Protein AF-A0A453KFG0-F1 (afdb_monomer_lite)

Secondary structure (DSSP, 8-state):
-HHHHHHHHHHHHHHHHHHHHHHHHHHHHHHHHHHHHHHHHHHHHHHHHHHHHHHHHHHHHHHHHHHHHHHHHHHHHHHHHHHHHHHHHHHHHHHHHHHHHHHHHHHHHHHHHHHHHHHHHHHHHHHHHHHHHHHHHHHHHHHHHHHHHHHHHHHHHHHHHHHHHHHHHHHHHHHHHHHHHHHHHHHHHHHHHHHHHHHHHHHHHHHHHHHHHHHHHHHHHHHHHHHHHHHHHHHHGGGS-TTT-TTSSHHHHHHHHHHHHHHHHHHHHHHHHHHHHHHHHHHHHHHHHHHHHHHHHHHHHHHHHHHHHHHHHHHHHHHHHHHHHHHHHHHHHHHHHHHHHHHHHHHHHHHHHHHHHHHHHHHHHHHHHHHHHHHHHHHHHHHHHHHHHHHHHHHHHHHHHHHHHHHHHHHHHHHHHHHHHHHHHHHHHHHHHHHHHHHHIIIIIIS-------TTSPP-----PPPTHHHHS----SGGGGGGGSS------------------------------

Organism: Aegilops tauschii subsp. strangulata (NCBI:txid200361)

Radius of gyration: 110.14 Å; chains: 1; bounding box: 203×81×329 Å

InterPro domains:
  IPR047149 Kinesin-like protein KIF11-like [PTHR47970] (2-492)

Sequence (517 aa):
EKVLVHEAHTLRSELENTTDDLSGLFSKLERKGKIEDANKNIVGHFHSQLTQDMDILHRNISTSVSQQESQLKVLEEEMQSFITTKGKVAGGLQNQVREMKESFSSRITELHGFASELNLKSQLSSEKLNAQVSAHTSDLEDCLKGLLADADQLLIGLQNGLSQQEESLTTLVEQQHEGLTRNVERTKSISATTMNFFRTIDAHALELKRILEESQASHQKQLLQLQTKFEICAADEEKYLMEKVAGLLAESNARKKNMVRDDISSLAKTASERSNSLQTETTKFHDFTSSMSEQWEAYVEITEEAFHRNISSVEQKKCCLVENVQQCKTRTKLCSEQWSNAQNSVLALGRSNAETIGSVISDGNEANSQLHMRFSSAVSTALEDDDISSEALVCSIDDSLRLDRAICETVRPIINASQTQLGDLQRSHHEKTLGISGNANRSLGDDYKVDEPTCSTPTRRQINIPSSQSIEGLVTPLEDLVKSFRDSRTPSKLVTGNAKRLDLAIEMERVPLTTIN

Structure (mmCIF, N/CA/C/O backbone):
data_AF-A0A453KFG0-F1
#
_entry.id   AF-A0A453KFG0-F1
#
loop_
_atom_site.group_PDB
_atom_site.id
_atom_site.type_symbol
_atom_site.label_atom_id
_atom_site.label_alt_id
_atom_site.label_comp_id
_atom_site.label_asym_id
_atom_site.label_entity_id
_atom_site.label_seq_id
_atom_site.pdbx_PDB_ins_code
_atom_site.Cartn_x
_atom_site.Cartn_y
_atom_site.Cartn_z
_atom_site.occupancy
_atom_site.B_iso_or_equiv
_atom_site.auth_seq_id
_atom_site.auth_comp_id
_atom_site.auth_asym_id
_atom_site.auth_atom_id
_atom_site.pdbx_PDB_model_num
ATOM 1 N N . GLU A 1 1 ? 103.348 13.441 -148.004 1.00 55.22 1 GLU A N 1
ATOM 2 C CA . GLU A 1 1 ? 103.006 12.004 -148.044 1.00 55.22 1 GLU A CA 1
ATOM 3 C C . GLU A 1 1 ? 103.274 11.309 -146.709 1.00 55.22 1 GLU A C 1
ATOM 5 O O . GLU A 1 1 ? 102.419 11.458 -145.851 1.00 55.22 1 GLU A O 1
ATOM 10 N N . LYS A 1 2 ? 104.434 10.671 -146.456 1.00 58.47 2 LYS A N 1
ATOM 11 C CA . LYS A 1 2 ? 104.677 9.804 -145.269 1.00 58.47 2 LYS A CA 1
ATOM 12 C C . LYS A 1 2 ? 104.227 10.334 -143.889 1.00 58.47 2 LYS A C 1
ATOM 14 O O . LYS A 1 2 ? 103.815 9.530 -143.064 1.00 58.47 2 LYS A O 1
ATOM 19 N N . VAL A 1 3 ? 104.266 11.646 -143.641 1.00 61.66 3 VAL A N 1
ATOM 20 C CA . VAL A 1 3 ? 103.787 12.253 -142.377 1.00 61.66 3 VAL A CA 1
ATOM 21 C C . VAL A 1 3 ? 102.275 12.056 -142.166 1.00 61.66 3 VAL A C 1
ATOM 23 O O . VAL A 1 3 ? 101.857 11.716 -141.067 1.00 61.66 3 VAL A O 1
ATOM 26 N N . LEU A 1 4 ? 101.456 12.179 -143.219 1.00 60.78 4 LEU A N 1
ATOM 27 C CA . LEU A 1 4 ? 99.989 12.058 -143.132 1.00 60.78 4 LEU A CA 1
ATOM 28 C C . LEU A 1 4 ? 99.526 10.651 -142.722 1.00 60.78 4 LEU A C 1
ATOM 30 O O . LEU A 1 4 ? 98.508 10.512 -142.050 1.00 60.78 4 LEU A O 1
ATOM 34 N N . VAL A 1 5 ? 100.278 9.613 -143.103 1.00 62.34 5 VAL A N 1
ATOM 35 C CA . VAL A 1 5 ? 99.970 8.216 -142.749 1.00 62.34 5 VAL A CA 1
ATOM 36 C C . VAL A 1 5 ? 100.211 7.960 -141.258 1.00 62.34 5 VAL A C 1
ATOM 38 O O . VAL A 1 5 ? 99.428 7.254 -140.626 1.00 62.34 5 VAL A O 1
ATOM 41 N N . HIS A 1 6 ? 101.255 8.568 -140.681 1.00 67.31 6 HIS A N 1
ATOM 42 C CA . HIS A 1 6 ? 101.539 8.466 -139.249 1.00 67.31 6 HIS A CA 1
ATOM 43 C C . HIS A 1 6 ? 100.447 9.153 -138.417 1.00 67.31 6 HIS A C 1
ATOM 45 O O . HIS A 1 6 ? 99.868 8.521 -137.536 1.00 67.31 6 HIS A O 1
ATOM 51 N N . GLU A 1 7 ? 100.085 10.388 -138.776 1.00 66.88 7 GLU A N 1
ATOM 52 C CA . GLU A 1 7 ? 99.038 11.156 -138.091 1.00 66.88 7 GLU A CA 1
ATOM 53 C C . GLU A 1 7 ? 97.683 10.426 -138.097 1.00 66.88 7 GLU A C 1
ATOM 55 O O . GLU A 1 7 ? 96.988 10.364 -137.083 1.00 66.88 7 GLU A O 1
ATOM 60 N N . ALA A 1 8 ? 97.336 9.790 -139.222 1.00 67.56 8 ALA A N 1
ATOM 61 C CA . ALA A 1 8 ? 96.117 8.996 -139.357 1.00 67.56 8 ALA A CA 1
ATOM 62 C C . ALA A 1 8 ? 96.110 7.718 -138.490 1.00 67.56 8 ALA A C 1
ATOM 64 O O . ALA A 1 8 ? 95.038 7.243 -138.115 1.00 67.56 8 ALA A O 1
ATOM 65 N N . HIS A 1 9 ? 97.274 7.156 -138.145 1.00 70.69 9 HIS A N 1
ATOM 66 C CA . HIS A 1 9 ? 97.373 6.057 -137.174 1.00 70.69 9 HIS A CA 1
ATOM 67 C C . HIS A 1 9 ? 97.278 6.550 -135.723 1.00 70.69 9 HIS A C 1
ATOM 69 O O . HIS A 1 9 ? 96.618 5.894 -134.914 1.00 70.69 9 HIS A O 1
ATOM 75 N N . THR A 1 10 ? 97.855 7.711 -135.398 1.00 73.12 10 THR A N 1
ATOM 76 C CA . THR A 1 10 ? 97.697 8.346 -134.076 1.00 73.12 10 THR A CA 1
ATOM 77 C C . THR A 1 10 ? 96.226 8.664 -133.802 1.00 73.12 10 THR A C 1
ATOM 79 O O . THR A 1 10 ? 95.677 8.188 -132.810 1.00 73.12 10 THR A O 1
ATOM 82 N N . LEU A 1 11 ? 95.548 9.333 -134.744 1.00 73.69 11 LEU A N 1
ATOM 83 C CA . LEU A 1 11 ? 94.112 9.636 -134.669 1.00 73.69 11 LEU A CA 1
ATOM 84 C C . LEU A 1 11 ? 93.231 8.382 -134.540 1.00 73.69 11 LEU A C 1
ATOM 86 O O . LEU A 1 11 ? 92.207 8.423 -133.858 1.00 73.69 11 LEU A O 1
ATOM 90 N N . ARG A 1 12 ? 93.614 7.250 -135.153 1.00 77.62 12 ARG A N 1
ATOM 91 C CA . ARG A 1 12 ? 92.904 5.973 -134.955 1.00 77.62 12 ARG A CA 1
ATOM 92 C C . ARG A 1 12 ? 93.027 5.496 -133.505 1.00 77.62 12 ARG A C 1
ATOM 94 O O . ARG A 1 12 ? 92.018 5.138 -132.910 1.00 77.62 12 ARG A O 1
ATOM 101 N N . SER A 1 13 ? 94.236 5.512 -132.943 1.00 76.00 13 SER A N 1
ATOM 102 C CA . SER A 1 13 ? 94.497 5.089 -131.559 1.00 76.00 13 SER A CA 1
ATOM 103 C C . SER A 1 13 ? 93.765 5.973 -130.540 1.00 76.00 13 SER A C 1
ATOM 105 O O . SER A 1 13 ? 93.171 5.474 -129.585 1.00 76.00 13 SER A O 1
ATOM 107 N N . GLU A 1 14 ? 93.728 7.288 -130.771 1.00 77.75 14 GLU A N 1
ATOM 108 C CA . GLU A 1 14 ? 92.931 8.219 -129.964 1.00 77.75 14 GLU A CA 1
ATOM 109 C C . GLU A 1 14 ? 91.429 7.924 -130.064 1.00 77.75 14 GLU A C 1
ATOM 111 O O . GLU A 1 14 ? 90.753 7.873 -129.037 1.00 77.75 14 GLU A O 1
ATOM 116 N N . LEU A 1 15 ? 90.901 7.662 -131.266 1.00 78.38 15 LEU A N 1
ATOM 117 C CA . LEU A 1 15 ? 89.491 7.309 -131.468 1.00 78.38 15 LEU A CA 1
ATOM 118 C C . LEU A 1 15 ? 89.113 5.978 -130.791 1.00 78.38 15 LEU A C 1
ATOM 120 O O . LEU A 1 15 ? 87.999 5.846 -130.282 1.00 78.38 15 LEU A O 1
ATOM 124 N N . GLU A 1 16 ? 90.030 5.011 -130.759 1.00 79.38 16 GLU A N 1
ATOM 125 C CA . GLU A 1 16 ? 89.856 3.701 -130.115 1.00 79.38 16 GLU A CA 1
ATOM 126 C C . GLU A 1 16 ? 89.789 3.847 -128.589 1.00 79.38 16 GLU A C 1
ATOM 128 O O . GLU A 1 16 ? 88.768 3.500 -127.993 1.00 79.38 16 GLU A O 1
ATOM 133 N N . ASN A 1 17 ? 90.780 4.511 -127.979 1.00 79.12 17 ASN A N 1
ATOM 134 C CA . ASN A 1 17 ? 90.763 4.850 -126.550 1.00 79.12 17 ASN A CA 1
ATOM 135 C C . ASN A 1 17 ? 89.516 5.670 -126.167 1.00 79.12 17 ASN A C 1
ATOM 137 O O . ASN A 1 17 ? 88.841 5.359 -125.188 1.00 79.12 17 ASN A O 1
ATOM 141 N N . THR A 1 18 ? 89.154 6.674 -126.976 1.00 79.31 18 THR A N 1
ATOM 142 C CA . THR A 1 18 ? 87.962 7.511 -126.742 1.00 79.31 18 THR A CA 1
ATOM 143 C C . THR A 1 18 ? 86.668 6.692 -126.810 1.00 79.31 18 THR A C 1
ATOM 145 O O . THR A 1 18 ? 85.718 6.986 -126.087 1.00 79.31 18 THR A O 1
ATOM 148 N N . THR A 1 19 ? 86.604 5.653 -127.649 1.00 79.12 19 THR A N 1
ATOM 149 C CA . THR A 1 19 ? 85.423 4.780 -127.781 1.00 79.12 19 THR A CA 1
ATOM 150 C C . THR A 1 19 ? 85.258 3.851 -126.572 1.00 79.12 19 THR A C 1
ATOM 152 O O . THR A 1 19 ? 84.128 3.638 -126.111 1.00 79.12 19 THR A O 1
ATOM 155 N N . ASP A 1 20 ? 86.364 3.353 -126.015 1.00 79.88 20 ASP A N 1
ATOM 156 C CA . ASP A 1 20 ? 86.356 2.562 -124.780 1.00 79.88 20 ASP A CA 1
ATOM 157 C C . ASP A 1 20 ? 86.038 3.422 -123.551 1.00 79.88 20 ASP A C 1
ATOM 159 O O . ASP A 1 20 ? 85.170 3.043 -122.758 1.00 79.88 20 ASP A O 1
ATOM 163 N N . ASP A 1 21 ? 86.617 4.623 -123.434 1.00 80.44 21 ASP A N 1
ATOM 164 C CA . ASP A 1 21 ? 86.243 5.596 -122.398 1.00 80.44 21 ASP A CA 1
ATOM 165 C C . ASP A 1 21 ? 84.753 5.958 -122.479 1.00 80.44 21 ASP A C 1
ATOM 167 O O . ASP A 1 21 ? 84.059 5.982 -121.458 1.00 80.44 21 ASP A O 1
ATOM 171 N N . LEU A 1 22 ? 84.215 6.157 -123.689 1.00 79.44 22 LEU A N 1
ATOM 172 C CA . LEU A 1 22 ? 82.791 6.421 -123.902 1.00 79.44 22 LEU A CA 1
ATOM 173 C C . LEU A 1 22 ? 81.922 5.230 -123.459 1.00 79.44 22 LEU A C 1
ATOM 175 O O . LEU A 1 22 ? 80.898 5.431 -122.805 1.00 79.44 22 LEU A O 1
ATOM 179 N N . SER A 1 23 ? 82.329 3.987 -123.739 1.00 77.94 23 SER A N 1
ATOM 180 C CA . SER A 1 23 ? 81.633 2.785 -123.246 1.00 77.94 23 SER A CA 1
ATOM 181 C C . SER A 1 23 ? 81.742 2.616 -121.725 1.00 77.94 23 SER A C 1
ATOM 183 O O . SER A 1 23 ? 80.764 2.222 -121.081 1.00 77.94 23 SER A O 1
ATOM 185 N N . GLY A 1 24 ? 82.880 2.967 -121.124 1.00 81.75 24 GLY A N 1
ATOM 186 C CA . GLY A 1 24 ? 83.056 3.024 -119.674 1.00 81.75 24 GLY A CA 1
ATOM 187 C C . GLY A 1 24 ? 82.178 4.097 -119.022 1.00 81.75 24 GLY A C 1
ATOM 188 O O . GLY A 1 24 ? 81.603 3.867 -117.956 1.00 81.75 24 GLY A O 1
ATOM 189 N N . LEU A 1 25 ? 82.012 5.248 -119.676 1.00 82.44 25 LEU A N 1
ATOM 190 C CA . LEU A 1 25 ? 81.165 6.350 -119.222 1.00 82.44 25 LEU A CA 1
ATOM 191 C C . LEU A 1 25 ? 79.673 6.013 -119.366 1.00 82.44 25 LEU A C 1
ATOM 193 O O . LEU A 1 25 ? 78.924 6.219 -118.413 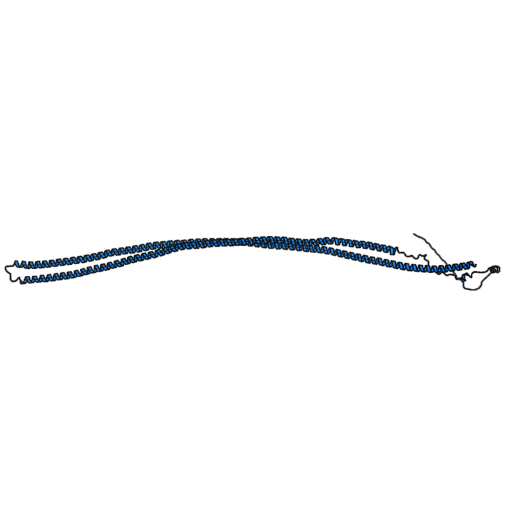1.00 82.44 25 LEU A O 1
ATOM 197 N N . PHE A 1 26 ? 79.253 5.376 -120.466 1.00 80.56 26 PHE A N 1
ATOM 198 C CA . PHE A 1 26 ? 77.906 4.804 -120.596 1.00 80.56 26 PHE A CA 1
ATOM 199 C C . PHE A 1 26 ? 77.618 3.754 -119.517 1.00 80.56 26 PHE A C 1
ATOM 201 O O . PHE A 1 26 ? 76.558 3.793 -118.900 1.00 80.56 26 PHE A O 1
ATOM 208 N N . SER A 1 27 ? 78.571 2.865 -119.222 1.00 81.06 27 SER A N 1
ATOM 209 C CA . SER A 1 27 ? 78.414 1.850 -118.167 1.00 81.06 27 SER A CA 1
ATOM 210 C C . SER A 1 27 ? 78.297 2.484 -116.773 1.00 81.06 27 SER A C 1
ATOM 212 O O . SER A 1 27 ? 77.510 2.033 -115.939 1.00 81.06 27 SER A O 1
ATOM 214 N N . LYS A 1 28 ? 79.033 3.576 -116.514 1.00 83.69 28 LYS A N 1
ATOM 215 C CA . LYS A 1 28 ? 78.895 4.384 -115.290 1.00 83.69 28 LYS A CA 1
ATOM 216 C C . LYS A 1 28 ? 77.536 5.095 -115.222 1.00 83.69 28 LYS A C 1
ATOM 218 O O . LYS A 1 28 ? 76.968 5.145 -114.134 1.00 83.69 28 LYS A O 1
ATOM 223 N N . LEU A 1 29 ? 77.015 5.595 -116.345 1.00 80.75 29 LEU A N 1
ATOM 224 C CA . LEU A 1 29 ? 75.724 6.287 -116.442 1.00 80.75 29 LEU A CA 1
ATOM 225 C C . LEU A 1 29 ? 74.533 5.328 -116.269 1.00 80.75 29 LEU A C 1
ATOM 227 O O . LEU A 1 29 ? 73.626 5.618 -115.498 1.00 80.75 29 LEU A O 1
ATOM 231 N N . GLU A 1 30 ? 74.564 4.151 -116.897 1.00 80.31 30 GLU A N 1
ATOM 232 C CA . GLU A 1 30 ? 73.543 3.109 -116.715 1.00 80.31 30 GLU A CA 1
ATOM 233 C C . GLU A 1 30 ? 73.523 2.597 -115.264 1.00 80.31 30 GLU A C 1
ATOM 235 O O . GLU A 1 30 ? 72.461 2.433 -114.662 1.00 80.31 30 GLU A O 1
ATOM 240 N N . ARG A 1 31 ? 74.707 2.406 -114.662 1.00 84.12 31 ARG A N 1
ATOM 241 C CA . ARG A 1 31 ? 74.834 2.074 -113.237 1.00 84.12 31 ARG A CA 1
ATOM 242 C C . ARG A 1 31 ? 74.315 3.202 -112.339 1.00 84.12 31 ARG A C 1
ATOM 244 O O . ARG A 1 31 ? 73.725 2.902 -111.308 1.00 84.12 31 ARG A O 1
ATOM 251 N N . LYS A 1 32 ? 74.527 4.471 -112.712 1.00 84.44 32 LYS A N 1
ATOM 252 C CA . LYS A 1 32 ? 74.000 5.636 -111.989 1.00 84.44 32 LYS A CA 1
ATOM 253 C C . LYS A 1 32 ? 72.467 5.623 -111.998 1.00 84.44 32 LYS A C 1
ATOM 255 O O . LYS A 1 32 ? 71.894 5.555 -110.919 1.00 84.44 32 LYS A O 1
ATOM 260 N N . GLY A 1 33 ? 71.831 5.545 -113.170 1.00 81.12 33 GLY A N 1
ATOM 261 C CA . GLY A 1 33 ? 70.365 5.505 -113.279 1.00 81.12 33 GLY A CA 1
ATOM 262 C C . GLY A 1 33 ? 69.738 4.353 -112.484 1.00 81.12 33 GLY A C 1
ATOM 263 O O . GLY A 1 33 ? 68.825 4.571 -111.698 1.00 81.12 33 GLY A O 1
ATOM 264 N N . LYS A 1 34 ? 70.312 3.143 -112.562 1.00 84.56 34 LYS A N 1
ATOM 265 C CA . LYS A 1 34 ? 69.864 1.988 -111.754 1.00 84.56 34 LYS A CA 1
ATOM 266 C C . LYS A 1 34 ? 70.000 2.201 -110.240 1.00 84.56 34 LYS A C 1
ATOM 268 O O . LYS A 1 34 ? 69.210 1.649 -109.479 1.00 84.56 34 LYS A O 1
ATOM 273 N N . ILE A 1 35 ? 70.993 2.973 -109.793 1.00 84.94 35 ILE A N 1
ATOM 274 C CA . ILE A 1 35 ? 71.159 3.355 -108.382 1.00 84.94 35 ILE A CA 1
ATOM 275 C C . ILE A 1 35 ? 70.170 4.466 -108.001 1.00 84.94 35 ILE A C 1
ATOM 277 O O . ILE A 1 35 ? 69.634 4.436 -106.900 1.00 84.94 35 ILE A O 1
ATOM 281 N N . GLU A 1 36 ? 69.885 5.416 -108.889 1.00 85.06 36 GLU A N 1
ATOM 282 C CA . GLU A 1 36 ? 68.917 6.494 -108.652 1.00 85.06 36 GLU A CA 1
ATOM 283 C C . GLU A 1 36 ? 67.477 5.971 -108.587 1.00 85.06 36 GLU A C 1
ATOM 285 O O . GLU A 1 36 ? 66.760 6.315 -107.650 1.00 85.06 36 GLU A O 1
ATOM 290 N N . ASP A 1 37 ? 67.087 5.050 -109.473 1.00 83.69 37 ASP A N 1
ATOM 291 C CA . ASP A 1 37 ? 65.812 4.329 -109.381 1.00 83.69 37 ASP A CA 1
ATOM 292 C C . ASP A 1 37 ? 65.721 3.502 -108.088 1.00 83.69 37 ASP A C 1
ATOM 294 O O . ASP A 1 37 ? 64.695 3.523 -107.405 1.00 83.69 37 ASP A O 1
ATOM 298 N N . ALA A 1 38 ? 66.788 2.792 -107.703 1.00 86.56 38 ALA A N 1
ATOM 299 C CA . ALA A 1 38 ? 66.815 2.039 -106.448 1.00 86.56 38 ALA A CA 1
ATOM 300 C C . ALA A 1 38 ? 66.673 2.963 -105.225 1.00 86.56 38 ALA A C 1
ATOM 302 O O . ALA A 1 38 ? 65.854 2.698 -104.345 1.00 86.56 38 ALA A O 1
ATOM 303 N N . ASN A 1 39 ? 67.404 4.081 -105.196 1.00 88.06 39 ASN A N 1
ATOM 304 C CA . ASN A 1 39 ? 67.324 5.076 -104.129 1.00 88.06 39 ASN A CA 1
ATOM 305 C C . ASN A 1 39 ? 65.932 5.720 -104.061 1.00 88.06 39 ASN A C 1
ATOM 307 O O . ASN A 1 39 ? 65.376 5.833 -102.972 1.00 88.06 39 ASN A O 1
ATOM 311 N N . LYS A 1 40 ? 65.327 6.069 -105.203 1.00 86.44 40 LYS A N 1
ATOM 312 C CA . LYS A 1 40 ? 63.965 6.618 -105.283 1.00 86.44 40 LYS A CA 1
ATOM 313 C C . LYS A 1 40 ? 62.918 5.643 -104.740 1.00 86.44 40 LYS A C 1
ATOM 315 O O . LYS A 1 40 ? 62.034 6.057 -103.994 1.00 86.44 40 LYS A O 1
ATOM 320 N N . ASN A 1 41 ? 63.048 4.350 -105.042 1.00 87.12 41 ASN A N 1
ATOM 321 C CA . ASN A 1 41 ? 62.186 3.313 -104.466 1.00 87.12 41 ASN A CA 1
ATOM 322 C C . ASN A 1 41 ? 62.400 3.151 -102.948 1.00 87.12 41 ASN A C 1
ATOM 324 O O . ASN A 1 41 ? 61.425 3.012 -102.214 1.00 87.12 41 ASN A O 1
ATOM 328 N N . ILE A 1 42 ? 63.644 3.223 -102.457 1.00 89.81 42 ILE A N 1
ATOM 329 C CA . ILE A 1 42 ? 63.953 3.170 -101.015 1.00 89.81 42 ILE A CA 1
ATOM 330 C C . ILE A 1 42 ? 63.386 4.394 -100.279 1.00 89.81 42 ILE A C 1
ATOM 332 O O . ILE A 1 42 ? 62.759 4.232 -99.234 1.00 89.81 42 ILE A O 1
ATOM 336 N N . VAL A 1 43 ? 63.550 5.603 -100.827 1.00 89.88 43 VAL A N 1
ATOM 337 C CA . VAL A 1 43 ? 63.000 6.846 -100.257 1.00 89.88 43 VAL A CA 1
ATOM 338 C C . VAL A 1 43 ? 61.472 6.811 -100.258 1.00 89.88 43 VAL A C 1
ATOM 340 O O . VAL A 1 43 ? 60.870 7.083 -99.223 1.00 89.88 43 VAL A O 1
ATOM 343 N N . GLY A 1 44 ? 60.838 6.392 -101.359 1.00 87.25 44 GLY A N 1
ATOM 344 C CA . GLY A 1 44 ? 59.382 6.233 -101.437 1.00 87.25 44 GLY A CA 1
ATOM 345 C C . GLY A 1 44 ? 58.833 5.195 -100.451 1.00 87.25 44 GLY A C 1
ATOM 346 O O . GLY A 1 44 ? 57.841 5.458 -99.771 1.00 87.25 44 GLY A O 1
ATOM 347 N N . HIS A 1 45 ? 59.504 4.048 -100.299 1.00 90.06 45 HIS A N 1
ATOM 348 C CA . HIS A 1 45 ? 59.137 3.036 -99.304 1.00 90.06 45 HIS A CA 1
ATOM 349 C C . HIS A 1 45 ? 59.300 3.565 -97.873 1.00 90.06 45 HIS A C 1
ATOM 351 O O . HIS A 1 45 ? 58.405 3.392 -97.048 1.00 90.06 45 HIS A O 1
ATOM 357 N N . PHE A 1 46 ? 60.429 4.203 -97.554 1.00 90.00 46 PHE A N 1
ATOM 358 C CA . PHE A 1 46 ? 60.665 4.779 -96.229 1.00 90.00 46 PHE A CA 1
ATOM 359 C C . PHE A 1 46 ? 59.649 5.880 -95.906 1.00 90.00 46 PHE A C 1
ATOM 361 O O . PHE A 1 46 ? 59.121 5.921 -94.799 1.00 90.00 46 PHE A O 1
ATOM 368 N N . HIS A 1 47 ? 59.315 6.721 -96.885 1.00 89.94 47 HIS A N 1
ATOM 369 C CA . HIS A 1 47 ? 58.299 7.754 -96.745 1.00 89.94 47 HIS A CA 1
ATOM 370 C C . HIS A 1 47 ? 56.904 7.162 -96.482 1.00 89.94 47 HIS A C 1
ATOM 372 O O . HIS A 1 47 ? 56.238 7.579 -95.536 1.00 89.94 47 HIS A O 1
ATOM 378 N N . SER A 1 48 ? 56.496 6.145 -97.252 1.00 88.62 48 SER A N 1
ATOM 379 C CA . SER A 1 48 ? 55.226 5.435 -97.050 1.00 88.62 48 SER A CA 1
ATOM 380 C C . SER A 1 48 ? 55.151 4.761 -95.676 1.00 88.62 48 SER A C 1
ATOM 382 O O . SER A 1 48 ? 54.126 4.864 -95.003 1.00 88.62 48 SER A O 1
ATOM 384 N N . GLN A 1 49 ? 56.233 4.103 -95.241 1.00 93.00 49 GLN A N 1
ATOM 385 C CA . GLN A 1 49 ? 56.316 3.468 -93.923 1.00 93.00 49 GLN A CA 1
ATOM 386 C C . GLN A 1 49 ? 56.232 4.507 -92.799 1.00 93.00 49 GLN A C 1
ATOM 388 O O . GLN A 1 49 ? 55.461 4.329 -91.864 1.00 93.00 49 GLN A O 1
ATOM 393 N N . LEU A 1 50 ? 56.965 5.620 -92.910 1.00 90.88 50 LEU A N 1
ATOM 394 C CA . LEU A 1 50 ? 56.959 6.692 -91.913 1.00 90.88 50 LEU A CA 1
ATOM 395 C C . LEU A 1 50 ? 55.567 7.320 -91.755 1.00 90.88 50 LEU A C 1
ATOM 397 O O . LEU A 1 50 ? 55.141 7.572 -90.630 1.00 90.88 50 LEU A O 1
ATOM 401 N N . THR A 1 51 ? 54.838 7.539 -92.852 1.00 88.12 51 THR A N 1
ATOM 402 C CA . THR A 1 51 ? 53.447 8.016 -92.798 1.00 88.12 51 THR A CA 1
ATOM 403 C C . THR A 1 51 ? 52.532 6.982 -92.134 1.00 88.12 51 THR A C 1
ATOM 405 O O . THR A 1 51 ? 51.798 7.329 -91.211 1.00 88.12 51 THR A O 1
ATOM 408 N N . GLN A 1 52 ? 52.636 5.702 -92.510 1.00 91.31 52 GLN A N 1
ATOM 409 C CA . GLN A 1 52 ? 51.853 4.622 -91.899 1.00 91.31 52 GLN A CA 1
ATOM 410 C C . GLN A 1 52 ? 52.124 4.472 -90.390 1.00 91.31 52 GLN A C 1
ATOM 412 O O . GLN A 1 52 ? 51.187 4.317 -89.605 1.00 91.31 52 GLN A O 1
ATOM 417 N N . ASP A 1 53 ? 53.386 4.548 -89.966 1.00 91.12 53 ASP A N 1
ATOM 418 C CA . ASP A 1 53 ? 53.781 4.454 -88.558 1.00 91.12 53 ASP A CA 1
ATOM 419 C C . ASP A 1 53 ? 53.277 5.664 -87.752 1.00 91.12 53 ASP A C 1
ATOM 421 O O . ASP A 1 53 ? 52.834 5.508 -86.612 1.00 91.12 53 ASP A O 1
ATOM 425 N N . MET A 1 54 ? 53.278 6.860 -88.353 1.00 91.44 54 MET A N 1
ATOM 426 C CA . MET A 1 54 ? 52.715 8.080 -87.760 1.00 91.44 54 MET A CA 1
ATOM 427 C C . MET A 1 54 ? 51.190 8.009 -87.606 1.00 91.44 54 MET A C 1
ATOM 429 O O . MET A 1 54 ? 50.675 8.388 -86.551 1.00 91.44 54 MET A O 1
ATOM 433 N N . ASP A 1 55 ? 50.472 7.468 -88.594 1.00 89.94 55 ASP A N 1
ATOM 434 C CA . ASP A 1 55 ? 49.023 7.241 -88.515 1.00 89.94 55 ASP A CA 1
ATOM 435 C C . ASP A 1 55 ? 48.673 6.199 -87.441 1.00 89.94 55 ASP A C 1
ATOM 437 O O . ASP A 1 55 ? 47.768 6.412 -86.628 1.00 89.94 55 ASP A O 1
ATOM 441 N N . ILE A 1 56 ? 49.421 5.090 -87.375 1.00 92.69 56 ILE A N 1
ATOM 442 C CA . ILE A 1 56 ? 49.267 4.067 -86.330 1.00 92.69 56 ILE A CA 1
ATOM 443 C C . ILE A 1 56 ? 49.528 4.672 -84.946 1.00 92.69 56 ILE A C 1
ATOM 445 O O . ILE A 1 56 ? 48.736 4.452 -84.025 1.00 92.69 56 ILE A O 1
ATOM 449 N N . LEU A 1 57 ? 50.596 5.460 -84.791 1.00 92.62 57 LEU A N 1
ATOM 450 C CA . LEU A 1 57 ? 50.937 6.123 -83.534 1.00 92.62 57 LEU A CA 1
ATOM 451 C C . LEU A 1 57 ? 49.851 7.122 -83.111 1.00 92.62 57 LEU A C 1
ATOM 453 O O . LEU A 1 57 ? 49.379 7.058 -81.974 1.00 92.62 57 LEU A O 1
ATOM 457 N N . HIS A 1 58 ? 49.386 7.984 -84.021 1.00 92.38 58 HIS A N 1
ATOM 458 C CA . HIS A 1 58 ? 48.315 8.939 -83.735 1.00 92.38 58 HIS A CA 1
ATOM 459 C C . HIS A 1 58 ? 47.007 8.238 -83.355 1.00 92.38 58 HIS A C 1
ATOM 461 O O . HIS A 1 58 ? 46.386 8.611 -82.355 1.00 92.38 58 HIS A O 1
ATOM 467 N N . ARG A 1 59 ? 46.622 7.179 -84.080 1.00 93.19 59 ARG A N 1
ATOM 468 C CA . ARG A 1 59 ? 45.433 6.377 -83.767 1.00 93.19 59 ARG A CA 1
ATOM 469 C C . ARG A 1 59 ? 45.552 5.712 -82.396 1.00 93.19 59 ARG A C 1
ATOM 471 O O . ARG A 1 59 ? 44.591 5.738 -81.628 1.00 93.19 59 ARG A O 1
ATOM 478 N N . ASN A 1 60 ? 46.714 5.152 -82.060 1.00 93.94 60 ASN A N 1
ATOM 479 C CA . ASN A 1 60 ? 46.953 4.503 -80.770 1.00 93.94 60 ASN A CA 1
ATOM 480 C C . ASN A 1 60 ? 46.916 5.511 -79.609 1.00 93.94 60 ASN A C 1
ATOM 482 O O . ASN A 1 60 ? 46.241 5.258 -78.611 1.00 93.94 60 ASN A O 1
ATOM 486 N N . ILE A 1 61 ? 47.565 6.673 -79.747 1.00 94.62 61 ILE A N 1
ATOM 487 C CA . ILE A 1 61 ? 47.544 7.730 -78.725 1.00 94.62 61 ILE A CA 1
ATOM 488 C C . ILE A 1 61 ? 46.141 8.319 -78.567 1.00 94.62 61 ILE A C 1
ATOM 490 O O . ILE A 1 61 ? 45.673 8.438 -77.439 1.00 94.62 61 ILE A O 1
ATOM 494 N N . SER A 1 62 ? 45.422 8.603 -79.658 1.00 92.56 62 SER A N 1
ATOM 495 C CA . SER A 1 62 ? 44.048 9.114 -79.563 1.00 92.56 62 SER A CA 1
ATOM 496 C C . SER A 1 62 ? 43.084 8.088 -78.959 1.00 92.56 62 SER A C 1
ATOM 498 O O . SER A 1 62 ? 42.213 8.467 -78.185 1.00 92.56 62 SER A O 1
ATOM 500 N N . THR A 1 63 ? 43.252 6.793 -79.257 1.00 93.69 63 THR A N 1
ATOM 501 C CA . THR A 1 63 ? 42.456 5.723 -78.626 1.00 93.69 63 THR A CA 1
ATOM 502 C C . THR A 1 63 ? 42.747 5.642 -77.125 1.00 93.69 63 THR A C 1
ATOM 504 O O . THR A 1 63 ? 41.820 5.555 -76.326 1.00 93.69 63 THR A O 1
ATOM 507 N N . SER A 1 64 ? 44.025 5.722 -76.733 1.00 94.88 64 SER A N 1
ATOM 508 C CA . SER A 1 64 ? 44.452 5.695 -75.329 1.00 94.88 64 SER A CA 1
ATOM 509 C C . SER A 1 64 ? 43.949 6.910 -74.541 1.00 94.88 64 SER A C 1
ATOM 511 O O . SER A 1 64 ? 43.445 6.745 -73.432 1.00 94.88 64 SER A O 1
ATOM 513 N N . VAL A 1 65 ? 44.017 8.113 -75.127 1.00 95.31 65 VAL A N 1
ATOM 514 C CA . VAL A 1 65 ? 43.471 9.343 -74.532 1.00 95.31 65 VAL A CA 1
ATOM 515 C C . VAL A 1 65 ? 41.968 9.207 -74.312 1.00 95.31 65 VAL A C 1
ATOM 517 O O . VAL A 1 65 ? 41.535 9.267 -73.167 1.00 95.31 65 VAL A O 1
ATOM 520 N N . SER A 1 66 ? 41.180 8.918 -75.352 1.00 92.44 66 SER A N 1
ATOM 521 C CA . SER A 1 66 ? 39.720 8.833 -75.204 1.00 92.44 66 SER A CA 1
ATOM 522 C C . SER A 1 66 ? 39.269 7.685 -74.290 1.00 92.44 66 SER A C 1
ATOM 524 O O . SER A 1 66 ? 38.243 7.800 -73.619 1.00 92.44 66 SER A O 1
ATOM 526 N N . GLN A 1 67 ? 40.044 6.597 -74.191 1.00 95.06 67 GLN A N 1
ATOM 527 C CA . GLN A 1 67 ? 39.810 5.552 -73.193 1.00 95.06 67 GLN A CA 1
ATOM 528 C C . GLN A 1 67 ? 40.050 6.063 -71.762 1.00 95.06 67 GLN A C 1
ATOM 530 O O . GLN A 1 67 ? 39.218 5.819 -70.888 1.00 95.06 67 GLN A O 1
ATOM 535 N N . GLN A 1 68 ? 41.147 6.784 -71.515 1.00 95.25 68 GLN A N 1
ATOM 536 C CA . GLN A 1 68 ? 41.468 7.333 -70.192 1.00 95.25 68 GLN A CA 1
ATOM 537 C C . GLN A 1 68 ? 40.518 8.471 -69.790 1.00 95.25 68 GLN A C 1
ATOM 539 O O . GLN A 1 68 ? 40.057 8.498 -68.652 1.00 95.25 68 GLN A O 1
ATOM 544 N N . GLU A 1 69 ? 40.136 9.352 -70.717 1.00 93.88 69 GLU A N 1
ATOM 545 C CA . GLU A 1 69 ? 39.098 10.371 -70.506 1.00 93.88 69 GLU A CA 1
ATOM 546 C C . GLU A 1 69 ? 37.754 9.727 -70.137 1.00 93.88 69 GLU A C 1
ATOM 548 O O . GLU A 1 69 ? 37.115 10.139 -69.169 1.00 93.88 69 GLU A O 1
ATOM 553 N N . SER A 1 70 ? 37.350 8.665 -70.847 1.00 94.00 70 SER A N 1
ATOM 554 C CA . SER A 1 70 ? 36.130 7.919 -70.523 1.00 94.00 70 SER A CA 1
ATOM 555 C C . SER A 1 70 ? 36.205 7.236 -69.153 1.00 94.00 70 SER A C 1
ATOM 557 O O . SER A 1 70 ? 35.193 7.180 -68.458 1.00 94.00 70 SER A O 1
ATOM 559 N N . GLN A 1 71 ? 37.370 6.724 -68.747 1.00 95.06 71 GLN A N 1
ATOM 560 C CA . GLN A 1 71 ? 37.567 6.121 -67.423 1.00 95.06 71 GLN A CA 1
ATOM 561 C C . GLN A 1 71 ? 37.532 7.171 -66.303 1.00 95.06 71 GLN A C 1
ATOM 563 O O . GLN A 1 71 ? 36.877 6.952 -65.286 1.00 95.06 71 GLN A O 1
ATOM 568 N N . LEU A 1 72 ? 38.172 8.327 -66.503 1.00 94.94 72 LEU A N 1
ATOM 569 C CA . LEU A 1 72 ? 38.130 9.462 -65.575 1.00 94.94 72 LEU A CA 1
ATOM 570 C C . LEU A 1 72 ? 36.712 10.026 -65.425 1.00 94.94 72 LEU A C 1
ATOM 572 O O . LEU A 1 72 ? 36.304 10.361 -64.316 1.00 94.94 72 LEU A O 1
ATOM 576 N N . LYS A 1 73 ? 35.947 10.088 -66.520 1.00 94.06 73 LYS A N 1
ATOM 577 C CA . LYS A 1 73 ? 34.542 10.503 -66.492 1.00 94.06 73 LYS A CA 1
ATOM 578 C C . LYS A 1 73 ? 33.665 9.518 -65.711 1.00 94.06 73 LYS A C 1
ATOM 580 O O . LYS A 1 73 ? 32.917 9.954 -64.844 1.00 94.06 73 LYS A O 1
ATOM 585 N N . VAL A 1 74 ? 33.783 8.211 -65.967 1.00 95.12 74 VAL A N 1
ATOM 586 C CA . VAL A 1 74 ? 33.041 7.186 -65.205 1.00 95.12 74 VAL A CA 1
ATOM 587 C C . VAL A 1 74 ? 33.407 7.238 -63.718 1.00 95.12 74 VAL A C 1
ATOM 589 O O . VAL A 1 74 ? 32.523 7.140 -62.874 1.00 95.12 74 VAL A O 1
ATOM 592 N N . LEU A 1 75 ? 34.683 7.463 -63.381 1.00 94.19 75 LEU A N 1
ATOM 593 C CA . LEU A 1 75 ? 35.118 7.644 -61.995 1.00 94.19 75 LEU A CA 1
ATOM 594 C C . LEU A 1 75 ? 34.462 8.868 -61.330 1.00 94.19 75 LEU A C 1
ATOM 596 O O . LEU A 1 75 ? 34.055 8.776 -60.174 1.00 94.19 75 LEU A O 1
ATOM 600 N N . GLU A 1 76 ? 34.327 9.996 -62.036 1.00 93.06 76 GLU A N 1
ATOM 601 C CA . GLU A 1 76 ? 33.603 11.158 -61.510 1.00 93.06 76 GLU A CA 1
ATOM 602 C C . GLU A 1 76 ? 32.100 10.875 -61.350 1.00 93.06 76 GLU A C 1
ATOM 604 O O . GLU A 1 76 ? 31.535 11.169 -60.296 1.00 93.06 76 GLU A O 1
ATOM 609 N N . GLU A 1 77 ? 31.452 10.279 -62.354 1.00 94.06 77 GLU A N 1
ATOM 610 C CA . GLU A 1 77 ? 30.017 9.964 -62.322 1.00 94.06 77 GLU A CA 1
ATOM 611 C C . GLU A 1 77 ? 29.675 8.990 -61.176 1.00 94.06 77 GLU A C 1
ATOM 613 O O . GLU A 1 77 ? 28.751 9.256 -60.402 1.00 94.06 77 GLU A O 1
ATOM 618 N N . GLU A 1 78 ? 30.472 7.934 -60.976 1.00 94.06 78 GLU A N 1
ATOM 619 C CA . GLU A 1 78 ? 30.337 7.008 -59.843 1.00 94.06 78 GLU A CA 1
ATOM 620 C C . GLU A 1 78 ? 30.621 7.683 -58.491 1.00 94.06 78 GLU A C 1
ATOM 622 O O . GLU A 1 78 ? 29.888 7.470 -57.526 1.00 94.06 78 GLU A O 1
ATOM 627 N N . MET A 1 79 ? 31.625 8.563 -58.402 1.00 93.44 79 MET A N 1
ATOM 628 C CA . MET A 1 79 ? 31.933 9.308 -57.173 1.00 93.44 79 MET A CA 1
ATOM 629 C C . MET A 1 79 ? 30.775 10.234 -56.751 1.00 93.44 79 MET A C 1
ATOM 631 O O . MET A 1 79 ? 30.412 10.297 -55.573 1.00 93.44 79 MET A O 1
ATOM 635 N N . GLN A 1 80 ? 30.143 10.921 -57.707 1.00 92.69 80 GLN A N 1
ATOM 636 C CA . GLN A 1 80 ? 28.978 11.779 -57.453 1.00 92.69 80 GLN A CA 1
ATOM 637 C C . GLN A 1 80 ? 27.717 10.943 -57.145 1.00 92.69 80 GLN A C 1
ATOM 639 O O . GLN A 1 80 ? 26.923 11.312 -56.272 1.00 92.69 80 GLN A O 1
ATOM 644 N N . SER A 1 81 ? 27.550 9.794 -57.810 1.00 94.88 81 SER A N 1
ATOM 645 C CA . SER A 1 81 ? 26.490 8.809 -57.541 1.00 94.88 81 SER A CA 1
ATOM 646 C C . SER A 1 81 ? 26.587 8.244 -56.118 1.00 94.88 81 SER A C 1
ATOM 648 O O . SER A 1 81 ? 25.593 8.226 -55.381 1.00 94.88 81 SER A O 1
ATOM 650 N N . PHE A 1 82 ? 27.797 7.877 -55.685 1.00 94.44 82 PHE A N 1
ATOM 651 C CA . PHE A 1 82 ? 28.099 7.391 -54.340 1.00 94.44 82 PHE A CA 1
ATOM 652 C C . PHE A 1 82 ? 27.736 8.423 -53.268 1.00 94.44 82 PHE A C 1
ATOM 654 O O . PHE A 1 82 ? 26.958 8.107 -52.369 1.00 94.44 82 PHE A O 1
ATOM 661 N N . ILE A 1 83 ? 28.208 9.672 -53.384 1.00 95.19 83 ILE A N 1
ATOM 662 C CA . ILE A 1 83 ? 27.891 10.737 -52.413 1.00 95.19 83 ILE A CA 1
ATOM 663 C C . ILE A 1 83 ? 26.393 11.052 -52.384 1.00 95.19 83 ILE A C 1
ATOM 665 O O . ILE A 1 83 ? 25.817 11.228 -51.308 1.00 95.19 83 ILE A O 1
ATOM 669 N N . THR A 1 84 ? 25.734 11.070 -53.543 1.00 94.94 84 THR A N 1
ATOM 670 C CA . THR A 1 84 ? 24.283 11.298 -53.630 1.00 94.94 84 THR A CA 1
ATOM 671 C C . THR A 1 84 ? 23.497 10.169 -52.958 1.00 94.94 84 THR A C 1
ATOM 673 O O . THR A 1 84 ? 22.511 10.419 -52.262 1.00 94.94 84 THR A O 1
ATOM 676 N N . THR A 1 85 ? 23.931 8.921 -53.134 1.00 95.19 85 THR A N 1
ATOM 677 C CA . THR A 1 85 ? 23.271 7.739 -52.566 1.00 95.19 85 THR A CA 1
ATOM 678 C C . THR A 1 85 ? 23.541 7.615 -51.068 1.00 95.19 85 THR A C 1
ATOM 680 O O . THR A 1 85 ? 22.594 7.484 -50.293 1.00 95.19 85 THR A O 1
ATOM 683 N N . LYS A 1 86 ? 24.799 7.757 -50.627 1.00 95.69 86 LYS A N 1
ATOM 684 C CA . LYS A 1 86 ? 25.162 7.749 -49.203 1.00 95.69 86 LYS A CA 1
ATOM 685 C C . LYS A 1 86 ? 24.522 8.918 -48.450 1.00 95.69 86 LYS A C 1
ATOM 687 O O . LYS A 1 86 ? 24.050 8.716 -47.339 1.00 95.69 86 LYS A O 1
ATOM 692 N N . GLY A 1 87 ? 24.385 10.093 -49.072 1.00 95.62 87 GLY A N 1
ATOM 693 C CA . GLY A 1 87 ? 23.645 11.226 -48.504 1.00 95.62 87 GLY A CA 1
ATOM 694 C C . GLY A 1 87 ? 22.156 10.937 -48.265 1.00 95.62 87 GLY A C 1
ATOM 695 O O . GLY A 1 87 ? 21.626 11.306 -47.219 1.00 95.62 87 GLY A O 1
ATOM 696 N N . LYS A 1 88 ? 21.485 10.220 -49.180 1.00 95.88 88 LYS A N 1
ATOM 697 C CA . LYS A 1 88 ? 20.095 9.761 -48.976 1.00 95.88 88 LYS A CA 1
ATOM 698 C C . LYS A 1 88 ? 19.988 8.741 -47.839 1.00 95.88 88 LYS A C 1
ATOM 700 O O . LYS A 1 88 ? 19.064 8.829 -47.037 1.00 95.88 88 LYS A O 1
ATOM 705 N N . VAL A 1 89 ? 20.931 7.798 -47.755 1.00 95.94 89 VAL A N 1
ATOM 706 C CA . VAL A 1 89 ? 20.980 6.797 -46.673 1.00 95.94 89 VAL A CA 1
ATOM 707 C C . VAL A 1 89 ? 21.236 7.463 -45.318 1.00 95.94 89 VAL A C 1
ATOM 709 O O . VAL A 1 89 ? 20.527 7.167 -44.362 1.00 95.94 89 VAL A O 1
ATOM 712 N N . ALA A 1 90 ? 22.176 8.408 -45.243 1.00 96.25 90 ALA A N 1
ATOM 713 C CA . ALA A 1 90 ? 22.480 9.176 -44.037 1.00 96.25 90 ALA A CA 1
ATOM 714 C C . ALA A 1 90 ? 21.256 9.953 -43.519 1.00 96.25 90 ALA A C 1
ATOM 716 O O . ALA A 1 90 ? 20.892 9.798 -42.357 1.00 96.25 90 ALA A O 1
ATOM 717 N N . GLY A 1 91 ? 20.559 10.696 -44.389 1.00 95.88 91 GLY A N 1
ATOM 718 C CA . GLY A 1 91 ? 19.321 11.393 -44.013 1.00 95.88 91 GLY A CA 1
ATOM 719 C C . GLY A 1 91 ? 18.193 10.443 -43.582 1.00 95.88 91 GLY A C 1
ATOM 720 O O . GLY A 1 91 ? 17.440 10.750 -42.661 1.00 95.88 91 GLY A O 1
ATOM 721 N N . GLY A 1 92 ? 18.104 9.256 -44.194 1.00 96.75 92 GLY A N 1
ATOM 722 C CA . GLY A 1 92 ? 17.188 8.198 -43.758 1.00 96.75 92 GLY A CA 1
ATOM 723 C C . GLY A 1 92 ? 17.499 7.689 -42.346 1.00 96.75 92 GLY A C 1
ATOM 724 O O . GLY A 1 92 ? 16.594 7.589 -41.522 1.00 96.75 92 GLY A O 1
ATOM 725 N N . LEU A 1 93 ? 18.776 7.436 -42.042 1.00 96.50 93 LEU A N 1
ATOM 726 C CA . LEU A 1 93 ? 19.229 7.019 -40.710 1.00 96.50 93 LEU A CA 1
ATOM 727 C C . LEU A 1 93 ? 19.014 8.120 -39.658 1.00 96.50 93 LEU A C 1
ATOM 729 O O . LEU A 1 93 ? 18.561 7.822 -38.558 1.00 96.50 93 LEU A O 1
ATOM 733 N N . GLN A 1 94 ? 19.270 9.389 -39.990 1.00 96.75 94 GLN A N 1
ATOM 734 C CA . GLN A 1 94 ? 19.016 10.527 -39.095 1.00 96.75 94 GLN A CA 1
ATOM 735 C C . GLN A 1 94 ? 17.528 10.669 -38.738 1.00 96.75 94 GLN A C 1
ATOM 737 O O . GLN A 1 94 ? 17.200 10.945 -37.584 1.00 96.75 94 GLN A O 1
ATOM 742 N N . ASN A 1 95 ? 16.625 10.436 -39.698 1.00 96.81 95 ASN A N 1
ATOM 743 C CA . ASN A 1 95 ? 15.188 10.396 -39.424 1.00 96.81 95 ASN A CA 1
ATOM 744 C C . ASN A 1 95 ? 14.820 9.200 -38.532 1.00 96.81 95 ASN A C 1
ATOM 746 O O . ASN A 1 95 ? 14.120 9.392 -37.545 1.00 96.81 95 ASN A O 1
ATOM 750 N N . GLN A 1 96 ? 15.350 8.001 -38.801 1.00 96.69 96 GLN A N 1
ATOM 751 C CA . GLN A 1 96 ? 15.097 6.813 -37.969 1.00 96.69 96 GLN A CA 1
ATOM 752 C C . GLN A 1 96 ? 15.598 6.967 -36.525 1.00 96.69 96 GLN A C 1
ATOM 754 O O . GLN A 1 96 ? 14.920 6.530 -35.598 1.00 96.69 96 GLN A O 1
ATOM 759 N N . VAL A 1 97 ? 16.753 7.610 -36.311 1.00 97.25 97 VAL A N 1
ATOM 760 C CA . VAL A 1 97 ? 17.256 7.937 -34.964 1.00 97.25 97 VAL A CA 1
ATOM 761 C C . VAL A 1 97 ? 16.301 8.902 -34.250 1.00 97.25 97 VAL A C 1
ATOM 763 O O . VAL A 1 97 ? 15.976 8.687 -33.084 1.00 97.25 97 VAL A O 1
ATOM 766 N N . ARG A 1 98 ? 15.773 9.913 -34.953 1.00 95.75 98 ARG A N 1
ATOM 767 C CA . ARG A 1 98 ? 14.795 10.854 -34.387 1.00 95.75 98 ARG A CA 1
ATOM 768 C C . ARG A 1 98 ? 13.454 10.190 -34.057 1.00 95.75 98 ARG A C 1
ATOM 770 O O . ARG A 1 98 ? 12.952 10.373 -32.956 1.00 95.75 98 ARG A O 1
ATOM 777 N N . GLU A 1 99 ? 12.910 9.384 -34.967 1.00 96.50 99 GLU A N 1
ATOM 778 C CA . GLU A 1 99 ? 11.682 8.600 -34.749 1.00 96.50 99 GLU A CA 1
ATOM 779 C C . GLU A 1 99 ? 11.829 7.641 -33.552 1.00 96.50 99 GLU A C 1
ATOM 781 O O . GLU A 1 99 ? 10.889 7.453 -32.776 1.00 96.50 99 GLU A O 1
ATOM 786 N N . MET A 1 100 ? 13.023 7.062 -33.364 1.00 95.25 100 MET A N 1
ATOM 787 C CA . MET A 1 100 ? 13.340 6.201 -32.224 1.00 95.25 100 MET A CA 1
ATOM 788 C C . MET A 1 100 ? 13.335 6.981 -30.903 1.00 95.25 100 MET A C 1
ATOM 790 O O . MET A 1 100 ? 12.633 6.565 -29.979 1.00 95.25 100 MET A O 1
ATOM 794 N N . LYS A 1 101 ? 14.031 8.125 -30.848 1.00 96.75 101 LYS A N 1
ATOM 795 C CA . LYS A 1 101 ? 14.039 9.056 -29.707 1.00 96.75 101 LYS A CA 1
ATOM 796 C C . LYS A 1 101 ? 12.633 9.536 -29.341 1.00 96.75 101 LYS A C 1
ATOM 798 O O . LYS A 1 101 ? 12.229 9.466 -28.183 1.00 96.75 101 LYS A O 1
ATOM 803 N N . GLU A 1 102 ? 11.850 9.985 -30.323 1.00 96.38 102 GLU A N 1
ATOM 804 C CA . GLU A 1 102 ? 10.476 10.459 -30.109 1.00 96.38 102 GLU A CA 1
ATOM 805 C C . GLU A 1 102 ? 9.572 9.333 -29.561 1.00 96.38 102 GLU A C 1
ATOM 807 O O . GLU A 1 102 ? 8.834 9.539 -28.594 1.00 96.38 102 GLU A O 1
ATOM 812 N N . SER A 1 103 ? 9.687 8.110 -30.097 1.00 95.81 103 SER A N 1
ATOM 813 C CA . SER A 1 103 ? 8.976 6.925 -29.587 1.00 95.81 103 SER A CA 1
ATOM 814 C C . SER A 1 103 ? 9.412 6.530 -28.169 1.00 95.81 103 SER A C 1
ATOM 816 O O . SER A 1 103 ? 8.566 6.161 -27.351 1.00 95.81 103 SER A O 1
ATOM 818 N N . PHE A 1 104 ? 10.711 6.570 -27.862 1.00 95.62 104 PHE A N 1
ATOM 819 C CA . PHE A 1 104 ? 11.239 6.244 -26.534 1.00 95.62 104 PHE A CA 1
ATOM 820 C C . PHE A 1 104 ? 10.781 7.276 -25.496 1.00 95.62 104 PHE A C 1
ATOM 822 O O . PHE A 1 104 ? 10.188 6.909 -24.477 1.00 95.62 104 PHE A O 1
ATOM 829 N N . SER A 1 105 ? 10.934 8.560 -25.823 1.00 96.19 105 SER A N 1
ATOM 830 C CA . SER A 1 105 ? 10.511 9.695 -25.003 1.00 96.19 105 SER A CA 1
ATOM 831 C C . SER A 1 105 ? 9.009 9.679 -24.701 1.00 96.19 105 SER A C 1
ATOM 833 O O . SER A 1 105 ? 8.620 9.850 -23.542 1.00 96.19 105 SER A O 1
ATOM 835 N N . SER A 1 106 ? 8.152 9.401 -25.697 1.00 96.19 106 SER A N 1
ATOM 836 C CA . SER A 1 106 ? 6.701 9.249 -25.483 1.00 96.19 106 SER A CA 1
ATOM 837 C C . SER A 1 106 ? 6.402 8.128 -24.489 1.00 96.19 106 SER A C 1
ATOM 839 O O . SER A 1 106 ? 5.745 8.354 -23.476 1.00 96.19 106 SER A O 1
ATOM 841 N N . ARG A 1 107 ? 6.965 6.933 -24.712 1.00 96.12 107 ARG A N 1
ATOM 842 C CA . ARG A 1 107 ? 6.712 5.747 -23.875 1.00 96.12 107 ARG A CA 1
ATOM 843 C C . ARG A 1 107 ? 7.194 5.919 -22.438 1.00 96.12 107 ARG A C 1
ATOM 845 O O . ARG A 1 107 ? 6.516 5.474 -21.515 1.00 96.12 107 ARG A O 1
ATOM 852 N N . ILE A 1 108 ? 8.340 6.567 -22.228 1.00 96.12 108 ILE A N 1
ATOM 853 C CA . ILE A 1 108 ? 8.826 6.894 -20.883 1.00 96.12 108 ILE A CA 1
ATOM 854 C C . ILE A 1 108 ? 7.926 7.939 -20.207 1.00 96.12 108 ILE A C 1
ATOM 856 O O . ILE A 1 108 ? 7.603 7.788 -19.028 1.00 96.12 108 ILE A O 1
ATOM 860 N N . THR A 1 109 ? 7.441 8.936 -20.949 1.00 95.50 109 THR A N 1
ATOM 861 C CA . THR A 1 109 ? 6.490 9.938 -20.433 1.00 95.50 109 THR A CA 1
ATOM 862 C C . THR A 1 109 ? 5.138 9.306 -20.069 1.00 95.50 109 THR A C 1
ATOM 864 O O . THR A 1 109 ? 4.576 9.609 -19.018 1.00 95.50 109 THR A O 1
ATOM 867 N N . GLU A 1 110 ? 4.639 8.363 -20.872 1.00 97.06 110 GLU A N 1
ATOM 868 C CA . GLU A 1 110 ? 3.437 7.568 -20.574 1.00 97.06 110 GLU A CA 1
ATOM 869 C C . GLU A 1 110 ? 3.612 6.735 -19.291 1.00 97.06 110 GLU A C 1
ATOM 871 O O . GLU A 1 110 ? 2.746 6.750 -18.414 1.00 97.06 110 GLU A O 1
ATOM 876 N N . LEU A 1 111 ? 4.759 6.060 -19.128 1.00 95.94 111 LEU A N 1
ATOM 877 C CA . LEU A 1 111 ? 5.096 5.313 -17.908 1.00 95.94 111 LEU A CA 1
ATOM 878 C C . LEU A 1 111 ? 5.209 6.221 -16.672 1.00 95.94 111 LEU A C 1
ATOM 880 O O . LEU A 1 111 ? 4.778 5.827 -15.586 1.00 95.94 111 LEU A O 1
ATOM 884 N N . HIS A 1 112 ? 5.729 7.442 -16.824 1.00 97.12 112 HIS A N 1
ATOM 885 C CA . HIS A 1 112 ? 5.732 8.456 -15.764 1.00 97.12 112 HIS A CA 1
ATOM 886 C C . HIS A 1 112 ? 4.317 8.911 -15.388 1.00 97.12 112 HIS A C 1
ATOM 888 O O . HIS A 1 112 ? 3.990 8.982 -14.200 1.00 97.12 112 HIS A O 1
ATOM 894 N N . GLY A 1 113 ? 3.442 9.102 -16.378 1.00 96.62 113 GLY A N 1
ATOM 895 C CA . GLY A 1 113 ? 2.017 9.360 -16.167 1.00 96.62 113 GLY A CA 1
ATOM 896 C C . GLY A 1 113 ? 1.336 8.257 -15.350 1.00 96.62 113 GLY A C 1
ATOM 897 O O . GLY A 1 113 ? 0.705 8.547 -14.332 1.00 96.62 113 GLY A O 1
ATOM 898 N N . PHE A 1 114 ? 1.529 6.986 -15.718 1.00 95.88 114 PHE A N 1
ATOM 899 C CA . PHE A 1 114 ? 0.974 5.852 -14.965 1.00 95.88 114 PHE A CA 1
ATOM 900 C C . PHE A 1 114 ? 1.549 5.736 -13.544 1.00 95.88 114 PHE A C 1
ATOM 902 O O . PHE A 1 114 ? 0.800 5.468 -12.604 1.00 95.88 114 PHE A O 1
ATOM 909 N N . ALA A 1 115 ? 2.850 5.978 -13.353 1.00 96.00 115 ALA A N 1
ATOM 910 C CA . ALA A 1 115 ? 3.467 5.999 -12.024 1.00 96.00 115 ALA A CA 1
ATOM 911 C C . ALA A 1 115 ? 2.942 7.154 -11.147 1.00 96.00 115 ALA A C 1
ATOM 913 O O . ALA A 1 115 ? 2.836 7.005 -9.927 1.00 96.00 115 ALA A O 1
ATOM 914 N N . SER A 1 116 ? 2.587 8.286 -11.762 1.00 95.31 116 SER A N 1
ATOM 915 C CA . SER A 1 116 ? 1.964 9.437 -11.100 1.00 95.31 116 SER A CA 1
ATOM 916 C C . SER A 1 116 ? 0.519 9.141 -10.682 1.00 95.31 116 SER A C 1
ATOM 918 O O . SER A 1 116 ? 0.165 9.361 -9.522 1.00 95.31 116 SER A O 1
ATOM 920 N N . GLU A 1 117 ? -0.304 8.576 -11.581 1.00 96.44 117 GLU A N 1
ATOM 921 C CA . GLU A 1 117 ? -1.677 8.155 -11.250 1.00 96.44 117 GLU A CA 1
ATOM 922 C C . GLU A 1 117 ? -1.666 7.106 -10.132 1.00 96.44 117 GLU A C 1
ATOM 924 O O . GLU A 1 117 ? -2.422 7.224 -9.170 1.00 96.44 117 GLU A O 1
ATOM 929 N N . LEU A 1 118 ? -0.780 6.106 -10.216 1.00 94.69 118 LEU A N 1
ATOM 930 C CA . LEU A 1 118 ? -0.676 5.048 -9.214 1.00 94.69 118 LEU A CA 1
ATOM 931 C C . LEU A 1 118 ? -0.311 5.601 -7.828 1.00 94.69 118 LEU A C 1
ATOM 933 O O . LEU A 1 118 ? -0.906 5.173 -6.839 1.00 94.69 118 LEU A O 1
ATOM 937 N N . ASN A 1 119 ? 0.612 6.567 -7.743 1.00 95.88 119 ASN A N 1
ATOM 938 C CA . ASN A 1 119 ? 0.959 7.203 -6.472 1.00 95.88 119 ASN A CA 1
ATOM 939 C C . ASN A 1 119 ? -0.229 7.973 -5.871 1.00 95.88 119 ASN A C 1
ATOM 941 O O . ASN A 1 119 ? -0.599 7.724 -4.725 1.00 95.88 119 ASN A O 1
ATOM 945 N N . LEU A 1 120 ? -0.882 8.831 -6.661 1.00 95.94 120 LEU A N 1
ATOM 946 C CA . LEU A 1 120 ? -2.061 9.590 -6.225 1.00 95.94 120 LEU A CA 1
ATOM 947 C C . LEU A 1 120 ? -3.208 8.663 -5.782 1.00 95.94 120 LEU A C 1
ATOM 949 O O . LEU A 1 120 ? -3.841 8.875 -4.750 1.00 95.94 120 LEU A O 1
ATOM 953 N N . LYS A 1 121 ? -3.462 7.597 -6.542 1.00 95.50 121 LYS A N 1
ATOM 954 C CA . LYS A 1 121 ? -4.510 6.605 -6.264 1.00 95.50 121 LYS A CA 1
ATOM 955 C C . LYS A 1 121 ? -4.205 5.766 -5.024 1.00 95.50 121 LYS A C 1
ATOM 957 O O . LYS A 1 121 ? -5.138 5.399 -4.309 1.00 95.50 121 LYS A O 1
ATOM 962 N N . SER A 1 122 ? -2.926 5.496 -4.753 1.00 94.31 122 SER A N 1
ATOM 963 C CA . SER A 1 122 ? -2.459 4.877 -3.509 1.00 94.31 122 SER A CA 1
ATOM 964 C C . SER A 1 122 ? -2.741 5.794 -2.316 1.00 94.31 122 SER A C 1
ATOM 966 O O . SER A 1 122 ? -3.471 5.396 -1.410 1.00 94.31 122 SER A O 1
ATOM 968 N N . GLN A 1 123 ? -2.300 7.057 -2.377 1.00 95.19 123 GLN A N 1
ATOM 969 C CA . GLN A 1 123 ? -2.535 8.065 -1.334 1.00 95.19 123 GLN A CA 1
ATOM 970 C C . GLN A 1 123 ? -4.035 8.236 -1.021 1.00 95.19 123 GLN A C 1
ATOM 972 O O . GLN A 1 123 ? -4.436 8.074 0.129 1.00 95.19 123 GLN A O 1
ATOM 977 N N . LEU A 1 124 ? -4.888 8.430 -2.035 1.00 95.88 124 LEU A N 1
ATOM 978 C CA . LEU A 1 124 ? -6.348 8.546 -1.865 1.00 95.88 124 LEU A CA 1
ATOM 979 C C . LEU A 1 124 ? -7.001 7.276 -1.281 1.00 95.88 124 LEU A C 1
ATOM 981 O O . LEU A 1 124 ? -7.991 7.354 -0.548 1.00 95.88 124 LEU A O 1
ATOM 985 N N . SER A 1 125 ? -6.469 6.090 -1.597 1.00 95.12 125 SER A N 1
ATOM 986 C CA . SER A 1 125 ? -6.960 4.820 -1.038 1.00 95.12 125 SER A CA 1
ATOM 987 C C . SER A 1 125 ? -6.557 4.661 0.431 1.00 95.12 125 SER A C 1
ATOM 989 O O . SER A 1 125 ? -7.376 4.243 1.250 1.00 95.12 125 SER A O 1
ATOM 991 N N . SER A 1 126 ? -5.327 5.052 0.768 1.00 95.31 126 SER A N 1
ATOM 992 C CA . SER A 1 126 ? -4.788 5.129 2.127 1.00 95.31 126 SER A CA 1
ATOM 993 C C . SER A 1 126 ? -5.545 6.129 3.008 1.00 95.31 126 SER A C 1
ATOM 995 O O . SER A 1 126 ? -5.934 5.790 4.123 1.00 95.31 126 SER A O 1
ATOM 997 N N . GLU A 1 127 ? -5.824 7.336 2.506 1.00 95.00 127 GLU A N 1
ATOM 998 C CA . GLU A 1 127 ? -6.637 8.348 3.195 1.00 95.00 127 GLU A CA 1
ATOM 999 C C . GLU A 1 127 ? -8.043 7.823 3.499 1.00 95.00 127 GLU A C 1
ATOM 1001 O O . GLU A 1 127 ? -8.513 7.913 4.636 1.00 95.00 127 GLU A O 1
ATOM 1006 N N . LYS A 1 128 ? -8.696 7.203 2.506 1.00 96.44 128 LYS A N 1
ATOM 1007 C CA . LYS A 1 128 ? -10.014 6.583 2.679 1.00 96.44 128 LYS A CA 1
ATOM 1008 C C . LYS A 1 128 ? -9.989 5.453 3.713 1.00 96.44 128 LYS A C 1
ATOM 1010 O O . LYS A 1 128 ? -10.918 5.355 4.513 1.00 96.44 128 LYS A O 1
ATOM 1015 N N . LEU A 1 129 ? -8.951 4.614 3.710 1.00 95.38 129 LEU A N 1
ATOM 1016 C CA . LEU A 1 129 ? -8.781 3.548 4.698 1.00 95.38 129 LEU A CA 1
ATOM 1017 C C . LEU A 1 129 ? -8.605 4.126 6.108 1.00 95.38 129 LEU A C 1
ATOM 1019 O O . LEU A 1 129 ? -9.296 3.694 7.026 1.00 95.38 129 LEU A O 1
ATOM 1023 N N . ASN A 1 130 ? -7.751 5.138 6.275 1.00 95.38 130 ASN A N 1
ATOM 1024 C CA . ASN A 1 130 ? -7.517 5.788 7.565 1.00 95.38 130 ASN A CA 1
ATOM 1025 C C . ASN A 1 130 ? -8.781 6.489 8.102 1.00 95.38 130 ASN A C 1
ATOM 1027 O O . ASN A 1 130 ? -9.110 6.372 9.284 1.00 95.38 130 ASN A O 1
ATOM 1031 N N . ALA A 1 131 ? -9.545 7.153 7.228 1.00 94.75 131 ALA A N 1
ATOM 1032 C CA . ALA A 1 131 ? -10.842 7.732 7.574 1.00 94.75 131 ALA A CA 1
ATOM 1033 C C . ALA A 1 131 ? -11.864 6.657 7.990 1.00 94.75 131 ALA A C 1
ATOM 1035 O O . ALA A 1 131 ? -12.586 6.845 8.967 1.00 94.75 131 ALA A O 1
ATOM 1036 N N . GLN A 1 132 ? -11.897 5.509 7.303 1.00 96.06 132 GLN A N 1
ATOM 1037 C CA . GLN A 1 132 ? -12.780 4.395 7.659 1.00 96.06 132 GLN A CA 1
ATOM 1038 C C . GLN A 1 132 ? -12.375 3.718 8.981 1.00 96.06 132 GLN A C 1
ATOM 1040 O O . GLN A 1 132 ? -13.248 3.340 9.756 1.00 96.06 132 GLN A O 1
ATOM 1045 N N . VAL A 1 133 ? -11.076 3.589 9.266 1.00 95.69 133 VAL A N 1
ATOM 1046 C CA . VAL A 1 133 ? -10.565 3.093 10.558 1.00 95.69 133 VAL A CA 1
ATOM 1047 C C . VAL A 1 133 ? -10.930 4.058 11.688 1.00 95.69 133 VAL A C 1
ATOM 1049 O O . VAL A 1 133 ? -11.435 3.624 12.719 1.00 95.69 133 VAL A O 1
ATOM 1052 N N . SER A 1 134 ? -10.762 5.364 11.467 1.00 92.88 134 SER A N 1
ATOM 1053 C CA . SER A 1 134 ? -11.154 6.402 12.431 1.00 92.88 134 SER A CA 1
ATOM 1054 C C . SER A 1 134 ? -12.660 6.374 12.723 1.00 92.88 134 SER A C 1
ATOM 1056 O O . SER A 1 134 ? -13.060 6.441 13.884 1.00 92.88 134 SER A O 1
ATOM 1058 N N . ALA A 1 135 ? -13.491 6.217 11.684 1.00 95.06 135 ALA A N 1
ATOM 1059 C CA . ALA A 1 135 ? -14.939 6.076 11.823 1.00 95.06 135 ALA A CA 1
ATOM 1060 C C . ALA A 1 135 ? -15.319 4.813 12.613 1.00 95.06 135 ALA A C 1
ATOM 1062 O O . ALA A 1 135 ? -15.999 4.927 13.626 1.00 95.06 135 ALA A O 1
ATOM 1063 N N . HIS A 1 136 ? -14.800 3.638 12.233 1.00 94.12 136 HIS A N 1
ATOM 1064 C CA . HIS A 1 136 ? -15.070 2.375 12.939 1.00 94.12 136 HIS A CA 1
ATOM 1065 C C . HIS A 1 136 ? -14.656 2.412 14.413 1.00 94.12 136 HIS A C 1
ATOM 1067 O O . HIS A 1 136 ? -15.365 1.866 15.256 1.00 94.12 136 HIS A O 1
ATOM 1073 N N . THR A 1 137 ? -13.533 3.057 14.749 1.00 94.25 137 THR A N 1
ATOM 1074 C CA . THR A 1 137 ? -13.140 3.243 16.153 1.00 94.25 137 THR A CA 1
ATOM 1075 C C . THR A 1 137 ? -14.117 4.165 16.883 1.00 94.25 137 THR A C 1
ATOM 1077 O O . THR A 1 137 ? -14.502 3.836 18.000 1.00 94.25 137 THR A O 1
ATOM 1080 N N . SER A 1 138 ? -14.583 5.259 16.267 1.00 93.31 138 SER A N 1
ATOM 1081 C CA . SER A 1 138 ? -15.601 6.142 16.863 1.00 93.31 138 SER A CA 1
ATOM 1082 C C . SER A 1 138 ? -16.948 5.435 17.064 1.00 93.31 138 SER A C 1
ATOM 1084 O O . SER A 1 138 ? -17.520 5.515 18.149 1.00 93.31 138 SER A O 1
ATOM 1086 N N . ASP A 1 139 ? -17.422 4.693 16.059 1.00 94.56 139 ASP A N 1
ATOM 1087 C CA . ASP A 1 139 ? -18.661 3.908 16.122 1.00 94.56 139 ASP A CA 1
ATOM 1088 C C . ASP A 1 139 ? -18.583 2.841 17.230 1.00 94.56 139 ASP A C 1
ATOM 1090 O O . ASP A 1 139 ? -19.536 2.642 17.989 1.00 94.56 139 ASP A O 1
ATOM 1094 N N . LEU A 1 140 ? -17.423 2.185 1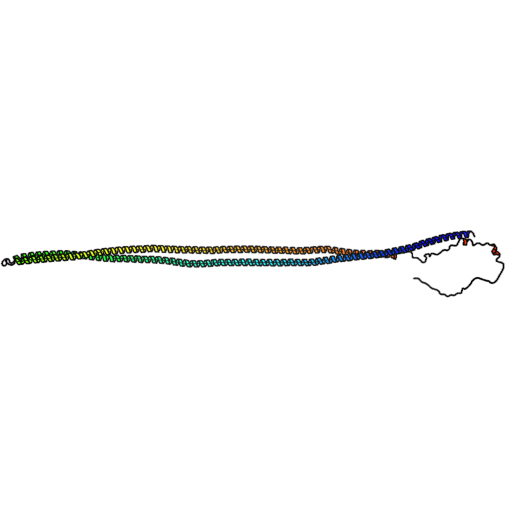7.371 1.00 92.44 140 LEU A N 1
ATOM 1095 C CA . LEU A 1 140 ? -17.144 1.255 18.464 1.00 92.44 140 LEU A CA 1
ATOM 1096 C C . LEU A 1 140 ? -17.127 1.966 19.823 1.00 92.44 140 LEU A C 1
ATOM 1098 O O . LEU A 1 140 ? -17.669 1.423 20.787 1.00 92.44 140 LEU A O 1
ATOM 1102 N N . GLU A 1 141 ? -16.545 3.165 19.922 1.00 92.62 141 GLU A N 1
ATOM 1103 C CA . GLU A 1 141 ? -16.581 3.921 21.172 1.00 92.62 141 GLU A CA 1
ATOM 1104 C C . GLU A 1 141 ? -18.009 4.256 21.596 1.00 92.62 141 GLU A C 1
ATOM 1106 O O . GLU A 1 141 ? -18.357 4.078 22.762 1.00 92.62 141 GLU A O 1
ATOM 1111 N N . ASP A 1 142 ? -18.831 4.754 20.676 1.00 92.50 142 ASP A N 1
ATOM 1112 C CA . ASP A 1 142 ? -20.176 5.231 20.991 1.00 92.50 142 ASP A CA 1
ATOM 1113 C C . ASP A 1 142 ? -21.141 4.065 21.256 1.00 92.50 142 ASP A C 1
ATOM 1115 O O . ASP A 1 142 ? -21.956 4.135 22.180 1.00 92.50 142 ASP A O 1
ATOM 1119 N N . CYS A 1 143 ? -20.952 2.930 20.572 1.00 92.56 143 CYS A N 1
ATOM 1120 C CA . CYS A 1 143 ? -21.587 1.660 20.922 1.00 92.56 143 CYS A CA 1
ATOM 1121 C C . CYS A 1 143 ? -21.220 1.206 22.350 1.00 92.56 143 CYS A C 1
ATOM 1123 O O . CYS A 1 143 ? -22.103 0.895 23.154 1.00 92.56 143 CYS A O 1
ATOM 1125 N N . LEU A 1 144 ? -19.930 1.224 22.708 1.00 91.75 144 LEU A N 1
ATOM 1126 C CA . LEU A 1 144 ? -19.465 0.850 24.049 1.00 91.75 144 LEU A CA 1
ATOM 1127 C C . LEU A 1 144 ? -19.906 1.842 25.137 1.00 91.75 144 LEU A C 1
ATOM 1129 O O . LEU A 1 144 ? -20.138 1.420 26.271 1.00 91.75 144 LEU A O 1
ATOM 1133 N N . LYS A 1 145 ? -20.042 3.139 24.831 1.00 89.75 145 LYS A N 1
ATOM 1134 C CA . LYS A 1 145 ? -20.602 4.152 25.748 1.00 89.75 145 LYS A CA 1
ATOM 1135 C C . LYS A 1 145 ? -22.084 3.888 26.025 1.00 89.75 145 LYS A C 1
ATOM 1137 O O . LYS A 1 145 ? -22.487 3.945 27.184 1.00 89.75 145 LYS A O 1
ATOM 1142 N N . GLY A 1 146 ? -22.866 3.533 25.000 1.00 90.19 146 GLY A N 1
ATOM 1143 C CA . GLY A 1 146 ? -24.262 3.109 25.164 1.00 90.19 146 GLY A CA 1
ATOM 1144 C C . GLY A 1 146 ? -24.391 1.880 26.069 1.00 90.19 146 GLY A C 1
ATOM 1145 O O . GLY A 1 146 ? -25.097 1.922 27.073 1.00 90.19 146 GLY A O 1
ATOM 1146 N N . LEU A 1 147 ? -23.610 0.831 25.791 1.00 89.44 147 LEU A N 1
ATOM 1147 C CA . LEU A 1 147 ? -23.591 -0.397 26.599 1.00 89.44 147 LEU A CA 1
ATOM 1148 C C . LEU A 1 147 ? -23.132 -0.177 28.053 1.00 89.44 147 LEU A C 1
ATOM 1150 O O . LEU A 1 147 ? -23.537 -0.930 28.938 1.00 89.44 147 LEU A O 1
ATOM 1154 N N . LEU A 1 148 ? -22.302 0.837 28.329 1.00 89.12 148 LEU A N 1
ATOM 1155 C CA . LEU A 1 148 ? -21.981 1.241 29.703 1.00 89.12 148 LEU A CA 1
ATOM 1156 C C . LEU A 1 148 ? -23.186 1.887 30.394 1.00 89.12 148 LEU A C 1
ATOM 1158 O O . LEU A 1 148 ? -23.502 1.494 31.512 1.00 89.12 148 LEU A O 1
ATOM 1162 N N . ALA A 1 149 ? -23.872 2.825 29.735 1.00 88.94 149 ALA A N 1
ATOM 1163 C CA . ALA A 1 149 ? -25.039 3.497 30.306 1.00 88.94 149 ALA A CA 1
ATOM 1164 C C . ALA A 1 149 ? -26.171 2.507 30.644 1.00 88.94 149 ALA A C 1
ATOM 1166 O O . ALA A 1 149 ? -26.723 2.565 31.745 1.00 88.94 149 ALA A O 1
ATOM 1167 N N . ASP A 1 150 ? -26.453 1.555 29.748 1.00 90.50 150 ASP A N 1
ATOM 1168 C CA . ASP A 1 150 ? -27.431 0.485 29.981 1.00 90.50 150 ASP A CA 1
ATOM 1169 C C . ASP A 1 150 ? -27.018 -0.417 31.161 1.00 90.50 150 ASP A C 1
ATOM 1171 O O . ASP A 1 150 ? -27.831 -0.737 32.034 1.00 90.50 150 ASP A O 1
ATOM 1175 N N . ALA A 1 151 ? -25.741 -0.814 31.224 1.00 90.44 151 ALA A N 1
ATOM 1176 C CA . ALA A 1 151 ? -25.221 -1.666 32.292 1.00 90.44 151 ALA A CA 1
ATOM 1177 C C . ALA A 1 151 ? -25.240 -0.969 33.662 1.00 90.44 151 ALA A C 1
ATOM 1179 O O . ALA A 1 151 ? -25.692 -1.566 34.640 1.00 90.44 151 ALA A O 1
ATOM 1180 N N . ASP A 1 152 ? -24.811 0.292 33.744 1.00 88.62 152 ASP A N 1
ATOM 1181 C CA . ASP A 1 152 ? -24.862 1.068 34.984 1.00 88.62 152 ASP A CA 1
ATOM 1182 C C . ASP A 1 152 ? -26.315 1.323 35.419 1.00 88.62 152 ASP A C 1
ATOM 1184 O O . ASP A 1 152 ? -26.617 1.208 36.607 1.00 88.62 152 ASP A O 1
ATOM 1188 N N . GLN A 1 153 ? -27.254 1.560 34.491 1.00 91.81 153 GLN A N 1
ATOM 1189 C CA . GLN A 1 153 ? -28.680 1.665 34.826 1.00 91.81 153 GLN A CA 1
ATOM 1190 C C . GLN A 1 153 ? -29.226 0.358 35.433 1.00 91.81 153 GLN A C 1
ATOM 1192 O O . GLN A 1 153 ? -29.952 0.400 36.433 1.00 91.81 153 GLN A O 1
ATOM 1197 N N . LEU A 1 154 ? -28.855 -0.802 34.880 1.00 91.69 154 LEU A N 1
ATOM 1198 C CA . LEU A 1 154 ? -29.228 -2.114 35.423 1.00 91.69 154 LEU A CA 1
ATOM 1199 C C . LEU A 1 154 ? -28.593 -2.380 36.799 1.00 91.69 154 LEU A C 1
ATOM 1201 O O . LEU A 1 154 ? -29.271 -2.883 37.698 1.00 91.69 154 LEU A O 1
ATOM 1205 N N . LEU A 1 155 ? -27.323 -2.016 36.992 1.00 91.69 155 LEU A N 1
ATOM 1206 C CA . LEU A 1 155 ? -26.600 -2.198 38.257 1.00 91.69 155 LEU A CA 1
ATOM 1207 C C . LEU A 1 155 ? -27.134 -1.271 39.361 1.00 91.69 155 LEU A C 1
ATOM 1209 O O . LEU A 1 155 ? -27.335 -1.724 40.489 1.00 91.69 155 LEU A O 1
ATOM 1213 N N . ILE A 1 156 ? -27.467 -0.017 39.035 1.00 90.94 156 ILE A N 1
ATOM 1214 C CA . ILE A 1 156 ? -28.178 0.911 39.932 1.00 90.94 156 ILE A CA 1
ATOM 1215 C C . ILE A 1 156 ? -29.558 0.344 40.296 1.00 90.94 156 ILE A C 1
ATOM 1217 O O . ILE A 1 156 ? -29.924 0.324 41.473 1.00 90.94 156 ILE A O 1
ATOM 1221 N N . GLY A 1 157 ? -30.308 -0.175 39.318 1.00 92.56 157 GLY A N 1
ATOM 1222 C CA . GLY A 1 157 ? -31.597 -0.833 39.549 1.00 92.56 157 GLY A CA 1
ATOM 1223 C C . GLY A 1 157 ? -31.495 -2.018 40.516 1.00 92.56 157 GLY A C 1
ATOM 1224 O O . GLY A 1 157 ? -32.259 -2.099 41.480 1.00 92.56 157 GLY A O 1
ATOM 1225 N N . LEU A 1 158 ? -30.506 -2.894 40.316 1.00 92.50 158 LEU A N 1
ATOM 1226 C CA . LEU A 1 158 ? -30.228 -4.032 41.196 1.00 92.50 158 LEU A CA 1
ATOM 1227 C C . LEU A 1 158 ? -29.819 -3.586 42.608 1.00 92.50 158 LEU A C 1
ATOM 1229 O O . LEU A 1 158 ? -30.315 -4.133 43.592 1.00 92.50 158 LEU A O 1
ATOM 1233 N N . GLN A 1 159 ? -28.950 -2.582 42.733 1.00 91.50 159 GLN A N 1
ATOM 1234 C CA . GLN A 1 159 ? -28.461 -2.102 44.027 1.00 91.50 159 GLN A CA 1
ATOM 1235 C C . GLN A 1 159 ? -29.549 -1.370 44.837 1.00 91.50 159 GLN A C 1
ATOM 1237 O O . GLN A 1 159 ? -29.596 -1.497 46.068 1.00 91.50 159 GLN A O 1
ATOM 1242 N N . ASN A 1 160 ? -30.475 -0.688 44.158 1.00 91.94 160 ASN A N 1
ATOM 1243 C CA . ASN A 1 160 ? -31.697 -0.152 44.759 1.00 91.94 160 ASN A CA 1
ATOM 1244 C C . ASN A 1 160 ? -32.630 -1.287 45.217 1.00 91.94 160 ASN A C 1
ATOM 1246 O O . ASN A 1 160 ? -33.049 -1.298 46.373 1.00 91.94 160 ASN A O 1
ATOM 1250 N N . GLY A 1 161 ? -32.885 -2.288 44.365 1.00 92.81 161 GLY A N 1
ATOM 1251 C CA . GLY A 1 161 ? -33.724 -3.447 44.700 1.00 92.81 161 GLY A CA 1
ATOM 1252 C C . GLY A 1 161 ? -33.197 -4.268 45.884 1.00 92.81 161 GLY A C 1
ATOM 1253 O O . GLY A 1 161 ? -33.964 -4.621 46.778 1.00 92.81 161 GLY A O 1
ATOM 1254 N N . LEU A 1 162 ? -31.881 -4.498 45.957 1.00 92.38 162 LEU A N 1
ATOM 1255 C CA . LEU A 1 162 ? -31.224 -5.139 47.106 1.00 92.38 162 LEU A CA 1
ATOM 1256 C C . LEU A 1 162 ? -31.376 -4.322 48.398 1.00 92.38 162 LEU A C 1
ATOM 1258 O O . LEU A 1 162 ? -31.487 -4.894 49.478 1.00 92.38 162 LEU A O 1
ATOM 1262 N N . SER A 1 163 ? -31.391 -2.990 48.304 1.00 90.44 163 SER A N 1
ATOM 1263 C CA . SER A 1 163 ? -31.598 -2.114 49.465 1.00 90.44 163 SER A CA 1
ATOM 1264 C C . SER A 1 163 ? -33.056 -2.125 49.932 1.00 90.44 163 SER A C 1
ATOM 1266 O O . SER A 1 163 ? -33.311 -2.220 51.128 1.00 90.44 163 SER A O 1
ATOM 1268 N N . GLN A 1 164 ? -34.011 -2.145 48.999 1.00 92.62 164 GLN A N 1
ATOM 1269 C CA . GLN A 1 164 ? -35.431 -2.305 49.314 1.00 92.62 164 GLN A CA 1
ATOM 1270 C C . GLN A 1 164 ? -35.742 -3.692 49.910 1.00 92.62 164 GLN A C 1
ATOM 1272 O O . GLN A 1 164 ? -36.592 -3.809 50.793 1.00 92.62 164 GLN A O 1
ATOM 1277 N N . GLN A 1 165 ? -35.039 -4.750 49.482 1.00 89.94 165 GLN A N 1
ATOM 1278 C CA . GLN A 1 165 ? -35.136 -6.073 50.111 1.00 89.94 165 GLN A CA 1
ATOM 1279 C C . GLN A 1 165 ? -34.605 -6.087 51.550 1.00 89.94 165 GLN A C 1
ATOM 1281 O O . GLN A 1 165 ? -35.203 -6.750 52.394 1.00 89.94 165 GLN A O 1
ATOM 1286 N N . GLU A 1 166 ? -33.529 -5.358 51.853 1.00 89.75 166 GLU A N 1
ATOM 1287 C CA . GLU A 1 166 ? -32.975 -5.243 53.211 1.00 89.75 166 GLU A CA 1
ATOM 1288 C C . GLU A 1 166 ? -33.945 -4.533 54.173 1.00 89.75 166 GLU A C 1
ATOM 1290 O O . GLU A 1 166 ? -34.198 -5.014 55.280 1.00 89.75 166 GLU A O 1
ATOM 1295 N N . GLU A 1 167 ? -34.565 -3.440 53.723 1.00 90.75 167 GLU A N 1
ATOM 1296 C CA . GLU A 1 167 ? -35.624 -2.723 54.449 1.00 90.75 167 GLU A CA 1
ATOM 1297 C C . GLU A 1 167 ? -36.870 -3.607 54.659 1.00 90.75 167 GLU A C 1
ATOM 1299 O O . GLU A 1 167 ? -37.404 -3.709 55.768 1.00 90.75 167 GLU A O 1
ATOM 1304 N N . SER A 1 168 ? -37.289 -4.331 53.615 1.00 90.19 168 SER A N 1
ATOM 1305 C CA . SER A 1 168 ? -38.417 -5.276 53.673 1.00 90.19 168 SER A CA 1
ATOM 1306 C C . SER A 1 168 ? -38.148 -6.459 54.614 1.00 90.19 168 SER A C 1
ATOM 1308 O O . SER A 1 168 ? -39.054 -6.929 55.298 1.00 90.19 168 SER A O 1
ATOM 1310 N N . LEU A 1 169 ? -36.904 -6.945 54.679 1.00 89.62 169 LEU A N 1
ATOM 1311 C CA . LEU A 1 169 ? -36.485 -7.989 55.620 1.00 89.62 169 LEU A CA 1
ATOM 1312 C C . LEU A 1 169 ? -36.448 -7.479 57.060 1.00 89.62 169 LEU A C 1
ATOM 1314 O O . LEU A 1 169 ? -36.888 -8.186 57.965 1.00 89.62 169 LEU A O 1
ATOM 1318 N N . THR A 1 170 ? -35.951 -6.260 57.269 1.00 89.19 170 THR A N 1
ATOM 1319 C CA . THR A 1 170 ? -35.871 -5.635 58.595 1.00 89.19 170 THR A CA 1
ATOM 1320 C C . THR A 1 170 ? -37.270 -5.453 59.181 1.00 89.19 170 THR A C 1
ATOM 1322 O O . THR A 1 170 ? -37.563 -5.997 60.245 1.00 89.19 170 THR A O 1
ATOM 1325 N N . THR A 1 171 ? -38.172 -4.817 58.430 1.00 90.19 171 THR A N 1
ATOM 1326 C CA . THR A 1 171 ? -39.569 -4.600 58.844 1.00 90.19 171 THR A CA 1
ATOM 1327 C C . THR A 1 171 ? -40.352 -5.906 59.035 1.00 90.19 171 THR A C 1
ATOM 1329 O O . THR A 1 171 ? -41.143 -6.017 59.973 1.00 90.19 171 THR A O 1
ATOM 1332 N N . LEU A 1 172 ? -40.108 -6.940 58.217 1.00 90.06 172 LEU A N 1
ATOM 1333 C CA . LEU A 1 172 ? -40.702 -8.269 58.418 1.00 90.06 172 LEU A CA 1
ATOM 1334 C C . LEU A 1 172 ? -40.230 -8.926 59.726 1.00 90.06 172 LEU A C 1
ATOM 1336 O O . LEU A 1 172 ? -41.034 -9.547 60.424 1.00 90.06 172 LEU A O 1
ATOM 1340 N N . VAL A 1 173 ? -38.947 -8.799 60.076 1.00 89.88 173 VAL A N 1
ATOM 1341 C CA . VAL A 1 173 ? -38.405 -9.355 61.327 1.00 89.88 173 VAL A CA 1
ATOM 1342 C C . VAL A 1 173 ? -38.910 -8.582 62.545 1.00 89.88 173 VAL A C 1
ATOM 1344 O O . VAL A 1 173 ? -39.264 -9.204 63.544 1.00 89.88 173 VAL A O 1
ATOM 1347 N N . GLU A 1 174 ? -39.030 -7.259 62.457 1.00 89.25 174 GLU A N 1
ATOM 1348 C CA . GLU A 1 174 ? -39.654 -6.438 63.501 1.00 89.25 174 GLU A CA 1
ATOM 1349 C C . GLU A 1 174 ? -41.112 -6.863 63.744 1.00 89.25 174 GLU A C 1
ATOM 1351 O O . GLU A 1 174 ? -41.489 -7.128 64.885 1.00 89.25 174 GLU A O 1
ATOM 1356 N N . GLN A 1 175 ? -41.907 -7.058 62.683 1.00 90.88 175 GLN A N 1
ATOM 1357 C CA . GLN A 1 175 ? -43.282 -7.568 62.793 1.00 90.88 175 GLN A CA 1
ATOM 1358 C C . GLN A 1 175 ? -43.355 -8.993 63.371 1.00 90.88 175 GLN A C 1
ATOM 1360 O O . GLN A 1 175 ? -44.248 -9.286 64.172 1.00 90.88 175 GLN A O 1
ATOM 1365 N N . GLN A 1 176 ? -42.428 -9.885 62.997 1.00 90.38 176 GLN A N 1
ATOM 1366 C CA . GLN A 1 176 ? -42.314 -11.228 63.586 1.00 90.38 176 GLN A CA 1
ATOM 1367 C C . GLN A 1 176 ? -42.021 -11.144 65.090 1.00 90.38 176 GLN A C 1
ATOM 1369 O O . GLN A 1 176 ? -42.696 -11.799 65.885 1.00 90.38 176 GLN A O 1
ATOM 1374 N N . HIS A 1 177 ? -41.048 -10.321 65.488 1.00 88.62 177 HIS A N 1
ATOM 1375 C CA . HIS A 1 177 ? -40.635 -10.170 66.880 1.00 88.62 177 HIS A CA 1
ATOM 1376 C C . HIS A 1 177 ? -41.740 -9.534 67.731 1.00 88.62 177 HIS A C 1
ATOM 1378 O O . HIS A 1 177 ? -42.069 -10.061 68.791 1.00 88.62 177 HIS A O 1
ATOM 1384 N N . GLU A 1 178 ? -42.365 -8.450 67.267 1.00 90.31 178 GLU A N 1
ATOM 1385 C CA . GLU A 1 178 ? -43.478 -7.797 67.967 1.00 90.31 178 GLU A CA 1
ATOM 1386 C C . GLU A 1 178 ? -44.701 -8.732 68.070 1.00 90.31 178 GLU A C 1
ATOM 1388 O O . GLU A 1 178 ? -45.375 -8.793 69.099 1.00 90.31 178 GLU A O 1
ATOM 1393 N N . GLY A 1 179 ? -44.962 -9.531 67.027 1.00 90.06 179 GLY A N 1
ATOM 1394 C CA . GLY A 1 179 ? -45.989 -10.575 67.024 1.00 90.06 179 GLY A CA 1
ATOM 1395 C C . GLY A 1 179 ? -45.746 -11.680 68.056 1.00 90.06 179 GLY A C 1
ATOM 1396 O O . GLY A 1 179 ? -46.681 -12.076 68.758 1.00 90.06 179 GLY A O 1
ATOM 1397 N N . LEU A 1 180 ? -44.500 -12.148 68.178 1.00 89.19 180 LEU A N 1
ATOM 1398 C CA . LEU A 1 180 ? -44.087 -13.138 69.176 1.00 89.19 180 LEU A CA 1
ATOM 1399 C C . LEU A 1 180 ? -44.172 -12.557 70.596 1.00 89.19 180 LEU A C 1
ATOM 1401 O O . LEU A 1 180 ? -44.821 -13.163 71.447 1.00 89.19 180 LEU A O 1
ATOM 1405 N N . THR A 1 181 ? -43.623 -11.360 70.836 1.00 88.94 181 THR A N 1
ATOM 1406 C CA . THR A 1 181 ? -43.691 -10.660 72.132 1.00 88.94 181 THR A CA 1
ATOM 1407 C C . THR A 1 181 ? -45.137 -10.456 72.592 1.00 88.94 181 THR A C 1
ATOM 1409 O O . THR A 1 181 ? -45.491 -10.896 73.686 1.00 88.94 181 THR A O 1
ATOM 1412 N N . ARG A 1 182 ? -46.017 -9.917 71.733 1.00 90.62 182 ARG A N 1
ATOM 1413 C CA . ARG A 1 182 ? -47.441 -9.729 72.071 1.00 90.62 182 ARG A CA 1
ATOM 1414 C C . ARG A 1 182 ? -48.162 -11.040 72.403 1.00 90.62 182 ARG A C 1
ATOM 1416 O O . ARG A 1 182 ? -49.123 -11.026 73.171 1.00 90.62 182 ARG A O 1
ATOM 1423 N N . ASN A 1 183 ? -47.735 -12.175 71.847 1.00 89.44 183 ASN A N 1
ATOM 1424 C CA . ASN A 1 183 ? -48.289 -13.481 72.208 1.00 89.44 183 ASN A CA 1
ATOM 1425 C C . ASN A 1 183 ? -47.704 -14.036 73.521 1.00 89.44 183 ASN A C 1
ATOM 1427 O O . ASN A 1 183 ? -48.474 -14.597 74.297 1.00 89.44 183 ASN A O 1
ATOM 1431 N N . VAL A 1 184 ? -46.418 -13.819 73.831 1.00 89.31 184 VAL A N 1
ATOM 1432 C CA . VAL A 1 184 ? -45.846 -14.109 75.167 1.00 89.31 184 VAL A CA 1
ATOM 1433 C C . VAL A 1 184 ? -46.622 -13.355 76.249 1.00 89.31 184 VAL A C 1
ATOM 1435 O O . VAL A 1 184 ? -47.063 -13.949 77.229 1.00 89.31 184 VAL A O 1
ATOM 1438 N N . GLU A 1 185 ? -46.833 -12.052 76.061 1.00 89.00 185 GLU A N 1
ATOM 1439 C CA . GLU A 1 185 ? -47.513 -11.178 77.025 1.00 89.00 185 GLU A CA 1
ATOM 1440 C C . GLU A 1 185 ? -48.976 -11.585 77.250 1.00 89.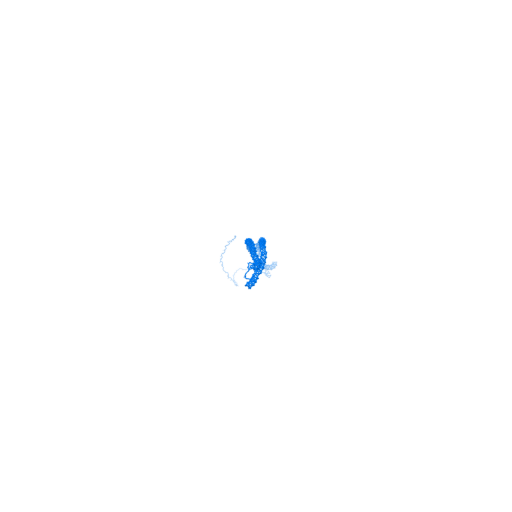00 185 GLU A C 1
ATOM 1442 O O . GLU A 1 185 ? -49.443 -11.627 78.390 1.00 89.00 185 GLU A O 1
ATOM 1447 N N . ARG A 1 186 ? -49.688 -11.973 76.182 1.00 89.44 186 ARG A N 1
ATOM 1448 C CA . ARG A 1 186 ? -51.033 -12.563 76.282 1.00 89.44 186 ARG A CA 1
ATOM 1449 C C . ARG A 1 186 ? -51.020 -13.872 77.062 1.00 89.44 186 ARG A C 1
ATOM 1451 O O . ARG A 1 186 ? -51.833 -14.022 77.967 1.00 89.44 186 ARG A O 1
ATOM 1458 N N . THR A 1 187 ? -50.101 -14.791 76.763 1.00 90.50 187 THR A N 1
ATOM 1459 C CA . THR A 1 187 ? -49.978 -16.064 77.494 1.00 90.50 187 THR A CA 1
ATOM 1460 C C . THR A 1 187 ? -49.676 -15.827 78.975 1.00 90.50 187 THR A C 1
ATOM 1462 O O . THR A 1 187 ? -50.310 -16.451 79.822 1.00 90.50 187 THR A O 1
ATOM 1465 N N . LYS A 1 188 ? -48.815 -14.857 79.312 1.00 88.81 188 LYS A N 1
ATOM 1466 C CA . LYS A 1 188 ? -48.549 -14.433 80.699 1.00 88.81 188 LYS A CA 1
ATOM 1467 C C . LYS A 1 188 ? -49.779 -13.845 81.388 1.00 88.81 188 LYS A C 1
ATOM 1469 O O . LYS A 1 188 ? -50.069 -14.210 82.522 1.00 88.81 188 LYS A O 1
ATOM 1474 N N . SER A 1 189 ? -50.531 -12.980 80.709 1.00 91.06 189 SER A N 1
ATOM 1475 C CA . SER A 1 189 ? -51.758 -12.370 81.243 1.00 91.06 189 SER A CA 1
ATOM 1476 C C . SER A 1 189 ? -52.876 -13.397 81.474 1.00 91.06 189 SER A C 1
ATOM 1478 O O . SER A 1 189 ? -53.503 -13.406 82.537 1.00 91.06 189 SER A O 1
ATOM 1480 N N . ILE A 1 190 ? -53.081 -14.310 80.519 1.00 90.38 190 ILE A N 1
ATOM 1481 C CA . ILE A 1 190 ? -54.012 -15.436 80.656 1.00 90.38 190 ILE A CA 1
ATOM 1482 C C . ILE A 1 190 ? -53.547 -16.338 81.803 1.00 90.38 190 ILE A C 1
ATOM 1484 O O . ILE A 1 190 ? -54.346 -16.655 82.676 1.00 90.38 190 ILE A O 1
ATOM 1488 N N . SER A 1 191 ? -52.256 -16.679 81.865 1.00 90.12 191 SER A N 1
ATOM 1489 C CA . SER A 1 191 ? -51.708 -17.522 82.929 1.00 90.12 191 SER A CA 1
ATOM 1490 C C . SER A 1 191 ? -51.891 -16.917 84.320 1.00 90.12 191 SER A C 1
ATOM 1492 O O . SER A 1 191 ? -52.414 -17.585 85.206 1.00 90.12 191 SER A O 1
ATOM 1494 N N . ALA A 1 192 ? -51.567 -15.634 84.503 1.00 89.00 192 ALA A N 1
ATOM 1495 C CA . ALA A 1 192 ? -51.789 -14.932 85.765 1.00 89.00 192 ALA A CA 1
ATOM 1496 C C . ALA A 1 192 ? -53.271 -14.952 86.183 1.00 89.00 192 ALA A C 1
ATOM 1498 O O . ALA A 1 192 ? -53.577 -15.110 87.363 1.00 89.00 192 ALA A O 1
ATOM 1499 N N . THR A 1 193 ? -54.194 -14.854 85.220 1.00 90.19 193 THR A N 1
ATOM 1500 C CA . THR A 1 193 ? -55.640 -14.952 85.469 1.00 90.19 193 THR A CA 1
ATOM 1501 C C . THR A 1 193 ? -56.045 -16.373 85.886 1.00 90.19 193 THR A C 1
ATOM 1503 O O . THR A 1 193 ? -56.727 -16.542 86.897 1.00 90.19 193 THR A O 1
ATOM 1506 N N . THR A 1 194 ? -55.586 -17.397 85.159 1.00 89.56 194 THR A N 1
ATOM 1507 C CA . THR A 1 194 ? -55.870 -18.818 85.428 1.00 89.56 194 THR A CA 1
ATOM 1508 C C . THR A 1 194 ? -55.292 -19.280 86.770 1.00 89.56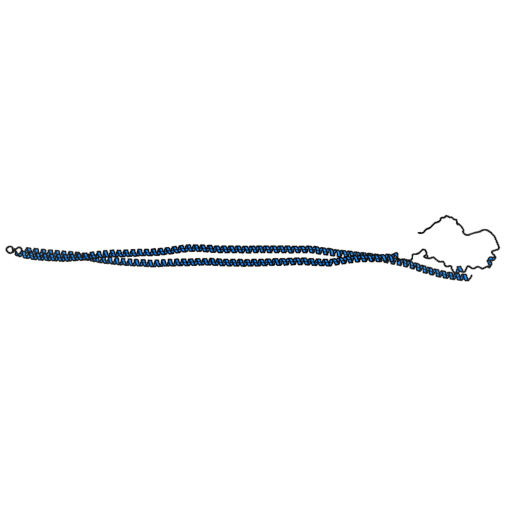 194 THR A C 1
ATOM 1510 O O . THR A 1 194 ? -55.997 -19.902 87.563 1.00 89.56 194 THR A O 1
ATOM 1513 N N . MET A 1 195 ? -54.050 -18.906 87.089 1.00 88.62 195 MET A N 1
ATOM 1514 C CA . MET A 1 195 ? -53.426 -19.218 88.379 1.00 88.62 195 MET A CA 1
ATOM 1515 C C . MET A 1 195 ? -54.142 -18.534 89.546 1.00 88.62 195 MET A C 1
ATOM 1517 O O . MET A 1 195 ? -54.328 -19.139 90.601 1.00 88.62 195 MET A O 1
ATOM 1521 N N . ASN A 1 196 ? -54.608 -17.293 89.368 1.00 89.12 196 ASN A N 1
ATOM 1522 C CA . ASN A 1 196 ? -55.378 -16.606 90.405 1.00 89.12 196 ASN A CA 1
ATOM 1523 C C . ASN A 1 196 ? -56.770 -17.246 90.605 1.00 89.12 196 ASN A C 1
ATOM 1525 O O . ASN A 1 196 ? -57.270 -17.299 91.729 1.00 89.12 196 ASN A O 1
ATOM 1529 N N . PHE A 1 197 ? -57.370 -17.805 89.547 1.00 89.06 197 PHE A N 1
ATOM 1530 C CA . PHE A 1 197 ? -58.597 -18.605 89.625 1.00 89.06 197 PHE A CA 1
ATOM 1531 C C . PHE A 1 197 ? -58.386 -19.909 90.414 1.00 89.06 197 PHE A C 1
ATOM 1533 O O . PHE A 1 197 ? -59.126 -20.147 91.369 1.00 89.06 197 PHE A O 1
ATOM 1540 N N . PHE A 1 198 ? -57.341 -20.695 90.119 1.00 88.06 198 PHE A N 1
ATOM 1541 C CA . PHE A 1 198 ? -56.996 -21.884 90.917 1.00 88.06 198 PHE A CA 1
ATOM 1542 C C . PHE A 1 198 ? -56.726 -21.529 92.385 1.00 88.06 198 PHE A C 1
ATOM 1544 O O . PHE A 1 198 ? -57.295 -22.135 93.289 1.00 88.06 198 PHE A O 1
ATOM 1551 N N . ARG A 1 199 ? -55.954 -20.469 92.643 1.00 86.31 199 ARG A N 1
ATOM 1552 C CA . ARG A 1 199 ? -55.662 -19.999 94.006 1.00 86.31 199 ARG A CA 1
ATOM 1553 C C . ARG A 1 199 ? -56.909 -19.528 94.771 1.00 86.31 199 ARG A C 1
ATOM 1555 O O . ARG A 1 199 ? -56.964 -19.657 95.991 1.00 86.31 199 ARG A O 1
ATOM 1562 N N . THR A 1 200 ? -57.920 -19.017 94.067 1.00 87.56 200 THR A N 1
ATOM 1563 C CA . THR A 1 200 ? -59.225 -18.654 94.649 1.00 87.56 200 THR A CA 1
ATOM 1564 C C . THR A 1 200 ? -60.061 -19.898 94.970 1.00 87.56 200 THR A C 1
ATOM 1566 O O . THR A 1 200 ? -60.686 -19.963 96.027 1.00 87.56 200 THR A O 1
ATOM 1569 N N . ILE A 1 201 ? -60.040 -20.909 94.095 1.00 86.50 201 ILE A N 1
ATOM 1570 C CA . ILE A 1 201 ? -60.687 -22.212 94.317 1.00 86.50 201 ILE A CA 1
ATOM 1571 C C . ILE A 1 201 ? -60.099 -22.915 95.549 1.00 86.50 201 ILE A C 1
ATOM 1573 O O . ILE A 1 201 ? -60.859 -23.366 96.406 1.00 86.50 201 ILE A O 1
ATOM 1577 N N . ASP A 1 202 ? -58.772 -22.945 95.682 1.00 84.19 202 ASP A N 1
ATOM 1578 C CA . ASP A 1 202 ? -58.089 -23.537 96.838 1.00 84.19 202 ASP A CA 1
ATOM 1579 C C . ASP A 1 202 ? -58.422 -22.803 98.150 1.00 84.19 202 ASP A C 1
ATOM 1581 O O . ASP A 1 202 ? -58.804 -23.423 99.144 1.00 84.19 202 ASP A O 1
ATOM 1585 N N . ALA A 1 203 ? -58.406 -21.465 98.139 1.00 84.62 203 ALA A N 1
ATOM 1586 C CA . ALA A 1 203 ? -58.825 -20.668 99.292 1.00 84.62 203 ALA A CA 1
ATOM 1587 C C . ALA A 1 203 ? -60.279 -20.964 99.717 1.00 84.62 203 ALA A C 1
ATOM 1589 O O . ALA A 1 203 ? -60.567 -21.052 100.913 1.00 84.62 203 ALA A O 1
ATOM 1590 N N . HIS A 1 204 ? -61.191 -21.181 98.761 1.00 85.06 204 HIS A N 1
ATOM 1591 C CA . HIS A 1 204 ? -62.558 -21.618 99.058 1.00 85.06 204 HIS A CA 1
ATOM 1592 C C . HIS A 1 204 ? -62.632 -23.057 99.592 1.00 85.06 204 HIS A C 1
ATOM 1594 O O . HIS A 1 204 ? -63.471 -23.324 100.452 1.00 85.06 204 HIS A O 1
ATOM 1600 N N . ALA A 1 205 ? -61.764 -23.972 99.147 1.00 84.38 205 ALA A N 1
ATOM 1601 C CA . ALA A 1 205 ? -61.679 -25.330 99.688 1.00 84.38 205 ALA A CA 1
ATOM 1602 C C . ALA A 1 205 ? -61.250 -25.317 101.167 1.00 84.38 205 ALA A C 1
ATOM 1604 O O . ALA A 1 205 ? -61.893 -25.936 102.019 1.00 84.38 205 ALA A O 1
ATOM 1605 N N . LEU A 1 206 ? -60.204 -24.550 101.488 1.00 83.94 206 LEU A N 1
ATOM 1606 C CA . LEU A 1 206 ? -59.694 -24.375 102.850 1.00 83.94 206 LEU A CA 1
ATOM 1607 C C . LEU A 1 206 ? -60.720 -23.697 103.775 1.00 83.94 206 LEU A C 1
ATOM 1609 O O . LEU A 1 206 ? -60.891 -24.116 104.921 1.00 83.94 206 LEU A O 1
ATOM 1613 N N . GLU A 1 207 ? -61.454 -22.700 103.278 1.00 85.62 207 GLU A N 1
ATOM 1614 C CA . GLU A 1 207 ? -62.532 -22.046 104.030 1.00 85.62 207 GLU A CA 1
ATOM 1615 C C . GLU A 1 207 ? -63.734 -22.981 104.257 1.00 85.62 207 GLU A C 1
ATOM 1617 O O . GLU A 1 207 ? -64.291 -23.023 105.355 1.00 85.62 207 GLU A O 1
ATOM 1622 N N . LEU A 1 208 ? -64.108 -23.796 103.264 1.00 85.81 208 LEU A N 1
ATOM 1623 C CA . LEU A 1 208 ? -65.190 -24.777 103.404 1.00 85.81 208 LEU A CA 1
ATOM 1624 C C . LEU A 1 208 ? -64.832 -25.880 104.415 1.00 85.81 208 LEU A C 1
ATOM 1626 O O . LEU A 1 208 ? -65.689 -26.283 105.206 1.00 85.81 208 LEU A O 1
ATOM 1630 N N . LYS A 1 209 ? -63.557 -26.291 104.466 1.00 82.56 209 LYS A N 1
ATOM 1631 C CA . LYS A 1 209 ? -63.012 -27.127 105.545 1.00 82.56 209 LYS A CA 1
ATOM 1632 C C . LYS A 1 209 ? -63.144 -26.450 106.915 1.00 82.56 209 LYS A C 1
ATOM 1634 O O . LYS A 1 209 ? -63.685 -27.062 107.833 1.00 82.56 209 LYS A O 1
ATOM 1639 N N . ARG A 1 210 ? -62.708 -25.192 107.060 1.00 83.88 210 ARG A N 1
ATOM 1640 C CA . ARG A 1 210 ? -62.788 -24.449 108.335 1.00 83.88 210 ARG A CA 1
ATOM 1641 C C . ARG A 1 210 ? -64.231 -24.352 108.847 1.00 83.88 210 ARG A C 1
ATOM 1643 O O . ARG A 1 210 ? -64.496 -24.629 110.015 1.00 83.88 210 ARG A O 1
ATOM 1650 N N . ILE A 1 211 ? -65.174 -24.021 107.961 1.00 83.31 211 ILE A N 1
ATOM 1651 C CA . ILE A 1 211 ? -66.609 -23.947 108.277 1.00 83.31 211 ILE A CA 1
ATOM 1652 C C . ILE A 1 211 ? -67.156 -25.318 108.712 1.00 83.31 211 ILE A C 1
ATOM 1654 O O . ILE A 1 211 ? -67.967 -25.386 109.639 1.00 83.31 211 ILE A O 1
ATOM 1658 N N . LEU A 1 212 ? -66.714 -26.414 108.085 1.00 81.31 212 LEU A N 1
ATOM 1659 C CA . LEU A 1 212 ? -67.099 -27.775 108.468 1.00 81.31 212 LEU A CA 1
ATOM 1660 C C . LEU A 1 212 ? -66.580 -28.151 109.866 1.00 81.31 212 LEU A C 1
ATOM 1662 O O . LEU A 1 212 ? -67.359 -28.631 110.692 1.00 81.31 212 LEU A O 1
ATOM 1666 N N . GLU A 1 213 ? -65.300 -27.896 110.148 1.00 81.00 213 GLU A N 1
ATOM 1667 C CA . GLU A 1 213 ? -64.668 -28.170 111.447 1.00 81.00 213 GLU A CA 1
ATOM 1668 C C . GLU A 1 213 ? -65.345 -27.373 112.582 1.00 81.00 213 GLU A C 1
ATOM 1670 O O . GLU A 1 213 ? -65.704 -27.939 113.620 1.00 81.00 213 GLU A O 1
ATOM 1675 N N . GLU A 1 214 ? -65.626 -26.083 112.365 1.00 80.38 214 GLU A N 1
ATOM 1676 C CA . GLU A 1 214 ? -66.361 -25.238 113.319 1.00 80.38 214 GLU A CA 1
ATOM 1677 C C . GLU A 1 214 ? -67.822 -25.676 113.499 1.00 80.38 214 GLU A C 1
ATOM 1679 O O . GLU A 1 214 ? -68.328 -25.710 114.626 1.00 80.38 214 GLU A O 1
ATOM 1684 N N . SER A 1 215 ? -68.503 -26.061 112.414 1.00 79.31 215 SER A N 1
ATOM 1685 C CA . SER A 1 215 ? -69.873 -26.581 112.468 1.00 79.31 215 SER A CA 1
ATOM 1686 C C . SER A 1 215 ? -69.946 -27.883 113.268 1.00 79.31 215 SER A C 1
ATOM 1688 O O . SER A 1 215 ? -70.810 -28.024 114.136 1.00 79.31 215 SER A O 1
ATOM 1690 N N . GLN A 1 216 ? -69.010 -28.812 113.048 1.00 79.00 216 GLN A N 1
ATOM 1691 C CA . GLN A 1 216 ? -68.913 -30.057 113.809 1.00 79.00 216 GLN A CA 1
ATOM 1692 C C . GLN A 1 216 ? -68.671 -29.781 115.299 1.00 79.00 216 GLN A C 1
ATOM 1694 O O . GLN A 1 216 ? -69.420 -30.286 116.139 1.00 79.00 216 GLN A O 1
ATOM 1699 N N . ALA A 1 217 ? -67.685 -28.943 115.636 1.00 80.31 217 ALA A N 1
ATOM 1700 C CA . ALA A 1 217 ? -67.385 -28.585 117.023 1.00 80.31 217 ALA A CA 1
ATOM 1701 C C . ALA A 1 217 ? -68.581 -27.907 117.724 1.00 80.31 217 ALA A C 1
ATOM 1703 O O . ALA A 1 217 ? -68.875 -28.199 118.887 1.00 80.31 217 ALA A O 1
ATOM 1704 N N . SER A 1 218 ? -69.311 -27.044 117.009 1.00 77.62 218 SER A N 1
ATOM 1705 C CA . SER A 1 218 ? -70.515 -26.372 117.507 1.00 77.62 218 SER A CA 1
ATOM 1706 C C . SER A 1 218 ? -71.666 -27.353 117.763 1.00 77.62 218 SER A C 1
ATOM 1708 O O . SER A 1 218 ? -72.201 -27.393 118.875 1.00 77.62 218 SER A O 1
ATOM 1710 N N . HIS A 1 219 ? -72.008 -28.209 116.792 1.00 78.62 219 HIS A N 1
ATOM 1711 C CA . HIS A 1 219 ? -73.060 -29.220 116.951 1.00 78.62 219 HIS A CA 1
ATOM 1712 C C . HIS A 1 219 ? -72.737 -30.220 118.069 1.00 78.62 219 HIS A C 1
ATOM 1714 O O . HIS A 1 219 ? -73.601 -30.534 118.888 1.00 78.62 219 HIS A O 1
ATOM 1720 N N . GLN A 1 220 ? -71.487 -30.680 118.159 1.00 75.81 220 GLN A N 1
ATOM 1721 C CA . GLN A 1 220 ? -71.055 -31.623 119.192 1.00 75.81 220 GLN A CA 1
ATOM 1722 C C . GLN A 1 220 ? -71.126 -30.997 120.597 1.00 75.81 220 GLN A C 1
ATOM 1724 O O . GLN A 1 220 ? -71.566 -31.649 121.544 1.00 75.81 220 GLN A O 1
ATOM 1729 N N . LYS A 1 221 ? -70.805 -29.701 120.728 1.00 78.62 221 LYS A N 1
ATOM 1730 C CA . LYS A 1 221 ? -70.996 -28.916 121.960 1.00 78.62 221 LYS A CA 1
ATOM 1731 C C . LYS A 1 221 ? -72.476 -28.728 122.318 1.00 78.62 221 LYS A C 1
ATOM 1733 O O . LYS A 1 221 ? -72.828 -28.842 123.492 1.00 78.62 221 LYS A O 1
ATOM 1738 N N . GLN A 1 222 ? -73.345 -28.466 121.338 1.00 76.81 222 GLN A N 1
ATOM 1739 C CA . GLN A 1 222 ? -74.792 -28.338 121.560 1.00 76.81 222 GLN A CA 1
ATOM 1740 C C . GLN A 1 222 ? -75.436 -29.664 121.989 1.00 76.81 222 GLN A C 1
ATOM 1742 O O . GLN A 1 222 ? -76.235 -29.666 122.923 1.00 76.81 222 GLN A O 1
ATOM 1747 N N . LEU A 1 223 ? -75.052 -30.790 121.377 1.00 74.50 223 LEU A N 1
ATOM 1748 C CA . LEU A 1 223 ? -75.512 -32.127 121.774 1.00 74.50 223 LEU A CA 1
ATOM 1749 C C . LEU A 1 223 ? -75.108 -32.462 123.216 1.00 74.50 223 LEU A C 1
ATOM 1751 O O . LEU A 1 223 ? -75.945 -32.923 123.991 1.00 74.50 223 LEU A O 1
ATOM 1755 N N . LEU A 1 224 ? -73.868 -32.145 123.609 1.00 75.38 224 LEU A N 1
ATOM 1756 C CA . LEU A 1 224 ? -73.412 -32.317 124.991 1.00 75.38 224 LEU A CA 1
ATOM 1757 C C . LEU A 1 224 ? -74.239 -31.465 125.972 1.00 75.38 224 LEU A C 1
ATOM 1759 O O . LEU A 1 224 ? -74.690 -31.964 127.000 1.00 75.38 224 LEU A O 1
ATOM 1763 N N . GLN A 1 225 ? -74.501 -30.196 125.637 1.00 73.50 225 GLN A N 1
ATOM 1764 C CA . GLN A 1 225 ? -75.333 -29.310 126.462 1.00 73.50 225 GLN A CA 1
ATOM 1765 C C . GLN A 1 225 ? -76.798 -29.764 126.547 1.00 73.50 225 GLN A C 1
ATOM 1767 O O . GLN A 1 225 ? -77.417 -29.605 127.602 1.00 73.50 225 GLN A O 1
ATOM 1772 N N . LEU A 1 226 ? -77.356 -30.329 125.472 1.00 73.81 226 LEU A N 1
ATOM 1773 C CA . LEU A 1 226 ? -78.700 -30.907 125.472 1.00 73.81 226 LEU A CA 1
ATOM 1774 C C . LEU A 1 226 ? -78.765 -32.128 126.395 1.00 73.81 226 LEU A C 1
ATOM 1776 O O . LEU A 1 226 ? -79.673 -32.200 127.223 1.00 73.81 226 LEU A O 1
ATOM 1780 N N . GLN A 1 227 ? -77.774 -33.024 126.318 1.00 67.50 227 GLN A N 1
ATOM 1781 C CA . GLN A 1 227 ? -77.646 -34.163 127.228 1.00 67.50 227 GLN A CA 1
ATOM 1782 C C . GLN A 1 227 ? -77.598 -33.694 128.691 1.00 67.50 227 GLN A C 1
ATOM 1784 O O . GLN A 1 227 ? -78.414 -34.138 129.498 1.00 67.50 227 GLN A O 1
ATOM 1789 N N . THR A 1 228 ? -76.710 -32.752 129.039 1.00 67.19 228 THR A N 1
ATOM 1790 C CA . THR A 1 228 ? -76.589 -32.263 130.425 1.00 67.19 228 THR A CA 1
ATOM 1791 C C . THR A 1 228 ? -77.882 -31.611 130.924 1.00 67.19 228 THR A C 1
ATOM 1793 O O . THR A 1 228 ? -78.286 -31.855 132.058 1.00 67.19 228 THR A O 1
ATOM 1796 N N . LYS A 1 229 ? -78.577 -30.824 130.087 1.00 68.38 229 LYS A N 1
ATOM 1797 C CA . LYS A 1 229 ? -79.878 -30.238 130.454 1.00 68.38 229 LYS A CA 1
ATOM 1798 C C . LYS A 1 229 ? -80.947 -31.304 130.697 1.00 68.38 229 LYS A C 1
ATOM 1800 O O . LYS A 1 229 ? -81.679 -31.193 131.675 1.00 68.38 229 LYS A O 1
ATOM 1805 N N . PHE A 1 230 ? -81.014 -32.345 129.865 1.00 62.53 230 PHE A N 1
ATOM 1806 C CA . PHE A 1 230 ? -81.951 -33.454 130.069 1.00 62.53 230 PHE A CA 1
ATOM 1807 C C . PHE A 1 230 ? -81.660 -34.235 131.357 1.00 62.53 230 PHE A C 1
ATOM 1809 O O . PHE A 1 230 ? -82.591 -34.616 132.063 1.00 62.53 230 PHE A O 1
ATOM 1816 N N . GLU A 1 231 ? -80.383 -34.439 131.697 1.00 64.00 231 GLU A N 1
ATOM 1817 C CA . GLU A 1 231 ? -79.997 -35.108 132.945 1.00 64.00 231 GLU A CA 1
ATOM 1818 C C . GLU A 1 231 ? -80.297 -34.266 134.200 1.00 64.00 231 GLU A C 1
ATOM 1820 O O . GLU A 1 231 ? -80.587 -34.851 135.240 1.00 64.00 231 GLU A O 1
ATOM 1825 N N . ILE A 1 232 ? -80.307 -32.929 134.100 1.00 61.97 232 ILE A N 1
ATOM 1826 C CA . ILE A 1 232 ? -80.719 -32.024 135.190 1.00 61.97 232 ILE A CA 1
ATOM 1827 C C . ILE A 1 232 ? -82.248 -31.981 135.335 1.00 61.97 232 ILE A C 1
ATOM 1829 O O . ILE A 1 232 ? -82.759 -32.185 136.434 1.00 61.97 232 ILE A O 1
ATOM 1833 N N . CYS A 1 233 ? -83.003 -31.803 134.243 1.00 55.88 233 CYS A N 1
ATOM 1834 C CA . CYS A 1 233 ? -84.472 -31.799 134.306 1.00 55.88 233 CYS A CA 1
ATOM 1835 C C . CYS A 1 233 ? -85.040 -33.121 134.851 1.00 55.88 233 CYS A C 1
ATOM 1837 O O . CYS A 1 233 ? -86.023 -33.105 135.587 1.00 55.88 233 CYS A O 1
ATOM 1839 N N . ALA A 1 234 ? -84.391 -34.253 134.556 1.00 57.62 234 ALA A N 1
ATOM 1840 C CA . ALA A 1 234 ? -84.760 -35.558 135.104 1.00 57.62 234 ALA A CA 1
ATOM 1841 C C . ALA A 1 234 ? -84.542 -35.695 136.628 1.00 57.62 234 ALA A C 1
ATOM 1843 O O . ALA A 1 234 ? -85.096 -36.620 137.216 1.00 57.62 234 ALA A O 1
ATOM 1844 N N . ALA A 1 235 ? -83.751 -34.812 137.252 1.00 57.62 235 ALA A N 1
ATOM 1845 C CA . ALA A 1 235 ? -83.493 -34.790 138.694 1.00 57.62 235 ALA A CA 1
ATOM 1846 C C . ALA A 1 235 ? -84.359 -33.757 139.444 1.00 57.62 235 ALA A C 1
ATOM 1848 O O . ALA A 1 235 ? -84.770 -34.007 140.575 1.00 57.62 235 ALA A O 1
ATOM 1849 N N . ASP A 1 236 ? -84.685 -32.613 138.831 1.00 55.69 236 ASP A N 1
ATOM 1850 C CA . ASP A 1 236 ? -85.552 -31.606 139.468 1.00 55.69 236 ASP A CA 1
ATOM 1851 C C . ASP A 1 236 ? -87.028 -32.052 139.542 1.00 55.69 236 ASP A C 1
ATOM 1853 O O . ASP A 1 236 ? -87.718 -31.759 140.523 1.00 55.69 236 ASP A O 1
ATOM 1857 N N . GLU A 1 237 ? -87.516 -32.811 138.552 1.00 50.91 237 GLU A N 1
ATOM 1858 C CA . GLU A 1 237 ? -88.903 -33.314 138.515 1.00 50.91 237 GLU A CA 1
ATOM 1859 C C . GLU A 1 237 ? -89.206 -34.307 139.665 1.00 50.91 237 GLU A C 1
ATOM 1861 O O . GLU A 1 237 ? -90.340 -34.404 140.137 1.00 50.91 237 GLU A O 1
ATOM 1866 N N . GLU A 1 238 ? -88.174 -34.975 140.197 1.00 50.50 238 GLU A N 1
ATOM 1867 C CA . GLU A 1 238 ? -88.248 -35.911 141.332 1.00 50.50 238 GLU A CA 1
ATOM 1868 C C . GLU A 1 238 ? -88.624 -35.218 142.660 1.00 50.50 238 GLU A C 1
ATOM 1870 O O . GLU A 1 238 ? -89.153 -35.848 143.579 1.00 50.50 238 GLU A O 1
ATOM 1875 N N . LYS A 1 239 ? -88.406 -33.900 142.769 1.00 55.88 239 LYS A N 1
ATOM 1876 C CA . LYS A 1 239 ? -88.493 -33.156 144.036 1.00 55.88 239 LYS A CA 1
ATOM 1877 C C . LYS A 1 239 ? -89.875 -32.562 144.346 1.00 55.88 239 LYS A C 1
ATOM 1879 O O . LYS A 1 239 ? -90.120 -32.180 145.488 1.00 55.88 239 LYS A O 1
ATOM 1884 N N . TYR A 1 240 ? -90.776 -32.475 143.362 1.00 50.75 240 TYR A N 1
ATOM 1885 C CA . TYR A 1 240 ? -92.070 -31.779 143.497 1.00 50.75 240 TYR A CA 1
ATOM 1886 C C . TYR A 1 240 ? -93.259 -32.691 143.870 1.00 50.75 240 TYR A C 1
ATOM 1888 O O . TYR A 1 240 ? -94.262 -32.211 144.389 1.00 50.75 240 TYR A O 1
ATOM 1896 N N . LEU A 1 241 ? -93.162 -34.011 143.657 1.00 49.16 241 LEU A N 1
ATOM 1897 C CA . LEU A 1 241 ? -94.271 -34.975 143.836 1.00 49.16 241 LEU A CA 1
ATOM 1898 C C . LEU A 1 241 ? -94.128 -35.883 145.080 1.00 49.16 241 LEU A C 1
ATOM 1900 O O . LEU A 1 241 ? -94.651 -37.000 145.130 1.00 49.16 241 LEU A O 1
ATOM 1904 N N . MET A 1 242 ? -93.431 -35.395 146.108 1.00 48.53 242 MET A N 1
ATOM 1905 C CA . MET A 1 242 ? -92.864 -36.192 147.206 1.00 48.53 242 MET A CA 1
ATOM 1906 C C . MET A 1 242 ? -93.841 -36.624 148.330 1.00 48.53 242 MET A C 1
ATOM 1908 O O . MET A 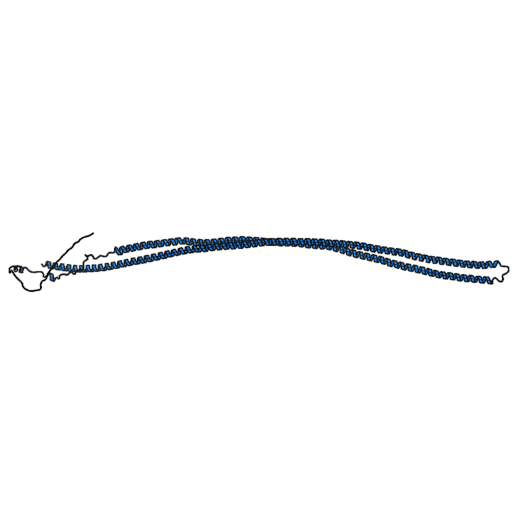1 242 ? -93.400 -36.813 149.459 1.00 48.53 242 MET A O 1
ATOM 1912 N N . GLU A 1 243 ? -95.150 -36.800 148.080 1.00 47.62 243 GLU A N 1
ATOM 1913 C CA . GLU A 1 243 ? -96.082 -37.185 149.171 1.00 47.62 243 GLU A CA 1
ATOM 1914 C C . GLU A 1 243 ? -97.196 -38.209 148.859 1.00 47.62 243 GLU A C 1
ATOM 1916 O O . GLU A 1 243 ? -97.888 -38.618 149.793 1.00 47.62 243 GLU A O 1
ATOM 1921 N N . LYS A 1 244 ? -97.413 -38.689 147.612 1.00 45.16 244 LYS A N 1
ATOM 1922 C CA . LYS A 1 244 ? -98.465 -39.729 147.414 1.00 45.16 244 LYS A CA 1
ATOM 1923 C C . LYS A 1 244 ? -98.410 -40.737 146.256 1.00 45.16 244 LYS A C 1
ATOM 1925 O O . LYS A 1 244 ? -99.282 -41.601 146.222 1.00 45.16 244 LYS A O 1
ATOM 1930 N N . VAL A 1 245 ? -97.430 -40.715 145.342 1.00 46.97 245 VAL A N 1
ATOM 1931 C CA . VAL A 1 245 ? -97.351 -41.715 144.236 1.00 46.97 245 VAL A CA 1
ATOM 1932 C C . VAL A 1 245 ? -95.928 -42.266 144.027 1.00 46.97 245 VAL A C 1
ATOM 1934 O O . VAL A 1 245 ? -95.441 -42.405 142.909 1.00 46.97 245 VAL A O 1
ATOM 1937 N N . ALA A 1 246 ? -95.246 -42.621 145.118 1.00 46.72 246 ALA A N 1
ATOM 1938 C CA . ALA A 1 246 ? -93.849 -43.079 145.092 1.00 46.72 246 ALA A CA 1
ATOM 1939 C C . ALA A 1 246 ? -93.611 -44.479 144.467 1.00 46.72 246 ALA A C 1
ATOM 1941 O O . ALA A 1 246 ? -92.466 -44.896 144.331 1.00 46.72 246 ALA A O 1
ATOM 1942 N N . GLY A 1 247 ? -94.663 -45.230 144.107 1.00 50.94 247 GLY A N 1
ATOM 1943 C CA . GLY A 1 247 ? -94.547 -46.652 143.737 1.00 50.94 247 GLY A CA 1
ATOM 1944 C C . GLY A 1 247 ? -94.442 -46.993 142.243 1.00 50.94 247 GLY A C 1
ATOM 1945 O O . GLY A 1 247 ? -93.995 -48.087 141.922 1.00 50.94 247 GLY A O 1
ATOM 1946 N N . LEU A 1 248 ? -94.869 -46.112 141.325 1.00 55.34 248 LEU A N 1
ATOM 1947 C CA . LEU A 1 248 ? -95.104 -46.480 139.909 1.00 55.34 248 LEU A CA 1
ATOM 1948 C C . LEU A 1 248 ? -94.313 -45.658 138.870 1.00 55.34 248 LEU A C 1
ATOM 1950 O O . LEU A 1 248 ? -94.419 -45.919 137.675 1.00 55.34 248 LEU A O 1
ATOM 1954 N N . LEU A 1 249 ? -93.517 -44.671 139.295 1.00 51.38 249 LEU A N 1
ATOM 1955 C CA . LEU A 1 249 ? -92.815 -43.745 138.388 1.00 51.38 249 LEU A CA 1
ATOM 1956 C C . LEU A 1 249 ? -91.368 -44.152 138.046 1.00 51.38 249 LEU A C 1
ATOM 1958 O O . LEU A 1 249 ? -90.890 -43.838 136.953 1.00 51.38 249 LEU A O 1
ATOM 1962 N N . ALA A 1 250 ? -90.686 -44.892 138.927 1.00 55.44 250 ALA A N 1
ATOM 1963 C CA . ALA A 1 250 ? -89.259 -45.209 138.792 1.00 55.44 250 ALA A CA 1
ATOM 1964 C C . ALA A 1 250 ? -88.906 -45.970 137.492 1.00 55.44 250 ALA A C 1
ATOM 1966 O O . ALA A 1 250 ? -87.917 -45.658 136.828 1.00 55.44 250 ALA A O 1
ATOM 1967 N N . GLU A 1 251 ? -89.745 -46.924 137.075 1.00 57.09 251 GLU A N 1
ATOM 1968 C CA . GLU A 1 251 ? -89.491 -47.777 135.899 1.00 57.09 251 GLU A CA 1
ATOM 1969 C C . GLU A 1 251 ? -89.751 -47.072 134.544 1.00 57.09 251 GLU A C 1
ATOM 1971 O O . GLU A 1 251 ? -89.430 -47.604 133.473 1.00 57.09 251 GLU A O 1
ATOM 1976 N N . SER A 1 252 ? -90.332 -45.866 134.573 1.00 55.69 252 SER A N 1
ATOM 1977 C CA . SER A 1 252 ? -90.614 -45.045 133.387 1.00 55.69 252 SER A CA 1
ATOM 1978 C C . SER A 1 252 ? -89.425 -44.149 133.023 1.00 55.69 252 SER A C 1
ATOM 1980 O O . SER A 1 252 ? -88.973 -44.137 131.874 1.00 55.69 252 SER A O 1
ATOM 1982 N N . ASN A 1 253 ? -88.852 -43.443 134.005 1.00 60.59 253 ASN A N 1
ATOM 1983 C CA . ASN A 1 253 ? -87.795 -42.460 133.748 1.00 60.59 253 ASN A CA 1
ATOM 1984 C C . ASN A 1 253 ? -86.463 -43.100 133.315 1.00 60.59 253 ASN A C 1
ATOM 1986 O O . ASN A 1 253 ? -85.804 -42.573 132.416 1.00 60.59 253 ASN A O 1
ATOM 1990 N N . ALA A 1 254 ? -86.112 -44.281 133.841 1.00 64.50 254 ALA A N 1
ATOM 1991 C CA . ALA A 1 254 ? -84.938 -45.032 133.380 1.00 64.50 254 ALA A CA 1
ATOM 1992 C C . ALA A 1 254 ? -85.011 -45.389 131.878 1.00 64.50 254 ALA A C 1
ATOM 1994 O O . ALA A 1 254 ? -84.008 -45.317 131.167 1.00 64.50 254 ALA A O 1
ATOM 1995 N N . ARG A 1 255 ? -86.212 -45.713 131.375 1.00 64.50 255 ARG A N 1
ATOM 1996 C CA . ARG A 1 255 ? -86.453 -46.108 129.976 1.00 64.50 255 ARG A CA 1
ATOM 1997 C C . ARG A 1 255 ? -86.228 -44.945 129.006 1.00 64.50 255 ARG A C 1
ATOM 1999 O O . ARG A 1 255 ? -85.546 -45.111 127.999 1.00 64.50 255 ARG A O 1
ATOM 2006 N N . LYS A 1 256 ? -86.731 -43.752 129.352 1.00 64.62 256 LYS A N 1
ATOM 2007 C CA . LYS A 1 256 ? -86.522 -42.514 128.576 1.00 64.62 256 LYS A CA 1
ATOM 2008 C C . LYS A 1 256 ? -85.039 -42.121 128.507 1.00 64.62 256 LYS A C 1
ATOM 2010 O O . LYS A 1 256 ? -84.565 -41.712 127.451 1.00 64.62 256 LYS A O 1
ATOM 2015 N N . LYS A 1 257 ? -84.306 -42.261 129.622 1.00 66.19 257 LYS A N 1
ATOM 2016 C CA . LYS A 1 257 ? -82.903 -41.824 129.736 1.00 66.19 257 LYS A CA 1
ATOM 2017 C C . LYS A 1 257 ? -81.941 -42.595 128.822 1.00 66.19 257 LYS A C 1
ATOM 2019 O O . LYS A 1 257 ? -80.979 -42.003 128.339 1.00 66.19 257 LYS A O 1
ATOM 2024 N N . ASN A 1 258 ? -82.197 -43.878 128.562 1.00 66.50 258 ASN A N 1
ATOM 2025 C CA . ASN A 1 258 ? -81.374 -44.658 127.632 1.00 66.50 258 ASN A CA 1
ATOM 2026 C C . ASN A 1 258 ? -81.679 -44.307 126.167 1.00 66.50 258 ASN A C 1
ATOM 2028 O O . ASN A 1 258 ? -80.750 -44.011 125.427 1.00 66.50 258 ASN A O 1
ATOM 2032 N N . MET A 1 259 ? -82.958 -44.216 125.781 1.00 71.75 259 MET A N 1
ATOM 2033 C CA . MET A 1 259 ? -83.363 -43.902 124.399 1.00 71.75 259 MET A CA 1
ATOM 2034 C C . MET A 1 259 ? -82.723 -42.601 123.878 1.00 71.75 259 MET A C 1
ATOM 2036 O O . MET A 1 259 ? -82.094 -42.599 122.826 1.00 71.75 259 MET A O 1
ATOM 2040 N N . VAL A 1 260 ? -82.769 -41.522 124.672 1.00 69.75 260 VAL A N 1
ATOM 2041 C CA . VAL A 1 260 ? -82.156 -40.227 124.308 1.00 69.75 260 VAL A CA 1
ATOM 2042 C C . VAL A 1 260 ? -80.628 -40.316 124.173 1.00 69.75 260 VAL A C 1
ATOM 2044 O O . VAL A 1 260 ? -80.045 -39.620 123.344 1.00 69.75 260 VAL A O 1
ATOM 2047 N N . ARG A 1 261 ? -79.958 -41.170 124.960 1.00 71.81 261 ARG A N 1
ATOM 2048 C CA . ARG A 1 261 ? -78.505 -41.389 124.851 1.00 71.81 261 ARG A CA 1
ATOM 2049 C C . ARG A 1 261 ? -78.154 -42.111 123.550 1.00 71.81 261 ARG A C 1
ATOM 2051 O O . ARG A 1 261 ? -77.206 -41.708 122.875 1.00 71.81 261 ARG A O 1
ATOM 2058 N N . ASP A 1 262 ? -78.914 -43.144 123.210 1.00 74.44 262 ASP A N 1
ATOM 2059 C CA . ASP A 1 262 ? -78.675 -43.959 122.023 1.00 74.44 262 ASP A CA 1
ATOM 2060 C C . ASP A 1 262 ? -78.931 -43.131 120.748 1.00 74.44 262 ASP A C 1
ATOM 2062 O O . ASP A 1 262 ? -78.061 -43.077 119.873 1.00 74.44 262 ASP A O 1
ATOM 2066 N N . ASP A 1 263 ? -80.027 -42.360 120.709 1.00 75.81 263 ASP A N 1
ATOM 2067 C CA . ASP A 1 263 ? -80.337 -41.402 119.637 1.00 75.81 263 ASP A CA 1
ATOM 2068 C C . ASP A 1 263 ? -79.210 -40.368 119.448 1.00 75.81 263 ASP A C 1
ATOM 2070 O O . ASP A 1 263 ? -78.696 -40.208 118.336 1.00 75.81 263 ASP A O 1
ATOM 2074 N N . ILE A 1 264 ? -78.757 -39.715 120.531 1.00 76.38 264 ILE A N 1
ATOM 2075 C CA . ILE A 1 264 ? -77.639 -38.751 120.499 1.00 76.38 264 ILE A CA 1
ATOM 2076 C C . ILE A 1 264 ? -76.351 -39.407 119.980 1.00 76.38 264 ILE A C 1
ATOM 2078 O O . ILE A 1 264 ? -75.632 -38.792 119.187 1.00 76.38 264 ILE A O 1
ATOM 2082 N N . SER A 1 265 ? -76.062 -40.653 120.371 1.00 74.00 265 SER A N 1
ATOM 2083 C CA . SER A 1 265 ? -74.875 -41.374 119.895 1.00 74.00 265 SER A CA 1
ATOM 2084 C C . SER A 1 265 ? -74.937 -41.671 118.388 1.00 74.00 265 SER A C 1
ATOM 2086 O O . SER A 1 265 ? -73.941 -41.492 117.681 1.00 74.00 265 SER A O 1
ATOM 2088 N N . SER A 1 266 ? -76.119 -42.032 117.871 1.00 77.00 266 SER A N 1
ATOM 2089 C CA . SER A 1 266 ? -76.339 -42.291 116.443 1.00 77.00 266 SER A CA 1
ATOM 2090 C C . SER A 1 266 ? -76.213 -41.017 115.600 1.00 77.00 266 SER A C 1
ATOM 2092 O O . SER A 1 266 ? -75.592 -41.030 114.533 1.00 77.00 266 SER A O 1
ATOM 2094 N N . LEU A 1 267 ? -76.719 -39.890 116.111 1.00 78.19 267 LEU A N 1
ATOM 2095 C CA . LEU A 1 267 ? -76.642 -38.594 115.449 1.00 78.19 267 LEU A CA 1
ATOM 2096 C C . LEU A 1 267 ? -75.208 -38.048 115.446 1.00 78.19 267 LEU A C 1
ATOM 2098 O O . LEU A 1 267 ? -74.748 -37.556 114.417 1.00 78.19 267 LEU A O 1
ATOM 2102 N N . ALA A 1 268 ? -74.470 -38.198 116.551 1.00 76.50 268 ALA A N 1
ATOM 2103 C CA . ALA A 1 268 ? -73.054 -37.838 116.622 1.00 76.50 268 ALA A CA 1
ATOM 2104 C C . ALA A 1 268 ? -72.199 -38.664 115.642 1.00 76.50 268 ALA A C 1
ATOM 2106 O O . ALA A 1 268 ? -71.341 -38.109 114.951 1.00 76.50 268 ALA A O 1
ATOM 2107 N N . LYS A 1 269 ? -72.477 -39.970 115.517 1.00 79.38 269 LYS A N 1
ATOM 2108 C CA . LYS A 1 269 ? -71.847 -40.836 114.511 1.00 79.38 269 LYS A CA 1
ATOM 2109 C C . LYS A 1 269 ? -72.176 -40.382 113.083 1.00 79.38 269 LYS A C 1
ATOM 2111 O O . LYS A 1 269 ? -71.259 -40.162 112.299 1.00 79.38 269 LYS A O 1
ATOM 2116 N N . THR A 1 270 ? -73.452 -40.155 112.771 1.00 78.56 270 THR A N 1
ATOM 2117 C CA . THR A 1 270 ? -73.901 -39.705 111.438 1.00 78.56 270 THR A CA 1
ATOM 2118 C C . THR A 1 270 ? -73.304 -38.341 111.056 1.00 78.56 270 THR A C 1
ATOM 2120 O O . THR A 1 270 ? -72.918 -38.124 109.907 1.00 78.56 270 THR A O 1
ATOM 2123 N N . ALA A 1 271 ? -73.167 -37.421 112.018 1.00 76.56 271 ALA A N 1
ATOM 2124 C CA . ALA A 1 271 ? -72.490 -36.141 111.814 1.00 76.56 271 ALA A CA 1
ATOM 2125 C C . ALA A 1 271 ? -70.990 -36.318 111.516 1.00 76.56 271 ALA A C 1
ATOM 2127 O O . ALA A 1 271 ? -70.466 -35.662 110.617 1.00 76.56 271 ALA A O 1
ATOM 2128 N N . SER A 1 272 ? -70.309 -37.234 112.217 1.00 78.00 272 SER A N 1
ATOM 2129 C CA . SER A 1 272 ? -68.903 -37.566 111.956 1.00 78.00 272 SER A CA 1
ATOM 2130 C C . SER A 1 272 ? -68.704 -38.233 110.589 1.00 78.00 272 SER A C 1
ATOM 2132 O O . SER A 1 272 ? -67.804 -37.838 109.855 1.00 78.00 272 SER A O 1
ATOM 2134 N N . GLU A 1 273 ? -69.566 -39.175 110.198 1.00 82.00 273 GLU A N 1
ATOM 2135 C CA . GLU A 1 273 ? -69.524 -39.826 108.880 1.00 82.00 273 GLU A CA 1
ATOM 2136 C C . GLU A 1 273 ? -69.747 -38.816 107.741 1.00 82.00 273 GLU A C 1
ATOM 2138 O O . GLU A 1 273 ? -68.988 -38.800 106.769 1.00 82.00 273 GLU A O 1
ATOM 2143 N N . ARG A 1 274 ? -70.716 -37.901 107.893 1.00 78.38 274 ARG A N 1
ATOM 2144 C CA . ARG A 1 274 ? -70.940 -36.798 106.943 1.00 78.38 274 ARG A CA 1
ATOM 2145 C C . ARG A 1 274 ? -69.747 -35.840 106.874 1.00 78.38 274 ARG A C 1
ATOM 2147 O O . ARG A 1 274 ? -69.402 -35.401 105.778 1.00 78.38 274 ARG A O 1
ATOM 2154 N N . SER A 1 275 ? -69.120 -35.531 108.010 1.00 80.50 275 SER A N 1
ATOM 2155 C CA . SER A 1 275 ? -67.929 -34.675 108.066 1.00 80.50 275 SER A CA 1
ATOM 2156 C C . SER A 1 275 ? -66.742 -35.318 107.349 1.00 80.50 275 SER A C 1
ATOM 2158 O O . SER A 1 275 ? -66.199 -34.728 106.420 1.00 80.50 275 SER A O 1
ATOM 2160 N N . ASN A 1 276 ? -66.423 -36.578 107.660 1.00 80.88 276 ASN A N 1
ATOM 2161 C CA . ASN A 1 276 ? -65.352 -37.330 106.998 1.00 80.88 276 ASN A CA 1
ATOM 2162 C C . ASN A 1 276 ? -65.574 -37.433 105.477 1.00 80.88 276 ASN A C 1
ATOM 2164 O O . ASN A 1 276 ? -64.631 -37.280 104.699 1.00 80.88 276 ASN A O 1
ATOM 2168 N N . SER A 1 277 ? -66.822 -37.633 105.035 1.00 81.75 277 SER A N 1
ATOM 2169 C CA . SER A 1 277 ? -67.168 -37.647 103.610 1.00 81.75 277 SER A CA 1
ATOM 2170 C C . SER A 1 277 ? -66.936 -36.287 102.941 1.00 81.75 277 SER A C 1
ATOM 2172 O O . SER A 1 277 ? -66.333 -36.239 101.872 1.00 81.75 277 SER A O 1
ATOM 2174 N N . LEU A 1 278 ? -67.374 -35.180 103.551 1.00 80.31 278 LEU A N 1
ATOM 2175 C CA . LEU A 1 278 ? -67.203 -33.846 102.964 1.00 80.31 278 LEU A CA 1
ATOM 2176 C C . LEU A 1 278 ? -65.741 -33.370 103.026 1.00 80.31 278 LEU A C 1
ATOM 2178 O O . LEU A 1 278 ? -65.260 -32.735 102.089 1.00 80.31 278 LEU A O 1
ATOM 2182 N N . GLN A 1 279 ? -65.002 -33.754 104.068 1.00 82.62 279 GLN A N 1
ATOM 2183 C CA . GLN A 1 279 ? -63.556 -33.565 104.169 1.00 82.62 279 GLN A CA 1
ATOM 2184 C C . GLN A 1 279 ? -62.806 -34.315 103.054 1.00 82.62 279 GLN A C 1
ATOM 2186 O O . GLN A 1 279 ? -61.840 -33.778 102.517 1.00 82.62 279 GLN A O 1
ATOM 2191 N N . THR A 1 280 ? -63.278 -35.507 102.665 1.00 84.38 280 THR A N 1
ATOM 2192 C CA . THR A 1 280 ? -62.710 -36.297 101.556 1.00 84.38 280 THR A CA 1
ATOM 2193 C C . THR A 1 280 ? -62.965 -35.649 100.190 1.00 84.38 280 THR A C 1
ATOM 2195 O O . THR A 1 280 ? -62.075 -35.635 99.341 1.00 84.38 280 THR A O 1
ATOM 2198 N N . GLU A 1 281 ? -64.148 -35.068 99.960 1.00 81.94 281 GLU A N 1
ATOM 2199 C CA . GLU A 1 281 ? -64.386 -34.266 98.748 1.00 81.94 281 GLU A CA 1
ATOM 2200 C C . GLU A 1 281 ? -63.564 -32.971 98.751 1.00 81.94 281 GLU A C 1
ATOM 2202 O O . GLU A 1 281 ? -63.028 -32.580 97.718 1.00 81.94 281 GLU A O 1
ATOM 2207 N N . THR A 1 282 ? -63.379 -32.344 99.916 1.00 83.81 282 THR A N 1
ATOM 2208 C CA . THR A 1 282 ? -62.568 -31.123 100.041 1.00 83.81 282 THR A CA 1
ATOM 2209 C C . THR A 1 282 ? -61.088 -31.387 99.740 1.00 83.81 282 THR A C 1
ATOM 2211 O O . THR A 1 282 ? -60.463 -30.577 99.059 1.00 83.81 282 THR A O 1
ATOM 2214 N N . THR A 1 283 ? -60.526 -32.533 100.156 1.00 83.75 283 THR A N 1
ATOM 2215 C CA . THR A 1 283 ? -59.160 -32.922 99.753 1.00 83.75 283 THR A CA 1
ATOM 2216 C C . THR A 1 283 ? -59.065 -33.204 98.259 1.00 83.75 283 THR A C 1
ATOM 2218 O O . THR A 1 283 ? -58.189 -32.641 97.621 1.00 83.75 283 THR A O 1
ATOM 2221 N N . LYS A 1 284 ? -60.010 -33.942 97.654 1.00 86.31 284 LYS A N 1
ATOM 2222 C CA . LYS A 1 284 ? -60.019 -34.146 96.188 1.00 86.31 284 LYS A CA 1
ATOM 2223 C C . LYS A 1 284 ? -60.043 -32.827 95.411 1.00 86.31 284 LYS A C 1
ATOM 2225 O O . LYS A 1 284 ? -59.435 -32.727 94.351 1.00 86.31 284 LYS A O 1
ATOM 2230 N N . PHE A 1 285 ? -60.768 -31.830 95.920 1.00 82.75 285 PHE A N 1
ATOM 2231 C CA . PHE A 1 285 ? -60.887 -30.513 95.298 1.00 82.75 285 PHE A CA 1
ATOM 2232 C C . PHE A 1 285 ? -59.577 -29.711 95.404 1.00 82.75 285 PHE A C 1
ATOM 2234 O O . PHE A 1 285 ? -59.173 -29.081 94.426 1.00 82.75 285 PHE A O 1
ATOM 2241 N N . HIS A 1 286 ? -58.869 -29.808 96.535 1.00 86.75 286 HIS A N 1
ATOM 2242 C CA . HIS A 1 286 ? -57.497 -29.309 96.687 1.00 86.75 286 HIS A CA 1
ATOM 2243 C C . HIS A 1 286 ? -56.522 -30.035 95.741 1.00 86.75 286 HIS A C 1
ATOM 2245 O O . HIS A 1 286 ? -55.863 -29.386 94.935 1.00 86.75 286 HIS A O 1
ATOM 2251 N N . ASP A 1 287 ? -56.491 -31.371 95.765 1.00 86.25 287 ASP A N 1
ATOM 2252 C CA . ASP A 1 287 ? -55.581 -32.202 94.962 1.00 86.25 287 ASP A CA 1
ATOM 2253 C C . ASP A 1 287 ? -55.750 -31.942 93.451 1.00 86.25 287 ASP A C 1
ATOM 2255 O O . ASP A 1 287 ? -54.771 -31.790 92.718 1.00 86.25 287 ASP A O 1
ATOM 2259 N N . PHE A 1 288 ? -57.001 -31.821 92.986 1.00 87.00 288 PHE A N 1
ATOM 2260 C CA . PHE A 1 288 ? -57.330 -31.432 91.612 1.00 87.00 288 PHE A CA 1
ATOM 2261 C C . PHE A 1 288 ? -56.813 -30.029 91.268 1.00 87.00 288 PHE A C 1
ATOM 2263 O O . PHE A 1 288 ? -56.234 -29.832 90.201 1.00 87.00 288 PHE A O 1
ATOM 2270 N N . THR A 1 289 ? -56.997 -29.062 92.169 1.00 88.75 289 THR A N 1
ATOM 2271 C CA . THR A 1 289 ? -56.578 -27.669 91.955 1.00 88.75 289 THR A CA 1
ATOM 2272 C C . THR A 1 289 ? -55.055 -27.551 91.894 1.00 88.75 289 THR A C 1
ATOM 2274 O O . THR A 1 289 ? -54.531 -26.908 90.985 1.00 88.75 289 THR A O 1
ATOM 2277 N N . SER A 1 290 ? -54.343 -28.240 92.788 1.00 86.00 290 SER A N 1
ATOM 2278 C CA . SER A 1 290 ? -52.879 -28.327 92.793 1.00 86.00 290 SER A CA 1
ATOM 2279 C C . SER A 1 290 ? -52.344 -28.991 91.518 1.00 86.00 290 SER A C 1
ATOM 2281 O O . SER A 1 290 ? -51.496 -28.412 90.842 1.00 86.00 290 SER A O 1
ATOM 2283 N N . SER A 1 291 ? -52.891 -30.144 91.111 1.00 90.00 291 SER A N 1
ATOM 2284 C CA . SER A 1 291 ? -52.447 -30.829 89.885 1.00 90.00 291 SER A CA 1
ATOM 2285 C C . SER A 1 291 ? -52.755 -30.037 88.607 1.00 90.00 291 SER A C 1
ATOM 2287 O O . SER A 1 291 ? -51.964 -30.051 87.661 1.00 90.00 291 SER A O 1
ATOM 2289 N N . MET A 1 292 ? -53.879 -29.315 88.563 1.00 88.12 292 MET A N 1
ATOM 2290 C CA . MET A 1 292 ? -54.202 -28.437 87.436 1.00 88.12 292 MET A CA 1
ATOM 2291 C C . MET A 1 292 ? -53.288 -27.199 87.399 1.00 88.12 292 MET A C 1
ATOM 2293 O O . MET A 1 292 ? -52.932 -26.742 86.313 1.00 88.12 292 MET A O 1
ATOM 2297 N N . SER A 1 293 ? -52.858 -26.697 88.563 1.00 87.50 293 SER A N 1
ATOM 2298 C CA . SER A 1 293 ? -51.846 -25.641 88.676 1.00 87.50 293 SER A CA 1
ATOM 2299 C C . SER A 1 293 ? -50.495 -26.101 88.117 1.00 87.50 293 SER A C 1
ATOM 2301 O O . SER A 1 293 ? -49.957 -25.427 87.244 1.00 87.50 293 SER A O 1
ATOM 2303 N N . GLU A 1 294 ? -49.983 -27.269 88.529 1.00 89.31 294 GLU A N 1
ATOM 2304 C CA . GLU A 1 294 ? -48.720 -27.833 88.011 1.00 89.31 294 GLU A CA 1
ATOM 2305 C C . GLU A 1 294 ? -48.755 -28.044 86.487 1.00 89.31 294 GLU A C 1
ATOM 2307 O O . GLU A 1 294 ? -47.836 -27.642 85.772 1.00 89.31 294 GLU A O 1
ATOM 2312 N N . GLN A 1 295 ? -49.837 -28.635 85.962 1.00 89.81 295 GLN A N 1
ATOM 2313 C CA . GLN A 1 295 ? -49.998 -28.853 84.518 1.00 89.81 295 GLN A CA 1
ATOM 2314 C C . GLN A 1 295 ? -50.055 -27.537 83.733 1.00 89.81 295 GLN A C 1
ATOM 2316 O O . GLN A 1 295 ? -49.535 -27.453 82.617 1.00 89.81 295 GLN A O 1
ATOM 2321 N N . TRP A 1 296 ? -50.676 -26.503 84.304 1.00 90.69 296 TRP A N 1
ATOM 2322 C CA . TRP A 1 296 ? -50.746 -25.183 83.691 1.00 90.69 296 TRP A CA 1
ATOM 2323 C C . TRP A 1 296 ? -49.398 -24.447 83.733 1.00 90.69 296 TRP A C 1
ATOM 2325 O O . TRP A 1 296 ? -49.022 -23.808 82.751 1.00 90.69 296 TRP A O 1
ATOM 2335 N N . GLU A 1 297 ? -48.638 -24.579 84.822 1.00 89.88 297 GLU A N 1
ATOM 2336 C CA . GLU A 1 297 ? -47.289 -24.018 84.960 1.00 89.88 297 GLU A CA 1
ATOM 2337 C C . GLU A 1 297 ? -46.321 -24.635 83.940 1.00 89.88 297 GLU A C 1
ATOM 2339 O O . GLU A 1 297 ? -45.692 -23.907 83.170 1.00 89.88 297 GLU A O 1
ATOM 2344 N N . ALA A 1 298 ? -46.309 -25.968 83.824 1.00 90.44 298 ALA A N 1
ATOM 2345 C CA . ALA A 1 298 ? -45.514 -26.687 82.827 1.00 90.44 298 ALA A CA 1
ATOM 2346 C C . ALA A 1 298 ? -45.908 -26.331 81.378 1.00 90.44 298 ALA A C 1
ATOM 2348 O O . ALA A 1 298 ? -45.043 -26.172 80.514 1.00 90.44 298 ALA A O 1
ATOM 2349 N N . TYR A 1 299 ? -47.205 -26.156 81.090 1.00 89.62 299 TYR A N 1
ATOM 2350 C CA . TYR A 1 299 ? -47.662 -25.684 79.776 1.00 89.62 299 TYR A CA 1
ATOM 2351 C C . TYR A 1 299 ? -47.123 -24.282 79.448 1.00 89.62 299 TYR A C 1
ATOM 2353 O O . TYR A 1 299 ? -46.698 -24.027 78.316 1.00 89.62 299 TYR A O 1
ATOM 2361 N N . VAL A 1 300 ? -47.116 -23.372 80.425 1.00 90.69 300 VAL A N 1
ATOM 2362 C CA . VAL A 1 300 ? -46.604 -22.005 80.259 1.00 90.69 300 VAL A CA 1
ATOM 2363 C C . VAL A 1 300 ? -45.091 -22.010 80.044 1.00 90.69 300 VAL A C 1
ATOM 2365 O O . VAL A 1 300 ? -44.633 -21.373 79.098 1.00 90.69 300 VAL A O 1
ATOM 2368 N N . GLU A 1 301 ? -44.333 -22.784 80.824 1.00 89.94 301 GLU A N 1
ATOM 2369 C CA . GLU A 1 301 ? -42.878 -22.938 80.672 1.00 89.94 301 GLU A CA 1
ATOM 2370 C C . GLU A 1 301 ? -42.495 -23.452 79.272 1.00 89.94 301 GLU A C 1
ATOM 2372 O O . GLU A 1 301 ? -41.737 -22.795 78.553 1.00 89.94 301 GLU A O 1
ATOM 2377 N N . ILE A 1 302 ? -43.106 -24.558 78.823 1.00 91.12 302 ILE A N 1
ATOM 2378 C CA . ILE A 1 302 ? -42.902 -25.125 77.475 1.00 91.12 302 ILE A CA 1
ATOM 2379 C C . ILE A 1 302 ? -43.227 -24.095 76.380 1.00 91.12 302 ILE A C 1
ATOM 2381 O O . ILE A 1 302 ? -42.536 -24.009 75.358 1.00 91.12 302 ILE A O 1
ATOM 2385 N N . THR A 1 303 ? -44.274 -23.293 76.586 1.00 88.81 303 THR A N 1
ATOM 2386 C CA . THR A 1 303 ? -44.695 -22.266 75.627 1.00 88.81 303 THR A CA 1
ATOM 2387 C C . THR A 1 303 ? -43.721 -21.078 75.606 1.00 88.81 303 THR A C 1
ATOM 2389 O O . THR A 1 303 ? -43.387 -20.578 74.529 1.00 88.81 303 THR A O 1
ATOM 2392 N N . GLU A 1 304 ? -43.202 -20.641 76.755 1.00 88.38 304 GLU A N 1
ATOM 2393 C CA . GLU A 1 304 ? -42.200 -19.572 76.841 1.00 88.38 304 GLU A CA 1
ATOM 2394 C C . GLU A 1 304 ? -40.838 -19.978 76.274 1.00 88.38 304 GLU A C 1
ATOM 2396 O O . GLU A 1 304 ? -40.226 -19.179 75.554 1.00 88.38 304 GLU A O 1
ATOM 2401 N N . GLU A 1 305 ? -40.395 -21.219 76.496 1.00 90.06 305 GLU A N 1
ATOM 2402 C CA . GLU A 1 305 ? -39.239 -21.775 75.790 1.00 90.06 305 GLU A CA 1
ATOM 2403 C C . GLU A 1 305 ? -39.443 -21.741 74.271 1.00 90.06 305 GLU A C 1
ATOM 2405 O O . GLU A 1 305 ? -38.546 -21.341 73.525 1.00 90.06 305 GLU A O 1
ATOM 2410 N N . ALA A 1 306 ? -40.617 -22.173 73.792 1.00 89.38 306 ALA A N 1
ATOM 2411 C CA . ALA A 1 306 ? -40.926 -22.194 72.367 1.00 89.38 306 ALA A CA 1
ATOM 2412 C C . ALA A 1 306 ? -40.894 -20.783 71.760 1.00 89.38 306 ALA A C 1
ATOM 2414 O O . ALA A 1 306 ? -40.355 -20.606 70.665 1.00 89.38 306 ALA A O 1
ATOM 2415 N N . PHE A 1 307 ? -41.380 -19.765 72.478 1.00 89.00 307 PHE A N 1
ATOM 2416 C CA . PHE A 1 307 ? -41.252 -18.370 72.055 1.00 89.00 307 PHE A CA 1
ATOM 2417 C C . PHE A 1 307 ? -39.790 -17.904 71.982 1.00 89.00 307 PHE A C 1
ATOM 2419 O O . PHE A 1 307 ? -39.400 -17.354 70.952 1.00 89.00 307 PHE A O 1
ATOM 2426 N N . HIS A 1 308 ? -38.962 -18.168 73.000 1.00 88.38 308 HIS A N 1
ATOM 2427 C CA . HIS A 1 308 ? -37.535 -17.803 72.972 1.00 88.38 308 HIS A CA 1
ATOM 2428 C C . HIS A 1 308 ? -36.803 -18.484 71.808 1.00 88.38 308 HIS A C 1
ATOM 2430 O O . HIS A 1 308 ? -36.124 -17.827 71.018 1.00 88.38 308 HIS A O 1
ATOM 2436 N N . ARG A 1 309 ? -37.018 -19.793 71.640 1.00 91.75 309 ARG A N 1
ATOM 2437 C CA . ARG A 1 309 ? -36.458 -20.619 70.560 1.00 91.75 309 ARG A CA 1
ATOM 2438 C C . ARG A 1 309 ? -36.861 -20.105 69.170 1.00 91.75 309 ARG A C 1
ATOM 2440 O O . ARG A 1 309 ? -36.033 -20.086 68.258 1.00 91.75 309 ARG A O 1
ATOM 2447 N N . ASN A 1 310 ? -38.099 -19.631 69.018 1.00 90.81 310 ASN A N 1
ATOM 2448 C CA . ASN A 1 310 ? -38.583 -19.005 67.787 1.00 90.81 310 ASN A CA 1
ATOM 2449 C C . ASN A 1 310 ? -37.920 -17.643 67.526 1.00 90.81 310 ASN A C 1
ATOM 2451 O O . ASN A 1 310 ? -37.444 -17.427 66.412 1.00 90.81 310 ASN A O 1
ATOM 2455 N N . ILE A 1 311 ? -37.821 -16.762 68.530 1.00 90.06 311 ILE A N 1
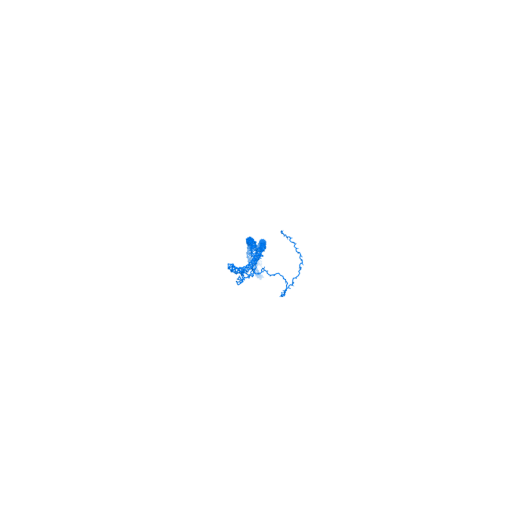ATOM 2456 C CA . ILE A 1 311 ? -37.145 -15.456 68.402 1.00 90.06 311 ILE A CA 1
ATOM 2457 C C . ILE A 1 311 ? -35.676 -15.650 67.993 1.00 90.06 311 ILE A C 1
ATOM 2459 O O . ILE A 1 311 ? -35.231 -15.057 67.011 1.00 90.06 311 ILE A O 1
ATOM 2463 N N . SER A 1 312 ? -34.941 -16.553 68.655 1.00 89.56 312 SER A N 1
ATOM 2464 C CA . SER A 1 312 ? -33.556 -16.876 68.280 1.00 89.56 312 SER A CA 1
ATOM 2465 C C . SER A 1 312 ? -33.440 -17.427 66.852 1.00 89.56 312 SER A C 1
ATOM 2467 O O . SER A 1 312 ? -32.500 -17.081 66.140 1.00 89.56 312 SER A O 1
ATOM 2469 N N . SER A 1 313 ? -34.399 -18.244 66.396 1.00 91.56 313 SER A N 1
ATOM 2470 C CA . SER A 1 313 ? -34.412 -18.754 65.016 1.00 91.56 313 SER A CA 1
ATOM 2471 C C . SER A 1 313 ? -34.685 -17.659 63.979 1.00 91.56 313 SER A C 1
ATOM 2473 O O . SER A 1 313 ? -34.104 -17.695 62.893 1.00 91.56 313 SER A O 1
ATOM 2475 N N . VAL A 1 314 ? -35.554 -16.690 64.288 1.00 90.00 314 VAL A N 1
ATOM 2476 C CA . VAL A 1 314 ? -35.833 -15.536 63.416 1.00 90.00 314 VAL A CA 1
ATOM 2477 C C . VAL A 1 314 ? -34.598 -14.639 63.305 1.00 90.00 314 VAL A C 1
ATOM 2479 O O . VAL A 1 314 ? -34.182 -14.328 62.190 1.00 90.00 314 VAL A O 1
ATOM 2482 N N . GLU A 1 315 ? -33.955 -14.295 64.423 1.00 87.38 315 GLU A N 1
ATOM 2483 C CA . GLU A 1 315 ? -32.768 -13.430 64.411 1.00 87.38 315 GLU A CA 1
ATOM 2484 C C . GLU A 1 315 ? -31.564 -14.114 63.730 1.00 87.38 315 GLU A C 1
ATOM 2486 O O . GLU A 1 315 ? -30.865 -13.490 62.935 1.00 87.38 315 GLU A O 1
ATOM 2491 N N . GLN A 1 316 ? -31.372 -15.428 63.917 1.00 90.31 316 GLN A N 1
ATOM 2492 C CA . GLN A 1 316 ? -30.349 -16.187 63.181 1.00 90.31 316 GLN A CA 1
ATOM 2493 C C . GLN A 1 316 ? -30.577 -16.142 61.657 1.00 90.31 316 GLN A C 1
ATOM 2495 O O . GLN A 1 316 ? -29.628 -15.963 60.888 1.00 90.31 316 GLN A O 1
ATOM 2500 N N . LYS A 1 317 ? -31.834 -16.279 61.207 1.00 89.94 317 LYS A N 1
ATOM 2501 C CA . LYS A 1 317 ? -32.203 -16.171 59.784 1.00 89.94 317 LYS A CA 1
ATOM 2502 C C . LYS A 1 317 ? -31.984 -14.754 59.254 1.00 89.94 317 LYS A C 1
ATOM 2504 O O . LYS A 1 317 ? -31.459 -14.615 58.152 1.00 89.94 317 LYS A O 1
ATOM 2509 N N . LYS A 1 318 ? -32.316 -13.721 60.036 1.00 89.00 318 LYS A N 1
ATOM 2510 C CA . LYS A 1 318 ? -32.036 -12.314 59.710 1.00 89.00 318 LYS A CA 1
ATOM 2511 C C . LYS A 1 318 ? -30.546 -12.081 59.483 1.00 89.00 318 LYS A C 1
ATOM 2513 O O . LYS A 1 318 ? -30.189 -11.600 58.414 1.00 89.00 318 LYS A O 1
ATOM 2518 N N . CYS A 1 319 ? -29.683 -12.476 60.422 1.00 88.12 319 CYS A N 1
ATOM 2519 C CA . CYS A 1 319 ? -28.232 -12.307 60.286 1.00 88.12 319 CYS A CA 1
ATOM 2520 C C . CYS A 1 319 ? -27.696 -12.950 58.997 1.00 88.12 319 CYS A C 1
ATOM 2522 O O . CYS A 1 319 ? -26.983 -12.299 58.236 1.00 88.12 319 CYS A O 1
ATOM 2524 N N . CYS A 1 320 ? -28.110 -14.187 58.703 1.00 90.06 320 CYS A N 1
ATOM 2525 C CA . CYS A 1 320 ? -27.720 -14.882 57.475 1.00 90.06 320 CYS A CA 1
ATOM 2526 C C . CYS A 1 320 ? -28.233 -14.174 56.204 1.00 90.06 320 CYS A C 1
ATOM 2528 O O . CYS A 1 320 ? -27.505 -14.059 55.219 1.00 90.06 320 CYS A O 1
ATOM 2530 N N . LEU A 1 321 ? -29.471 -13.673 56.197 1.00 89.69 321 LEU A N 1
ATOM 2531 C CA . LEU A 1 321 ? -30.035 -12.980 55.033 1.00 89.69 321 LEU A CA 1
ATOM 2532 C C . LEU A 1 321 ? -29.400 -11.598 54.808 1.00 89.69 321 LEU A C 1
ATOM 2534 O O . LEU A 1 321 ? -29.100 -11.263 53.664 1.00 89.69 321 LEU A O 1
ATOM 2538 N N . VAL A 1 322 ? -29.117 -10.840 55.871 1.00 89.75 322 VAL A N 1
ATOM 2539 C CA . VAL A 1 322 ? -28.403 -9.552 55.798 1.00 89.75 322 VAL A CA 1
ATOM 2540 C C . VAL A 1 322 ? -26.976 -9.745 55.273 1.00 89.75 322 VAL A C 1
ATOM 2542 O O . VAL A 1 322 ? -26.557 -9.022 54.371 1.00 89.75 322 VAL A O 1
ATOM 2545 N N . GLU A 1 323 ? -26.248 -10.762 55.749 1.00 90.56 323 GLU A N 1
ATOM 2546 C CA . GLU A 1 323 ? -24.909 -11.097 55.238 1.00 90.56 323 GLU A CA 1
ATOM 2547 C C . GLU A 1 323 ? -24.935 -11.428 53.734 1.00 90.56 323 GLU A C 1
ATOM 2549 O O . GLU A 1 323 ? -24.118 -10.913 52.964 1.00 90.56 323 GLU A O 1
ATOM 2554 N N . ASN A 1 324 ? -25.915 -12.222 53.287 1.00 90.12 324 ASN A N 1
ATOM 2555 C CA . ASN A 1 324 ? -26.100 -12.539 51.870 1.00 90.12 324 ASN A CA 1
ATOM 2556 C C . ASN A 1 324 ? -26.427 -11.291 51.027 1.00 90.12 324 ASN A C 1
ATOM 2558 O O . ASN A 1 324 ? -25.806 -11.086 49.982 1.00 90.12 324 ASN A O 1
ATOM 2562 N N . VAL A 1 325 ? -27.343 -10.424 51.480 1.00 91.50 325 VAL A N 1
ATOM 2563 C CA . VAL A 1 325 ? -27.675 -9.167 50.779 1.00 91.50 325 VAL A CA 1
ATOM 2564 C C . VAL A 1 325 ? -26.454 -8.248 50.693 1.00 91.50 325 VAL A C 1
ATOM 2566 O O . VAL A 1 325 ? -26.171 -7.708 49.621 1.00 91.50 325 VAL A O 1
ATOM 2569 N N . GLN A 1 326 ? -25.669 -8.125 51.765 1.00 90.31 326 GLN A N 1
ATOM 2570 C CA . GLN A 1 326 ? -24.457 -7.306 51.770 1.00 90.31 326 GLN A CA 1
ATOM 2571 C C . GLN A 1 326 ? -23.350 -7.887 50.870 1.00 90.31 326 GLN A C 1
ATOM 2573 O O . GLN A 1 326 ? -22.644 -7.134 50.187 1.00 90.31 326 GLN A O 1
ATOM 2578 N N . GLN A 1 327 ? -23.233 -9.216 50.771 1.00 92.50 327 GLN A N 1
ATOM 2579 C CA . GLN A 1 327 ? -22.360 -9.868 49.790 1.00 92.50 327 GLN A CA 1
ATOM 2580 C C . GLN A 1 327 ? -22.827 -9.589 48.348 1.00 92.50 327 GLN A C 1
ATOM 2582 O O . GLN A 1 327 ? -21.999 -9.288 47.484 1.00 92.50 327 GLN A O 1
ATOM 2587 N N . CYS A 1 328 ? -24.137 -9.620 48.080 1.00 91.75 328 CYS A N 1
ATOM 2588 C CA . CYS A 1 328 ? -24.714 -9.264 46.780 1.00 91.75 328 CYS A CA 1
ATOM 2589 C C . CYS A 1 328 ? -24.480 -7.788 46.417 1.00 91.75 328 CYS A C 1
ATOM 2591 O O . CYS A 1 328 ? -24.055 -7.506 45.295 1.00 91.75 328 CYS A O 1
ATOM 2593 N N . LYS A 1 329 ? -24.657 -6.850 47.358 1.00 91.00 329 LYS A N 1
ATOM 2594 C CA . LYS A 1 329 ? -24.322 -5.425 47.169 1.00 91.00 329 LYS A CA 1
ATOM 2595 C C . LYS A 1 329 ? -22.839 -5.232 46.838 1.00 91.00 329 LYS A C 1
ATOM 2597 O O . LYS A 1 329 ? -22.503 -4.555 45.868 1.00 91.00 329 LYS A O 1
ATOM 2602 N N . THR A 1 330 ? -21.954 -5.900 47.580 1.00 92.25 330 THR A N 1
ATOM 2603 C CA . THR A 1 330 ? -20.498 -5.849 47.357 1.00 92.25 330 THR A CA 1
ATOM 2604 C C . THR A 1 330 ? -20.112 -6.390 45.974 1.00 92.25 330 THR A C 1
ATOM 2606 O O . THR A 1 330 ? -19.343 -5.750 45.257 1.00 92.25 330 THR A O 1
ATOM 2609 N N . ARG A 1 331 ? -20.691 -7.525 45.551 1.00 91.56 331 ARG A N 1
ATOM 2610 C CA . ARG A 1 331 ? -20.500 -8.076 44.195 1.00 91.56 331 ARG A CA 1
ATOM 2611 C C . ARG A 1 331 ? -21.044 -7.158 43.098 1.00 91.56 331 ARG A C 1
ATOM 2613 O O . ARG A 1 331 ? -20.395 -7.026 42.068 1.00 91.56 331 ARG A O 1
ATOM 2620 N N . THR A 1 332 ? -22.190 -6.514 43.320 1.00 91.69 332 THR A N 1
ATOM 2621 C CA . THR A 1 332 ? -22.802 -5.578 42.356 1.00 91.69 332 THR A CA 1
ATOM 2622 C C . THR A 1 332 ? -21.880 -4.383 42.099 1.00 91.69 332 THR A C 1
ATOM 2624 O O . THR A 1 332 ? -21.593 -4.069 40.945 1.00 91.69 332 THR A O 1
ATOM 2627 N N . LYS A 1 333 ? -21.314 -3.788 43.160 1.00 89.81 333 LYS A N 1
ATOM 2628 C CA . LYS A 1 333 ? -20.331 -2.699 43.040 1.00 89.81 333 LYS A CA 1
ATOM 2629 C C . LYS A 1 333 ? -19.054 -3.140 42.317 1.00 89.81 333 LYS A C 1
ATOM 2631 O O . LYS A 1 333 ? -18.621 -2.462 41.389 1.00 89.81 333 LYS A O 1
ATOM 2636 N N . LEU A 1 334 ? -18.491 -4.295 42.688 1.00 91.75 334 LEU A N 1
ATOM 2637 C CA . LEU A 1 334 ? -17.310 -4.852 42.016 1.00 91.75 334 LEU A CA 1
ATOM 2638 C C . LEU A 1 334 ? -17.573 -5.131 40.525 1.00 91.75 334 LEU A C 1
ATOM 2640 O O . LEU A 1 334 ? -16.680 -4.946 39.706 1.00 91.75 334 LEU A O 1
ATOM 2644 N N . CYS A 1 335 ? -18.795 -5.532 40.161 1.00 90.50 335 CYS A N 1
ATOM 2645 C CA . CYS A 1 335 ? -19.190 -5.746 38.770 1.00 90.50 335 CYS A CA 1
ATOM 2646 C C . CYS A 1 335 ? -19.193 -4.440 37.956 1.00 90.50 335 CYS A C 1
ATOM 2648 O O . CYS A 1 335 ? -18.681 -4.445 36.840 1.00 90.50 335 CYS A O 1
ATOM 2650 N N . SER A 1 336 ? -19.701 -3.325 38.504 1.00 88.12 336 SER A N 1
ATOM 2651 C CA . SER A 1 336 ? -19.619 -1.998 37.853 1.00 88.12 336 SER A CA 1
ATOM 2652 C C . SER A 1 336 ? -18.158 -1.568 37.659 1.00 88.12 336 SER A C 1
ATOM 2654 O O . SER A 1 336 ? -17.749 -1.218 36.552 1.00 88.12 336 SER A O 1
ATOM 2656 N N . GLU A 1 337 ? -17.326 -1.704 38.699 1.00 90.00 337 GLU A N 1
ATOM 2657 C CA . GLU A 1 337 ? -15.894 -1.382 38.629 1.00 90.00 337 GLU A CA 1
ATOM 2658 C C . GLU A 1 337 ? -15.154 -2.239 37.589 1.00 90.00 337 GLU A C 1
ATOM 2660 O O . GLU A 1 337 ? -14.357 -1.720 36.808 1.00 90.00 337 GLU A O 1
ATOM 2665 N N . GLN A 1 338 ? -15.421 -3.546 37.532 1.00 90.50 338 GLN A N 1
ATOM 2666 C CA . GLN A 1 338 ? -14.821 -4.444 36.541 1.00 90.50 338 GLN A CA 1
ATOM 2667 C C . GLN A 1 338 ? -15.315 -4.158 35.117 1.00 90.50 338 GLN A C 1
ATOM 2669 O O . GLN A 1 338 ? -14.504 -4.158 34.192 1.00 90.50 338 GLN A O 1
ATOM 2674 N N . TRP A 1 339 ? -16.607 -3.872 34.936 1.00 89.44 339 TRP A N 1
ATOM 2675 C CA . TRP A 1 339 ? -17.192 -3.534 33.637 1.00 89.44 339 TRP A CA 1
ATOM 2676 C C . TRP A 1 339 ? -16.622 -2.227 33.080 1.00 89.44 339 TRP A C 1
ATOM 2678 O O . TRP A 1 339 ? -16.148 -2.199 31.945 1.00 89.44 339 TRP A O 1
ATOM 2688 N N . SER A 1 340 ? -16.558 -1.177 33.905 1.00 89.50 340 SER A N 1
ATOM 2689 C CA . SER A 1 340 ? -15.951 0.103 33.532 1.00 89.50 340 SER A CA 1
ATOM 2690 C C . SER A 1 340 ? -14.468 -0.054 33.167 1.00 89.50 340 SER A C 1
ATOM 2692 O O . SER A 1 340 ? -14.025 0.459 32.140 1.00 89.50 340 SER A O 1
ATOM 2694 N N . ASN A 1 341 ? -13.692 -0.826 33.938 1.00 92.00 341 ASN A N 1
ATOM 2695 C CA . ASN A 1 341 ? -12.286 -1.097 33.611 1.00 92.00 341 ASN A CA 1
ATOM 2696 C C . ASN A 1 341 ? -12.123 -1.907 32.310 1.00 92.00 341 ASN A C 1
ATOM 2698 O O . ASN A 1 341 ? -11.237 -1.605 31.507 1.00 92.00 341 ASN A O 1
ATOM 2702 N N . ALA A 1 342 ? -12.976 -2.907 32.067 1.00 91.38 342 ALA A N 1
ATOM 2703 C CA . ALA A 1 342 ? -12.952 -3.699 30.838 1.00 91.38 342 ALA A CA 1
ATOM 2704 C C . ALA A 1 342 ? -13.292 -2.843 29.607 1.00 91.38 342 ALA A C 1
ATOM 2706 O O . ALA A 1 342 ? -12.561 -2.872 28.617 1.00 91.38 342 ALA A O 1
ATOM 2707 N N . GLN A 1 343 ? -14.345 -2.025 29.691 1.00 90.81 343 GLN A N 1
ATOM 2708 C CA . GLN A 1 343 ? -14.760 -1.116 28.624 1.00 90.81 343 GLN A CA 1
ATOM 2709 C C . GLN A 1 343 ? -13.667 -0.077 28.317 1.00 90.81 343 GLN A C 1
ATOM 2711 O O . GLN A 1 343 ? -13.254 0.039 27.165 1.00 90.81 343 GLN A O 1
ATOM 2716 N N . ASN A 1 344 ? -13.101 0.584 29.335 1.00 91.00 344 ASN A N 1
ATOM 2717 C CA . ASN A 1 344 ? -11.969 1.504 29.159 1.00 91.00 344 ASN A CA 1
ATOM 2718 C C . ASN A 1 344 ? -10.737 0.827 28.529 1.00 91.00 344 ASN A C 1
ATOM 2720 O O . ASN A 1 344 ? -10.061 1.436 27.700 1.00 91.00 344 ASN A O 1
ATOM 2724 N N . SER A 1 345 ? -10.467 -0.441 28.861 1.00 93.50 345 SER A N 1
ATOM 2725 C CA . SER A 1 345 ? -9.370 -1.212 28.255 1.00 93.50 345 SER A CA 1
ATOM 2726 C C . SER A 1 345 ? -9.602 -1.476 26.761 1.00 93.50 345 SER A C 1
ATOM 2728 O O . SER A 1 345 ? -8.673 -1.350 25.965 1.00 93.50 345 SER A O 1
ATOM 2730 N N . VAL A 1 346 ? -10.839 -1.792 26.359 1.00 92.88 346 VAL A N 1
ATOM 2731 C CA . VAL A 1 346 ? -11.208 -1.979 24.943 1.00 92.88 346 VAL A CA 1
ATOM 2732 C C . VAL A 1 346 ? -11.166 -0.654 24.175 1.00 92.88 346 VAL A C 1
ATOM 2734 O O . VAL A 1 346 ? -10.660 -0.626 23.055 1.00 92.88 346 VAL A O 1
ATOM 2737 N N . LEU A 1 347 ? -11.616 0.453 24.776 1.00 92.44 347 LEU A N 1
ATOM 2738 C CA . LEU A 1 347 ? -11.524 1.796 24.184 1.00 92.44 347 LEU A CA 1
ATOM 2739 C C . LEU A 1 347 ? -10.061 2.215 23.956 1.00 92.44 347 LEU A C 1
ATOM 2741 O O . LEU A 1 347 ? -9.707 2.671 22.869 1.00 92.44 347 LEU A O 1
ATOM 2745 N N . ALA A 1 348 ? -9.189 2.010 24.950 1.00 93.12 348 ALA A N 1
ATOM 2746 C CA . ALA A 1 348 ? -7.758 2.291 24.832 1.00 93.12 348 ALA A CA 1
ATOM 2747 C C . ALA A 1 348 ? -7.082 1.432 23.747 1.00 93.12 348 ALA A C 1
ATOM 2749 O O . ALA A 1 348 ? -6.296 1.951 22.954 1.00 93.12 348 ALA A O 1
ATOM 2750 N N . LEU A 1 349 ? -7.435 0.144 23.659 1.00 93.50 349 LEU A N 1
ATOM 2751 C CA . LEU A 1 349 ? -6.967 -0.750 22.598 1.00 93.50 349 LEU A CA 1
ATOM 2752 C C . LEU A 1 349 ? -7.467 -0.307 21.211 1.00 93.50 349 LEU A C 1
ATOM 2754 O O . LEU A 1 349 ? -6.695 -0.319 20.257 1.00 93.50 349 LEU A O 1
ATOM 2758 N N . GLY A 1 350 ? -8.724 0.130 21.091 1.00 92.81 350 GLY A N 1
ATOM 2759 C CA . GLY A 1 350 ? -9.296 0.654 19.845 1.00 92.81 350 GLY A CA 1
ATOM 2760 C C . GLY A 1 350 ? -8.571 1.902 19.332 1.00 92.81 350 GLY A C 1
ATOM 2761 O O . GLY A 1 350 ? -8.232 1.972 18.150 1.00 92.81 350 GLY A O 1
ATOM 2762 N N . ARG A 1 351 ? -8.257 2.849 20.229 1.00 93.38 351 ARG A N 1
ATOM 2763 C CA . ARG A 1 351 ? -7.444 4.039 19.914 1.00 93.38 351 ARG A CA 1
ATOM 2764 C C . ARG A 1 351 ? -6.024 3.667 19.502 1.00 93.38 351 ARG A C 1
ATOM 2766 O O . ARG A 1 351 ? -5.597 4.047 18.419 1.00 93.38 351 ARG A O 1
ATOM 2773 N N . SER A 1 352 ? -5.334 2.857 20.305 1.00 95.06 352 SER A N 1
ATOM 2774 C CA . SER A 1 352 ? -3.955 2.439 20.024 1.00 95.06 352 SER A CA 1
ATOM 2775 C C . SER A 1 352 ? -3.838 1.648 18.712 1.00 95.06 352 SER A C 1
ATOM 2777 O O . SER A 1 352 ? -2.886 1.839 17.954 1.00 95.06 352 SER A O 1
ATOM 2779 N N . ASN A 1 353 ? -4.838 0.824 18.378 1.00 93.50 353 ASN A N 1
ATOM 2780 C CA . ASN A 1 353 ? -4.922 0.155 17.079 1.00 93.50 353 ASN A CA 1
ATOM 2781 C C . ASN A 1 353 ? -5.121 1.157 15.930 1.00 93.50 353 ASN A C 1
ATOM 2783 O O . ASN A 1 353 ? -4.450 1.031 14.909 1.00 93.50 353 ASN A O 1
ATOM 2787 N N . ALA A 1 354 ? -6.000 2.154 16.081 1.00 95.12 354 ALA A N 1
ATOM 2788 C CA . ALA A 1 354 ? -6.209 3.187 15.063 1.00 95.12 354 ALA A CA 1
ATOM 2789 C C . ALA A 1 354 ? -4.950 4.045 14.838 1.00 95.12 354 ALA A C 1
ATOM 2791 O O . ALA A 1 354 ? -4.568 4.271 13.694 1.00 95.12 354 ALA A O 1
ATOM 2792 N N . GLU A 1 355 ? -4.260 4.445 15.909 1.00 94.56 355 GLU A N 1
ATOM 2793 C CA . GLU A 1 355 ? -2.969 5.149 15.858 1.00 94.56 355 GLU A CA 1
ATOM 2794 C C . GLU A 1 355 ? -1.890 4.305 15.158 1.00 94.56 355 GLU A C 1
ATOM 2796 O O . GLU A 1 355 ? -1.195 4.792 14.266 1.00 94.56 355 GLU A O 1
ATOM 2801 N N . THR A 1 356 ? -1.792 3.015 15.500 1.00 96.25 356 THR A N 1
ATOM 2802 C CA . THR A 1 356 ? -0.831 2.079 14.891 1.00 96.25 356 THR A CA 1
ATOM 2803 C C . THR A 1 356 ? -1.109 1.874 13.400 1.00 96.25 356 THR A C 1
ATOM 2805 O O . THR A 1 356 ? -0.186 1.919 12.587 1.00 96.25 356 THR A O 1
ATOM 2808 N N . ILE A 1 357 ? -2.376 1.690 13.017 1.00 95.94 357 ILE A N 1
ATOM 2809 C CA . ILE A 1 357 ? -2.782 1.563 11.611 1.00 95.94 357 ILE A CA 1
ATOM 2810 C C . ILE A 1 357 ? -2.520 2.876 10.858 1.00 95.94 357 ILE A C 1
ATOM 2812 O O . ILE A 1 357 ? -1.991 2.836 9.750 1.00 95.94 357 ILE A O 1
ATOM 2816 N N . GLY A 1 358 ? -2.807 4.029 11.469 1.00 95.81 358 GLY A N 1
ATOM 2817 C CA . GLY A 1 358 ? -2.496 5.347 10.915 1.00 95.81 358 GLY A CA 1
ATOM 2818 C C . GLY A 1 358 ? -1.001 5.543 10.647 1.00 95.81 358 GLY A C 1
ATOM 2819 O O . GLY A 1 358 ? -0.641 6.017 9.569 1.00 95.81 358 GLY A O 1
ATOM 2820 N N . SER A 1 359 ? -0.127 5.104 11.564 1.00 95.62 359 SER A N 1
ATOM 2821 C CA . SER A 1 359 ? 1.329 5.097 11.345 1.00 95.62 359 SER A CA 1
ATOM 2822 C C . SER A 1 359 ? 1.704 4.227 10.149 1.00 95.62 359 SER A C 1
ATOM 2824 O O . SER A 1 359 ? 2.322 4.724 9.217 1.00 95.62 359 SER A O 1
ATOM 2826 N N . VAL A 1 360 ? 1.254 2.966 10.107 1.00 96.06 360 VAL A N 1
ATOM 2827 C CA . VAL A 1 360 ? 1.572 2.033 9.008 1.00 96.06 360 VAL A CA 1
ATOM 2828 C C . VAL A 1 360 ? 1.084 2.555 7.647 1.00 96.06 360 VAL A C 1
ATOM 2830 O O . VAL A 1 360 ? 1.770 2.384 6.638 1.00 96.06 360 VAL A O 1
ATOM 2833 N N . ILE A 1 361 ? -0.070 3.226 7.606 1.00 96.31 361 ILE A N 1
ATOM 2834 C CA . ILE A 1 361 ? -0.581 3.893 6.399 1.00 96.31 361 ILE A CA 1
ATOM 2835 C C . ILE A 1 361 ? 0.309 5.087 6.009 1.00 96.31 361 ILE A C 1
ATOM 2837 O O . ILE A 1 361 ? 0.619 5.255 4.828 1.00 96.31 361 ILE A O 1
ATOM 2841 N N . SER A 1 362 ? 0.752 5.894 6.977 1.00 95.00 362 SER A N 1
ATOM 2842 C CA . SER A 1 362 ? 1.671 7.017 6.747 1.00 95.00 362 SER A CA 1
ATOM 2843 C C . SER A 1 362 ? 3.035 6.543 6.233 1.00 95.00 362 SER A C 1
ATOM 2845 O O . SER A 1 362 ? 3.521 7.058 5.227 1.00 95.00 362 SER A O 1
ATOM 2847 N N . ASP A 1 363 ? 3.620 5.526 6.866 1.00 95.44 363 ASP A N 1
ATOM 2848 C CA . ASP A 1 363 ? 4.903 4.924 6.488 1.00 95.44 363 ASP A CA 1
ATOM 2849 C C . ASP A 1 363 ? 4.836 4.313 5.075 1.00 95.44 363 ASP A C 1
ATOM 2851 O O . ASP A 1 363 ? 5.754 4.475 4.268 1.00 95.44 363 ASP A O 1
ATOM 2855 N N . GLY A 1 364 ? 3.715 3.663 4.737 1.00 94.50 364 GLY A N 1
ATOM 2856 C CA . GLY A 1 364 ? 3.445 3.144 3.395 1.00 94.50 364 GLY A CA 1
ATOM 2857 C C . GLY A 1 364 ? 3.302 4.244 2.336 1.00 94.50 364 GLY A C 1
ATOM 2858 O O . GLY A 1 364 ? 3.879 4.131 1.252 1.00 94.50 364 GLY A O 1
ATOM 2859 N N . ASN A 1 365 ? 2.587 5.329 2.649 1.00 95.00 365 ASN A N 1
ATOM 2860 C CA . ASN A 1 365 ? 2.444 6.489 1.764 1.00 95.00 365 ASN A CA 1
ATOM 2861 C C . ASN A 1 365 ? 3.783 7.206 1.527 1.00 95.00 365 ASN A C 1
ATOM 2863 O O . ASN A 1 365 ? 4.072 7.593 0.392 1.00 95.00 365 ASN A O 1
ATOM 2867 N N . GLU A 1 366 ? 4.608 7.359 2.563 1.00 95.25 366 GLU A N 1
ATOM 2868 C CA . GLU A 1 366 ? 5.948 7.945 2.465 1.00 95.25 366 GLU A CA 1
ATOM 2869 C C . GLU A 1 366 ? 6.868 7.062 1.610 1.00 95.25 366 GLU A C 1
ATOM 2871 O O . GLU A 1 366 ? 7.456 7.539 0.640 1.00 95.25 366 GLU A O 1
ATOM 2876 N N . ALA A 1 367 ? 6.916 5.750 1.868 1.00 95.25 367 ALA A N 1
ATOM 2877 C CA . ALA A 1 367 ? 7.693 4.812 1.057 1.00 95.25 367 ALA A CA 1
ATOM 2878 C C . ALA A 1 367 ? 7.264 4.816 -0.425 1.00 95.25 367 ALA A C 1
ATOM 2880 O O . ALA A 1 367 ? 8.113 4.808 -1.321 1.00 95.25 367 ALA A O 1
ATOM 2881 N N . ASN A 1 368 ? 5.957 4.885 -0.705 1.00 95.19 368 ASN A N 1
ATOM 2882 C CA . ASN A 1 368 ? 5.439 4.972 -2.072 1.00 95.19 368 ASN A CA 1
ATOM 2883 C C . ASN A 1 368 ? 5.790 6.315 -2.742 1.00 95.19 368 ASN A C 1
ATOM 2885 O O . ASN A 1 368 ? 6.155 6.344 -3.918 1.00 95.19 368 ASN A O 1
ATOM 2889 N N . SER A 1 369 ? 5.768 7.412 -1.980 1.00 94.25 369 SER A N 1
ATOM 2890 C CA . SER A 1 369 ? 6.166 8.744 -2.453 1.00 94.25 369 SER A CA 1
ATOM 2891 C C . SER A 1 369 ? 7.672 8.810 -2.750 1.00 94.25 369 SER A C 1
ATOM 2893 O O . SER A 1 369 ? 8.071 9.329 -3.792 1.00 94.25 369 SER A O 1
ATOM 2895 N N . GLN A 1 370 ? 8.519 8.193 -1.917 1.00 95.94 370 GLN A N 1
ATOM 2896 C CA . GLN A 1 370 ? 9.956 8.043 -2.184 1.00 95.94 370 GLN A CA 1
ATOM 2897 C C . GLN A 1 370 ? 10.234 7.192 -3.432 1.00 95.94 370 GLN A C 1
ATOM 2899 O O . GLN A 1 370 ? 11.123 7.531 -4.218 1.00 95.94 370 GLN A O 1
ATOM 2904 N N . LEU A 1 371 ? 9.480 6.108 -3.650 1.00 95.44 371 LEU A N 1
ATOM 2905 C CA . LEU A 1 371 ? 9.574 5.306 -4.874 1.00 95.44 371 LEU A CA 1
ATOM 2906 C C . LEU A 1 371 ? 9.167 6.118 -6.111 1.00 95.44 371 LEU A C 1
ATOM 2908 O O . LEU A 1 371 ? 9.886 6.091 -7.109 1.00 95.44 371 LEU A O 1
ATOM 2912 N N . HIS A 1 372 ? 8.083 6.894 -6.033 1.00 96.75 372 HIS A N 1
ATOM 2913 C CA . HIS A 1 372 ? 7.650 7.782 -7.112 1.00 96.75 372 HIS A CA 1
ATOM 2914 C C . HIS A 1 372 ? 8.685 8.883 -7.424 1.00 96.75 372 HIS A C 1
ATOM 2916 O O . HIS A 1 372 ? 8.975 9.141 -8.594 1.00 96.75 372 HIS A O 1
ATOM 2922 N N . MET A 1 373 ? 9.317 9.476 -6.404 1.00 96.12 373 MET A N 1
ATOM 2923 C CA . MET A 1 373 ? 10.410 10.443 -6.581 1.00 96.12 373 MET A CA 1
ATOM 2924 C C . MET A 1 373 ? 11.645 9.813 -7.241 1.00 96.12 373 MET A C 1
ATOM 2926 O O . MET A 1 373 ? 12.204 10.387 -8.176 1.00 96.12 373 MET A O 1
ATOM 2930 N N . ARG A 1 374 ? 12.053 8.607 -6.816 1.00 96.94 374 ARG A N 1
ATOM 2931 C CA . ARG A 1 374 ? 13.164 7.867 -7.449 1.00 96.94 374 ARG A CA 1
ATOM 2932 C C . ARG A 1 374 ? 12.853 7.493 -8.896 1.00 96.94 374 ARG A C 1
ATOM 2934 O O . ARG A 1 374 ? 13.723 7.638 -9.749 1.00 96.94 374 ARG A O 1
ATOM 2941 N N . PHE A 1 375 ? 11.627 7.053 -9.179 1.00 96.81 375 PHE A N 1
ATOM 2942 C CA . PHE A 1 375 ? 11.185 6.745 -10.538 1.00 96.81 375 PHE A CA 1
ATOM 2943 C C . PHE A 1 375 ? 11.192 7.996 -11.423 1.00 96.81 375 PHE A C 1
ATOM 2945 O O . PHE A 1 375 ? 11.727 7.954 -12.523 1.00 96.81 375 PHE A O 1
ATOM 2952 N N . SER A 1 376 ? 10.693 9.126 -10.916 1.00 97.00 376 SER A N 1
ATOM 2953 C CA . SER A 1 376 ? 10.726 10.416 -11.619 1.00 97.00 376 SER A CA 1
ATOM 2954 C C . SER A 1 376 ? 12.155 10.868 -11.933 1.00 97.00 376 SER A C 1
ATOM 2956 O O . SER A 1 376 ? 12.435 11.259 -13.060 1.00 97.00 376 SER A O 1
ATOM 2958 N N . SER A 1 377 ? 13.084 10.736 -10.979 1.00 97.31 377 SER A N 1
ATOM 2959 C CA . SER A 1 377 ? 14.503 11.036 -11.211 1.00 97.31 377 SER A CA 1
ATOM 2960 C C . SER A 1 377 ? 15.129 10.121 -12.268 1.00 97.31 377 SER A C 1
ATOM 2962 O O . SER A 1 377 ? 15.873 10.602 -13.115 1.00 97.31 377 SER A O 1
ATOM 2964 N N . ALA A 1 378 ? 14.827 8.818 -12.237 1.00 96.62 378 ALA A N 1
ATOM 2965 C CA . ALA A 1 378 ? 15.330 7.862 -13.223 1.00 96.62 378 ALA A CA 1
ATOM 2966 C C . ALA A 1 378 ? 14.744 8.106 -14.625 1.00 96.62 378 ALA A C 1
ATOM 2968 O O . ALA A 1 378 ? 15.446 7.927 -15.614 1.00 96.62 378 ALA A O 1
ATOM 2969 N N . VAL A 1 379 ? 13.487 8.556 -14.708 1.00 97.25 379 VAL A N 1
ATOM 2970 C CA . VAL A 1 379 ? 12.847 9.011 -15.950 1.00 97.25 379 VAL A CA 1
ATOM 2971 C C . VAL A 1 379 ? 13.580 10.222 -16.527 1.00 97.25 379 VAL A C 1
ATOM 2973 O O . VAL A 1 379 ? 13.924 10.194 -17.703 1.00 97.25 379 VAL A O 1
ATOM 2976 N N . SER A 1 380 ? 13.877 11.247 -15.720 1.00 95.94 380 SER A N 1
ATOM 2977 C CA . SER A 1 380 ? 14.633 12.420 -16.183 1.00 95.94 380 SER A CA 1
ATOM 2978 C C . SER A 1 380 ? 16.012 12.038 -16.727 1.00 95.94 380 SER A C 1
ATOM 2980 O O . SER A 1 380 ? 16.323 12.391 -17.859 1.00 95.94 380 SER A O 1
ATOM 2982 N N . THR A 1 381 ? 16.795 11.248 -15.985 1.00 96.75 381 THR A N 1
ATOM 2983 C CA . THR A 1 381 ? 18.119 10.796 -16.449 1.00 96.75 381 THR A CA 1
ATOM 2984 C C . THR A 1 381 ? 18.030 9.933 -17.711 1.00 96.75 381 THR A C 1
ATOM 2986 O O . THR A 1 381 ? 18.824 10.121 -18.622 1.00 96.75 381 THR A O 1
ATOM 2989 N N . ALA A 1 382 ? 17.041 9.038 -17.825 1.00 95.44 382 ALA A N 1
ATOM 2990 C CA . ALA A 1 382 ? 16.873 8.211 -19.023 1.00 95.44 382 ALA A CA 1
ATOM 2991 C C . ALA A 1 382 ? 16.499 9.023 -20.279 1.00 95.44 382 ALA A C 1
ATOM 2993 O O . ALA A 1 382 ? 16.863 8.624 -21.383 1.00 95.44 382 ALA A O 1
ATOM 2994 N N . LEU A 1 383 ? 15.786 10.145 -20.124 1.00 96.12 383 LEU A N 1
ATOM 2995 C CA . LEU A 1 383 ? 15.504 11.075 -21.221 1.00 96.12 383 LEU A CA 1
ATOM 2996 C C . LEU A 1 383 ? 16.747 11.898 -21.591 1.00 96.12 383 LEU A C 1
ATOM 2998 O O . LEU A 1 383 ? 17.029 12.058 -22.771 1.00 96.12 383 LEU A O 1
ATOM 3002 N N . GLU A 1 384 ? 17.520 12.367 -20.605 1.00 95.88 384 GLU A N 1
ATOM 3003 C CA . GLU A 1 384 ? 18.795 13.067 -20.833 1.00 95.88 384 GLU A CA 1
ATOM 3004 C C . GLU A 1 384 ? 19.827 12.166 -21.545 1.00 95.88 384 GLU A C 1
ATOM 3006 O O . GLU A 1 384 ? 20.465 12.601 -22.505 1.00 95.88 384 GLU A O 1
ATOM 3011 N N . ASP A 1 385 ? 19.943 10.897 -21.139 1.00 95.31 385 ASP A N 1
ATOM 3012 C CA . ASP A 1 385 ? 20.822 9.903 -21.770 1.00 95.31 385 ASP A CA 1
ATOM 3013 C C . ASP A 1 385 ? 20.394 9.572 -23.218 1.00 95.31 385 ASP A C 1
ATOM 3015 O O . ASP A 1 385 ? 21.254 9.424 -24.092 1.00 95.31 385 ASP A O 1
ATOM 3019 N N . ASP A 1 386 ? 19.087 9.477 -23.505 1.00 94.94 386 ASP A N 1
ATOM 3020 C CA . ASP A 1 386 ? 18.563 9.267 -24.868 1.00 94.94 386 ASP A CA 1
ATOM 3021 C C . ASP A 1 386 ? 18.783 10.499 -25.760 1.00 94.94 386 ASP A C 1
ATOM 3023 O O . ASP A 1 386 ? 19.199 10.361 -26.911 1.00 94.94 386 ASP A O 1
ATOM 3027 N N . ASP A 1 387 ? 18.610 11.710 -25.218 1.00 94.81 387 ASP A N 1
ATOM 3028 C CA . ASP A 1 387 ? 18.930 12.966 -25.902 1.00 94.81 387 ASP A CA 1
ATOM 3029 C C . ASP A 1 387 ? 20.403 13.007 -26.341 1.00 94.81 387 ASP A C 1
ATOM 3031 O O . ASP A 1 387 ? 20.690 13.198 -27.528 1.00 94.81 387 ASP A O 1
ATOM 3035 N N . ILE A 1 388 ? 21.325 12.749 -25.405 1.00 95.38 388 ILE A N 1
ATOM 3036 C CA . ILE A 1 388 ? 22.778 12.743 -25.637 1.00 95.38 388 ILE A CA 1
ATOM 3037 C C . ILE A 1 388 ? 23.180 11.633 -26.621 1.00 95.38 388 ILE A C 1
ATOM 3039 O O . ILE A 1 388 ? 23.968 11.866 -27.541 1.00 95.38 388 ILE A O 1
ATOM 3043 N N . SER A 1 389 ? 22.634 10.424 -26.456 1.00 95.12 389 SER A N 1
ATOM 3044 C CA . SER A 1 389 ? 22.914 9.275 -27.328 1.00 95.12 389 SER A CA 1
ATOM 3045 C C . SER A 1 389 ? 22.413 9.513 -28.758 1.00 95.12 389 SER A C 1
ATOM 3047 O O . SER A 1 389 ? 23.149 9.309 -29.729 1.00 95.12 389 SER A O 1
ATOM 3049 N N . SER A 1 390 ? 21.187 10.025 -28.902 1.00 95.94 390 SER A N 1
ATOM 3050 C CA . SER A 1 390 ? 20.595 10.389 -30.190 1.00 95.94 390 SER A CA 1
ATOM 3051 C C . SER A 1 390 ? 21.390 11.489 -30.896 1.00 95.94 390 SER A C 1
ATOM 3053 O O . SER A 1 390 ? 21.591 11.396 -32.109 1.00 95.94 390 SER A O 1
ATOM 3055 N N . GLU A 1 391 ? 21.834 12.531 -30.186 1.00 95.94 391 GLU A N 1
ATOM 3056 C CA . GLU A 1 391 ? 22.628 13.611 -30.785 1.00 95.94 391 GLU A CA 1
ATOM 3057 C C . GLU A 1 391 ? 24.012 13.110 -31.228 1.00 95.94 391 GLU A C 1
ATOM 3059 O O . GLU A 1 391 ? 24.430 13.372 -32.360 1.00 95.94 391 GLU A O 1
ATOM 3064 N N . ALA A 1 392 ? 24.686 12.304 -30.400 1.00 96.38 392 ALA A N 1
ATOM 3065 C CA . ALA A 1 392 ? 25.967 11.684 -30.742 1.00 96.38 392 ALA A CA 1
ATOM 3066 C C . ALA A 1 392 ? 25.879 10.773 -31.985 1.00 96.38 392 ALA A C 1
ATOM 3068 O O . ALA A 1 392 ? 26.770 10.801 -32.841 1.00 96.38 392 ALA A O 1
ATOM 3069 N N . LEU A 1 393 ? 24.797 9.997 -32.129 1.00 96.62 393 LEU A N 1
ATOM 3070 C CA . LEU A 1 393 ? 24.550 9.169 -33.315 1.00 96.62 393 LEU A CA 1
ATOM 3071 C C . LEU A 1 393 ? 24.316 10.014 -34.575 1.00 96.62 393 LEU A C 1
ATOM 3073 O O . LEU A 1 393 ? 24.905 9.720 -35.617 1.00 96.62 393 LEU A O 1
ATOM 3077 N N . VAL A 1 394 ? 23.515 11.084 -34.490 1.00 96.56 394 VAL A N 1
ATOM 3078 C CA . VAL A 1 394 ? 23.287 12.013 -35.615 1.00 96.56 394 VAL A CA 1
ATOM 3079 C C . VAL A 1 394 ? 24.594 12.684 -36.048 1.00 96.56 394 VAL A C 1
ATOM 3081 O O . VAL A 1 394 ? 24.895 12.702 -37.244 1.00 96.56 394 VAL A O 1
ATOM 3084 N N . CYS A 1 395 ? 25.408 13.143 -35.092 1.00 95.62 395 CYS A N 1
ATOM 3085 C CA . CYS A 1 395 ? 26.715 13.744 -35.362 1.00 95.62 395 CYS A CA 1
ATOM 3086 C C . CYS A 1 395 ? 27.676 12.757 -36.041 1.00 95.62 395 CYS A C 1
ATOM 3088 O O . CYS A 1 395 ? 28.348 13.121 -37.001 1.00 95.62 395 CYS A O 1
ATOM 3090 N N . SER A 1 396 ? 27.706 11.495 -35.601 1.00 96.75 396 SER A N 1
ATOM 3091 C CA . SER A 1 396 ? 28.534 10.441 -36.210 1.00 96.75 396 SER A CA 1
ATOM 3092 C C . SER A 1 396 ? 28.136 10.137 -37.666 1.00 96.75 396 SER A C 1
ATOM 3094 O O . SER A 1 396 ? 28.997 9.926 -38.527 1.00 96.75 396 SER A O 1
ATOM 3096 N N . ILE A 1 397 ? 26.833 10.178 -37.977 1.00 96.38 397 ILE A N 1
ATOM 3097 C CA . ILE A 1 397 ? 26.320 10.022 -39.347 1.00 96.38 397 ILE A CA 1
ATOM 3098 C C . ILE A 1 397 ? 26.757 11.200 -40.234 1.00 96.38 397 ILE A C 1
ATOM 3100 O O . ILE A 1 397 ? 27.268 10.973 -41.338 1.00 96.38 397 ILE A O 1
ATOM 3104 N N . ASP A 1 398 ? 26.604 12.440 -39.754 1.00 95.25 398 ASP A N 1
ATOM 3105 C CA . ASP A 1 398 ? 27.048 13.634 -40.485 1.00 95.25 398 ASP A CA 1
ATOM 3106 C C . ASP A 1 398 ? 28.569 13.666 -40.667 1.00 95.25 398 ASP A C 1
ATOM 3108 O O . ASP A 1 398 ? 29.039 14.002 -41.754 1.00 95.25 398 ASP A O 1
ATOM 3112 N N . ASP A 1 399 ? 29.351 13.257 -39.665 1.00 95.56 399 ASP A N 1
ATOM 3113 C CA . ASP A 1 399 ? 30.812 13.213 -39.754 1.00 95.56 399 ASP A CA 1
ATOM 3114 C C . ASP A 1 399 ? 31.321 12.166 -40.744 1.00 95.56 399 ASP A C 1
ATOM 3116 O O . ASP A 1 399 ? 32.268 12.445 -41.487 1.00 95.56 399 ASP A O 1
ATOM 3120 N N . SER A 1 400 ? 30.666 11.002 -40.842 1.00 94.56 400 SER A N 1
ATOM 3121 C CA . SER A 1 400 ? 30.973 10.040 -41.906 1.00 94.56 400 SER A CA 1
ATOM 3122 C C . SER A 1 400 ? 30.732 10.663 -43.284 1.00 94.56 400 SER A C 1
ATOM 3124 O O . SER A 1 400 ? 31.641 10.682 -44.114 1.00 94.56 400 SER A O 1
ATOM 3126 N N . LEU A 1 401 ? 29.547 11.249 -43.500 1.00 94.81 401 LEU A N 1
ATOM 3127 C CA . LEU A 1 401 ? 29.165 11.865 -44.775 1.00 94.81 401 LEU A CA 1
ATOM 3128 C C . LEU A 1 401 ? 30.041 13.080 -45.136 1.00 94.81 401 LEU A C 1
ATOM 3130 O O . LEU A 1 401 ? 30.347 13.313 -46.308 1.00 94.81 401 LEU A O 1
ATOM 3134 N N . ARG A 1 402 ? 30.463 13.856 -44.132 1.00 95.06 402 ARG A N 1
ATOM 3135 C CA . ARG A 1 402 ? 31.403 14.980 -44.249 1.00 95.06 402 ARG A CA 1
ATOM 3136 C C . ARG A 1 402 ? 32.783 14.502 -44.694 1.00 95.06 402 ARG A C 1
ATOM 3138 O O . ARG A 1 402 ? 33.372 15.125 -45.577 1.00 95.06 402 ARG A O 1
ATOM 3145 N N . LEU A 1 403 ? 33.267 13.389 -44.143 1.00 94.75 403 LEU A N 1
ATOM 3146 C CA . LEU A 1 403 ? 34.542 12.789 -44.533 1.00 94.75 403 LEU A CA 1
ATOM 3147 C C . LEU A 1 403 ? 34.515 12.281 -45.984 1.00 94.75 403 LEU A C 1
ATOM 3149 O O . LEU A 1 403 ? 35.441 12.582 -46.736 1.00 94.75 403 LEU A O 1
ATOM 3153 N N . ASP A 1 404 ? 33.450 11.590 -46.416 1.00 93.50 404 ASP A N 1
ATOM 3154 C CA . ASP A 1 404 ? 33.349 11.140 -47.816 1.00 93.50 404 ASP A CA 1
ATOM 3155 C C . ASP A 1 404 ? 33.317 12.330 -48.789 1.00 93.50 404 ASP A C 1
ATOM 3157 O O . ASP A 1 404 ? 33.997 12.313 -49.818 1.00 93.50 404 ASP A O 1
ATOM 3161 N N . ARG A 1 405 ? 32.542 13.380 -48.467 1.00 93.62 405 ARG A N 1
ATOM 3162 C CA . ARG A 1 405 ? 32.466 14.610 -49.276 1.00 93.62 405 ARG A CA 1
ATOM 3163 C C . ARG A 1 405 ? 33.840 15.258 -49.424 1.00 93.62 405 ARG A C 1
ATOM 3165 O O . ARG A 1 405 ? 34.233 15.546 -50.550 1.00 93.62 405 ARG A O 1
ATOM 3172 N N . ALA A 1 406 ? 34.590 15.401 -48.329 1.00 93.31 406 ALA A N 1
ATOM 3173 C CA . ALA A 1 406 ? 35.939 15.965 -48.347 1.00 93.31 406 ALA A CA 1
ATOM 3174 C C . ALA A 1 406 ? 36.920 15.128 -49.193 1.00 93.31 406 ALA A C 1
ATOM 3176 O O . ALA A 1 406 ? 37.734 15.685 -49.933 1.00 93.31 406 ALA A O 1
ATOM 3177 N N . ILE A 1 407 ? 36.816 13.793 -49.155 1.00 92.62 407 ILE A N 1
ATOM 3178 C CA . ILE A 1 407 ? 37.587 12.902 -50.039 1.00 92.62 407 ILE A CA 1
ATOM 3179 C C . ILE A 1 407 ? 37.218 13.162 -51.508 1.00 92.62 407 ILE A C 1
ATOM 3181 O O . ILE A 1 407 ? 38.104 13.352 -52.340 1.00 92.62 407 ILE A O 1
ATOM 3185 N N . CYS A 1 408 ? 35.928 13.250 -51.834 1.00 91.06 408 CYS A N 1
ATOM 3186 C CA . CYS A 1 408 ? 35.470 13.483 -53.207 1.00 91.06 408 CYS A CA 1
ATOM 3187 C C . CYS A 1 408 ? 35.836 14.885 -53.727 1.00 91.06 408 CYS A C 1
ATOM 3189 O O . CYS A 1 408 ? 36.190 15.049 -54.894 1.00 91.06 408 CYS A O 1
ATOM 3191 N N . GLU A 1 409 ? 35.813 15.897 -52.860 1.00 90.81 409 GLU A N 1
ATOM 3192 C CA . GLU A 1 409 ? 36.299 17.253 -53.139 1.00 90.81 409 GLU A CA 1
ATOM 3193 C C . GLU A 1 409 ? 37.820 17.308 -53.329 1.00 90.81 409 GLU A C 1
ATOM 3195 O O . GLU A 1 409 ? 38.295 18.123 -54.115 1.00 90.81 409 GLU A O 1
ATOM 3200 N N . THR A 1 410 ? 38.573 16.406 -52.692 1.00 92.50 410 THR A N 1
ATOM 3201 C CA . THR A 1 410 ? 40.025 16.251 -52.890 1.00 92.50 410 THR A CA 1
ATOM 3202 C C . THR A 1 410 ? 40.355 15.514 -54.195 1.00 92.50 410 THR A C 1
ATOM 3204 O O . THR A 1 410 ? 41.322 15.860 -54.870 1.00 92.50 410 THR A O 1
ATOM 3207 N N . VAL A 1 411 ? 39.549 14.523 -54.591 1.00 92.06 411 VAL A N 1
ATOM 3208 C CA . VAL A 1 411 ? 39.761 13.725 -55.815 1.00 92.06 411 VAL A CA 1
ATOM 3209 C C . VAL A 1 411 ? 39.326 14.470 -57.085 1.00 92.06 411 VAL A C 1
ATOM 3211 O O . VAL A 1 411 ? 40.017 14.394 -58.102 1.00 92.06 411 VAL A O 1
ATOM 3214 N N . ARG A 1 412 ? 38.235 15.245 -57.044 1.00 92.31 412 ARG A N 1
ATOM 3215 C CA . ARG A 1 412 ? 37.719 16.012 -58.197 1.00 92.31 412 ARG A CA 1
ATOM 3216 C C . ARG A 1 412 ? 38.769 16.898 -58.910 1.00 92.31 412 ARG A C 1
ATOM 3218 O O . ARG A 1 412 ? 38.875 16.789 -60.129 1.00 92.31 412 ARG A O 1
ATOM 3225 N N . PRO A 1 413 ? 39.591 17.732 -58.236 1.00 92.00 413 PRO A N 1
ATOM 3226 C CA . PRO A 1 413 ? 40.624 18.516 -58.919 1.00 92.00 413 PRO A CA 1
ATOM 3227 C C . PRO A 1 413 ? 41.737 17.652 -59.532 1.00 92.00 413 PRO A C 1
ATOM 3229 O O . PRO A 1 413 ? 42.330 18.071 -60.523 1.00 92.00 413 PRO A O 1
ATOM 3232 N N . ILE A 1 414 ? 41.999 16.450 -59.001 1.00 93.88 414 ILE A N 1
ATOM 3233 C CA . ILE A 1 414 ? 42.958 15.502 -59.592 1.00 93.88 414 ILE A CA 1
ATOM 3234 C C . ILE A 1 414 ? 42.402 14.971 -60.918 1.00 93.88 414 ILE A C 1
ATOM 3236 O O . ILE A 1 414 ? 43.101 15.019 -61.927 1.00 93.88 414 ILE A O 1
ATOM 3240 N N . ILE A 1 415 ? 41.127 14.558 -60.944 1.00 93.31 415 ILE A N 1
ATOM 3241 C CA . ILE A 1 415 ? 40.430 14.133 -62.170 1.00 93.31 415 ILE A CA 1
ATOM 3242 C C . ILE A 1 415 ? 40.484 15.244 -63.231 1.00 93.31 415 ILE A C 1
ATOM 3244 O O . ILE A 1 415 ? 40.928 14.997 -64.353 1.00 93.31 415 ILE A O 1
ATOM 3248 N N . ASN A 1 416 ? 40.124 16.478 -62.865 1.00 91.75 416 ASN A N 1
ATOM 3249 C CA . ASN A 1 416 ? 40.117 17.621 -63.784 1.00 91.75 416 ASN A CA 1
ATOM 3250 C C . ASN A 1 416 ? 41.526 17.959 -64.311 1.00 91.75 416 ASN A C 1
ATOM 3252 O O . ASN A 1 416 ? 41.696 18.288 -65.489 1.00 91.75 416 ASN A O 1
ATOM 3256 N N . ALA A 1 417 ? 42.556 17.856 -63.464 1.00 93.56 417 ALA A N 1
ATOM 3257 C CA . ALA A 1 417 ? 43.945 18.048 -63.873 1.00 93.56 417 ALA A CA 1
ATOM 3258 C C . ALA A 1 417 ? 44.408 16.955 -64.851 1.00 93.56 417 ALA A C 1
ATOM 3260 O O . ALA A 1 417 ? 45.027 17.273 -65.866 1.00 93.56 417 ALA A O 1
ATOM 3261 N N . SER A 1 418 ? 44.064 15.686 -64.604 1.00 92.81 418 SER A N 1
ATOM 3262 C CA . SER A 1 418 ? 44.375 14.578 -65.515 1.00 92.81 418 SER A CA 1
ATOM 3263 C C . SER A 1 418 ? 43.636 14.688 -66.853 1.00 92.81 418 SER A C 1
ATOM 3265 O O . SER A 1 418 ? 44.260 14.500 -67.892 1.00 92.81 418 SER A O 1
ATOM 3267 N N . GLN A 1 419 ? 42.353 15.071 -66.862 1.00 92.81 419 GLN A N 1
ATOM 3268 C CA . GLN A 1 419 ? 41.611 15.372 -68.098 1.00 92.81 419 GLN A CA 1
ATOM 3269 C C . GLN A 1 419 ? 42.299 16.489 -68.906 1.00 92.81 419 GLN A C 1
ATOM 3271 O O . GLN A 1 419 ? 42.519 16.346 -70.107 1.00 92.81 419 GLN A O 1
ATOM 3276 N N . THR A 1 420 ? 42.720 17.571 -68.239 1.00 93.31 420 THR A N 1
ATOM 3277 C CA . THR A 1 420 ? 43.444 18.683 -68.886 1.00 93.31 420 THR A CA 1
ATOM 3278 C C . THR A 1 420 ? 44.769 18.208 -69.500 1.00 93.31 420 THR A C 1
ATOM 3280 O O . THR A 1 420 ? 45.050 18.487 -70.664 1.00 93.31 420 THR A O 1
ATOM 3283 N N . GLN A 1 421 ? 45.555 17.424 -68.753 1.00 93.94 421 GLN A N 1
ATOM 3284 C CA . GLN A 1 421 ? 46.824 16.854 -69.223 1.00 93.94 421 GLN A CA 1
ATOM 3285 C C . GLN A 1 421 ? 46.647 15.899 -70.413 1.00 93.94 421 GLN A C 1
ATOM 3287 O O . GLN A 1 421 ? 47.500 15.874 -71.299 1.00 93.94 421 GLN A O 1
ATOM 3292 N N . LEU A 1 422 ? 45.551 15.134 -70.465 1.00 94.19 422 LEU A N 1
ATOM 3293 C CA . LEU A 1 422 ? 45.232 14.247 -71.587 1.00 94.19 422 LEU A CA 1
ATOM 3294 C C . LEU A 1 422 ? 44.868 15.031 -72.856 1.00 94.19 422 LEU A C 1
ATOM 3296 O O . LEU A 1 422 ? 45.406 14.731 -73.924 1.00 94.19 422 LEU A O 1
ATOM 3300 N N . GLY A 1 423 ? 44.047 16.079 -72.739 1.00 92.25 423 GLY A N 1
ATOM 3301 C CA . GLY A 1 423 ? 43.733 16.972 -73.858 1.00 92.25 423 GLY A CA 1
ATOM 3302 C C . GLY A 1 423 ? 44.963 17.725 -74.386 1.00 92.25 423 GLY A C 1
ATOM 3303 O O . GLY A 1 423 ? 45.145 17.859 -75.599 1.00 92.25 423 GLY A O 1
ATOM 3304 N N . ASP A 1 424 ? 45.856 18.166 -73.496 1.00 92.81 424 ASP A N 1
ATOM 3305 C CA . ASP A 1 424 ? 47.130 18.793 -73.869 1.00 92.81 424 ASP A CA 1
ATOM 3306 C C . ASP A 1 424 ? 48.107 17.797 -74.519 1.00 92.81 424 ASP A C 1
ATOM 3308 O O . ASP A 1 424 ? 48.770 18.137 -75.504 1.00 92.81 424 ASP A O 1
ATOM 3312 N N . LEU A 1 425 ? 48.158 16.550 -74.032 1.00 93.31 425 LEU A N 1
ATOM 3313 C CA . LEU A 1 425 ? 48.927 15.464 -74.643 1.00 93.31 425 LEU A CA 1
ATOM 3314 C C . LEU A 1 425 ? 48.423 15.153 -76.057 1.00 93.31 425 LEU A C 1
ATOM 3316 O O . LEU A 1 425 ? 49.234 15.074 -76.980 1.00 93.31 425 LEU A O 1
ATOM 3320 N N . GLN A 1 426 ? 47.108 15.012 -76.249 1.00 93.25 426 GLN A N 1
ATOM 3321 C CA . GLN A 1 426 ? 46.511 14.729 -77.557 1.00 93.25 426 GLN A CA 1
ATOM 3322 C C . GLN A 1 426 ? 46.796 15.856 -78.556 1.00 93.25 426 GLN A C 1
ATOM 3324 O O . GLN A 1 426 ? 47.209 15.583 -79.685 1.00 93.25 426 GLN A O 1
ATOM 3329 N N . ARG A 1 427 ? 46.644 17.118 -78.127 1.00 92.00 427 ARG A N 1
ATOM 3330 C CA . ARG A 1 427 ? 46.918 18.302 -78.953 1.00 92.00 427 ARG A CA 1
ATOM 3331 C C . ARG A 1 427 ? 48.395 18.390 -79.333 1.00 92.00 427 ARG A C 1
ATOM 3333 O O . ARG A 1 427 ? 48.715 18.425 -80.518 1.00 92.00 427 ARG A O 1
ATOM 3340 N N . SER A 1 428 ? 49.297 18.317 -78.351 1.00 93.38 428 SER A N 1
ATOM 3341 C CA . SER A 1 428 ? 50.742 18.393 -78.595 1.00 93.38 428 SER A CA 1
ATOM 3342 C C . SER A 1 428 ? 51.260 17.209 -79.418 1.00 93.38 428 SER A C 1
ATOM 3344 O O . SER A 1 428 ? 52.189 17.370 -80.209 1.00 93.38 428 SER A O 1
ATOM 3346 N N . HIS A 1 429 ? 50.663 16.022 -79.268 1.00 92.75 429 HIS A N 1
ATOM 3347 C CA . HIS A 1 429 ? 50.944 14.881 -80.134 1.00 92.75 429 HIS A CA 1
ATOM 3348 C C . HIS A 1 429 ? 50.505 15.160 -81.573 1.00 92.75 429 HIS A C 1
ATOM 3350 O O . HIS A 1 429 ? 51.311 15.024 -82.487 1.00 92.75 429 HIS A O 1
ATOM 3356 N N . HIS A 1 430 ? 49.248 15.555 -81.787 1.00 90.62 430 HIS A N 1
ATOM 3357 C CA . HIS A 1 430 ? 48.696 15.814 -83.118 1.00 90.62 430 HIS A CA 1
ATOM 3358 C C . HIS A 1 430 ? 49.490 16.904 -83.861 1.00 90.62 430 HIS A C 1
ATOM 3360 O O . HIS A 1 430 ? 49.905 16.686 -84.997 1.00 90.62 430 HIS A O 1
ATOM 3366 N N . GLU A 1 431 ? 49.818 18.015 -83.192 1.00 91.88 431 GLU A N 1
ATOM 3367 C CA . GLU A 1 431 ? 50.693 19.075 -83.719 1.00 91.88 431 GLU A CA 1
ATOM 3368 C C . GLU A 1 431 ? 52.075 18.544 -84.144 1.00 91.88 431 GLU A C 1
ATOM 3370 O O . GLU A 1 431 ? 52.547 18.842 -85.243 1.00 91.88 431 GLU A O 1
ATOM 3375 N N . LYS A 1 432 ? 52.723 17.721 -83.306 1.00 91.50 432 LYS A N 1
ATOM 3376 C CA . LYS A 1 432 ? 54.043 17.137 -83.609 1.00 91.50 432 LYS A CA 1
ATOM 3377 C C . LYS A 1 432 ? 53.981 16.120 -84.746 1.00 91.50 432 LYS A C 1
ATOM 3379 O O . LYS A 1 432 ? 54.847 16.150 -85.614 1.00 91.50 432 LYS A O 1
ATOM 3384 N N . THR A 1 433 ? 52.969 15.254 -84.779 1.00 90.00 433 THR A N 1
ATOM 3385 C CA . THR A 1 433 ? 52.773 14.282 -85.864 1.00 90.00 433 THR A CA 1
ATOM 3386 C C . THR A 1 433 ? 52.505 14.981 -87.194 1.00 90.00 433 THR A C 1
ATOM 3388 O O . THR A 1 433 ? 53.135 14.627 -88.188 1.00 90.00 433 THR A O 1
ATOM 3391 N N . LEU A 1 434 ? 51.661 16.020 -87.216 1.00 88.88 434 LEU A N 1
ATOM 3392 C CA . LEU A 1 434 ? 51.451 16.849 -88.407 1.00 88.88 434 LEU A CA 1
ATOM 3393 C C . LEU A 1 434 ? 52.736 17.566 -88.843 1.00 88.88 434 LEU A C 1
ATOM 3395 O O . LEU A 1 434 ? 53.038 17.593 -90.033 1.00 88.88 434 LEU A O 1
ATOM 3399 N N . GLY A 1 435 ? 53.522 18.099 -87.902 1.00 90.06 435 GLY A N 1
ATOM 3400 C CA . GLY A 1 435 ? 54.813 18.724 -88.198 1.00 90.06 435 GLY A CA 1
ATOM 3401 C C . GLY A 1 435 ? 55.831 17.749 -88.801 1.00 90.06 435 GLY A C 1
ATOM 3402 O O . GLY A 1 435 ? 56.473 18.067 -89.801 1.00 90.06 435 GLY A O 1
ATOM 3403 N N . ILE A 1 436 ? 55.946 16.541 -88.240 1.00 88.94 436 ILE A N 1
ATOM 3404 C CA . ILE A 1 436 ? 56.845 15.487 -88.736 1.00 88.94 436 ILE A CA 1
ATOM 3405 C C . ILE A 1 436 ? 56.377 14.971 -90.102 1.00 88.94 436 ILE A C 1
ATOM 3407 O O . ILE A 1 436 ? 57.191 14.891 -91.019 1.00 88.94 436 ILE A O 1
ATOM 3411 N N . SER A 1 437 ? 55.082 14.682 -90.267 1.00 87.81 437 SER A N 1
ATOM 3412 C CA . SER A 1 437 ? 54.490 14.255 -91.543 1.00 87.81 437 SER A CA 1
ATOM 3413 C C . SER A 1 437 ? 54.668 15.326 -92.624 1.00 87.81 437 SER A C 1
ATOM 3415 O O . SER A 1 437 ? 55.206 15.041 -93.689 1.00 87.81 437 SER A O 1
ATOM 3417 N N . GLY A 1 438 ? 54.336 16.588 -92.333 1.00 87.88 438 GLY A N 1
ATOM 3418 C CA . GLY A 1 438 ? 54.509 17.705 -93.264 1.00 87.88 438 GLY A CA 1
ATOM 3419 C C . GLY A 1 438 ? 55.968 17.957 -93.659 1.00 87.88 438 GLY A C 1
ATOM 3420 O O . GLY A 1 438 ? 56.237 18.307 -94.808 1.00 87.88 438 GLY A O 1
ATOM 3421 N N . ASN A 1 439 ? 56.919 17.738 -92.745 1.00 89.56 439 ASN A N 1
ATOM 3422 C CA . ASN A 1 439 ? 58.343 17.804 -93.065 1.00 89.56 439 ASN A CA 1
ATOM 3423 C C . ASN A 1 439 ? 58.815 16.585 -93.879 1.00 89.56 439 ASN A C 1
ATOM 3425 O O . ASN A 1 439 ? 59.614 16.745 -94.795 1.00 89.56 439 ASN A O 1
ATOM 3429 N N . ALA A 1 440 ? 58.304 15.384 -93.592 1.00 87.25 440 ALA A N 1
ATOM 3430 C CA . ALA A 1 440 ? 58.603 14.174 -94.357 1.00 87.25 440 ALA A CA 1
ATOM 3431 C C . ALA A 1 440 ? 58.068 14.256 -95.796 1.00 87.25 440 ALA A C 1
ATOM 3433 O O . ALA A 1 440 ? 58.827 13.996 -96.725 1.00 87.25 440 ALA A O 1
ATOM 3434 N N . ASN A 1 441 ? 56.816 14.691 -95.984 1.00 87.19 441 ASN A N 1
ATOM 3435 C CA . ASN A 1 441 ? 56.207 14.942 -97.297 1.00 87.19 441 ASN A CA 1
ATOM 3436 C C . ASN A 1 441 ? 57.099 15.874 -98.136 1.00 87.19 441 ASN A C 1
ATOM 3438 O O . ASN A 1 441 ? 57.458 15.548 -99.265 1.00 87.19 441 ASN A O 1
ATOM 3442 N N . ARG A 1 442 ? 57.531 16.998 -97.546 1.00 88.12 442 ARG A N 1
ATOM 3443 C CA . ARG A 1 442 ? 58.405 17.968 -98.214 1.00 88.12 442 ARG A CA 1
ATOM 3444 C C . ARG A 1 442 ? 59.781 17.375 -98.534 1.00 88.12 442 ARG A C 1
ATOM 3446 O O . ARG A 1 442 ? 60.171 17.323 -99.693 1.00 88.12 442 ARG A O 1
ATOM 3453 N N . SER A 1 443 ? 60.508 16.888 -97.529 1.00 85.56 443 SER A N 1
ATOM 3454 C CA . SER A 1 443 ? 61.915 16.500 -97.693 1.00 85.56 443 SER A CA 1
ATOM 3455 C C . SER A 1 443 ? 62.139 15.157 -98.400 1.00 85.56 443 SER A C 1
ATOM 3457 O O . SER A 1 443 ? 63.230 14.933 -98.920 1.00 85.56 443 SER A O 1
ATOM 3459 N N . LEU A 1 444 ? 61.147 14.259 -98.416 1.00 85.88 444 LEU A N 1
ATOM 3460 C CA . LEU A 1 444 ? 61.232 12.939 -99.062 1.00 85.88 444 LEU A CA 1
ATOM 3461 C C . LEU A 1 444 ? 60.392 12.839 -100.346 1.00 85.88 444 LEU A C 1
ATOM 3463 O O . LEU A 1 444 ? 60.666 11.969 -101.170 1.00 85.88 444 LEU A O 1
ATOM 3467 N N . GLY A 1 445 ? 59.387 13.706 -100.516 1.00 81.56 445 GLY A N 1
ATOM 3468 C CA . GLY A 1 445 ? 58.550 13.795 -101.715 1.00 81.56 445 GLY A CA 1
ATOM 3469 C C . GLY A 1 445 ? 58.957 14.939 -102.648 1.00 81.56 445 GLY A C 1
ATOM 3470 O O . GLY A 1 445 ? 59.356 14.686 -103.782 1.00 81.56 445 GLY A O 1
ATOM 3471 N N . ASP A 1 446 ? 58.869 16.188 -102.179 1.00 81.62 446 ASP A N 1
ATOM 3472 C CA . ASP A 1 446 ? 59.030 17.389 -103.023 1.00 81.62 446 ASP A CA 1
ATOM 3473 C C . ASP A 1 446 ? 60.502 17.772 -103.290 1.00 81.62 446 ASP A C 1
ATOM 3475 O O . ASP A 1 446 ? 60.878 18.141 -104.411 1.00 81.62 446 ASP A O 1
ATOM 3479 N N . ASP A 1 447 ? 61.341 17.713 -102.251 1.00 84.44 447 ASP A N 1
ATOM 3480 C CA . ASP A 1 447 ? 62.749 18.132 -102.291 1.00 84.44 447 ASP A CA 1
ATOM 3481 C C . ASP A 1 447 ? 63.675 17.022 -102.826 1.00 84.44 447 ASP A C 1
ATOM 3483 O O . ASP A 1 447 ? 64.749 17.317 -103.358 1.00 84.44 447 ASP A O 1
ATOM 3487 N N . TYR A 1 448 ? 63.279 15.746 -102.705 1.00 83.88 448 TYR A N 1
ATOM 3488 C CA . TYR A 1 448 ? 64.093 14.610 -103.144 1.00 83.88 448 TYR A CA 1
ATOM 3489 C C . TYR A 1 448 ? 64.051 14.448 -104.669 1.00 83.88 448 TYR A C 1
ATOM 3491 O O . TYR A 1 448 ? 63.130 13.861 -105.241 1.00 83.88 448 TYR A O 1
ATOM 3499 N N . LYS A 1 449 ? 65.085 14.961 -105.341 1.00 79.69 449 LYS A N 1
ATOM 3500 C CA . LYS A 1 449 ? 65.201 14.953 -106.805 1.00 79.69 449 LYS A CA 1
ATOM 3501 C C . LYS A 1 449 ? 66.337 14.048 -107.270 1.00 79.69 449 LYS A C 1
ATOM 3503 O O . LYS A 1 449 ? 67.413 14.021 -106.677 1.00 79.69 449 LYS A O 1
ATOM 3508 N N . VAL A 1 450 ? 66.069 13.323 -108.351 1.00 76.75 450 VAL A N 1
ATOM 3509 C CA . VAL A 1 450 ? 67.032 12.520 -109.120 1.00 76.75 450 VAL A CA 1
ATOM 3510 C C . VAL A 1 450 ? 67.251 13.183 -110.480 1.00 76.75 450 VAL A C 1
ATOM 3512 O O . VAL A 1 450 ? 66.392 13.946 -110.925 1.00 76.75 450 VAL A O 1
ATOM 3515 N N . ASP A 1 451 ? 68.373 12.905 -111.145 1.00 70.81 451 ASP A N 1
ATOM 3516 C CA . ASP A 1 451 ? 68.663 13.500 -112.453 1.00 70.81 451 ASP A CA 1
ATOM 3517 C C . ASP A 1 451 ? 67.678 13.000 -113.523 1.00 70.81 451 ASP A C 1
ATOM 3519 O O . ASP A 1 451 ? 67.679 11.828 -113.904 1.00 70.81 451 ASP A O 1
ATOM 3523 N N . GLU A 1 452 ? 66.847 13.900 -114.051 1.00 64.69 452 GLU A N 1
ATOM 3524 C CA . GLU A 1 452 ? 65.951 13.570 -115.158 1.00 64.69 452 GLU A CA 1
ATOM 3525 C C . GLU A 1 452 ? 66.727 13.443 -116.485 1.00 64.69 452 GLU A C 1
ATOM 3527 O O . GLU A 1 452 ? 67.586 14.280 -116.793 1.00 64.69 452 GLU A O 1
ATOM 3532 N N . PRO A 1 453 ? 66.424 12.435 -117.327 1.00 63.16 453 PRO A N 1
ATOM 3533 C CA . PRO A 1 453 ? 67.070 12.268 -118.622 1.00 63.16 453 PRO A CA 1
ATOM 3534 C C . PRO A 1 453 ? 66.607 13.353 -119.607 1.00 63.16 453 PRO A C 1
ATOM 3536 O O . PRO A 1 453 ? 65.668 13.170 -120.379 1.00 63.16 453 PRO A O 1
ATOM 3539 N N . THR A 1 454 ? 67.305 14.490 -119.603 1.00 56.84 454 THR A N 1
ATOM 3540 C CA . THR A 1 454 ? 67.090 15.568 -120.580 1.00 56.84 454 THR A CA 1
ATOM 3541 C C . THR A 1 454 ? 67.299 15.084 -122.020 1.00 56.84 454 THR A C 1
ATOM 3543 O O . THR A 1 454 ? 68.068 14.156 -122.277 1.00 56.84 454 THR A O 1
ATOM 3546 N N . CYS A 1 455 ? 66.704 15.781 -122.994 1.00 56.03 455 CYS A N 1
ATOM 3547 C CA . CYS A 1 455 ? 66.890 15.506 -124.428 1.00 56.03 455 CYS A CA 1
ATOM 3548 C C . CYS A 1 455 ? 68.350 15.645 -124.923 1.00 56.03 455 CYS A C 1
ATOM 3550 O O . CYS A 1 455 ? 68.639 15.319 -126.073 1.00 56.03 455 CYS A O 1
ATOM 3552 N N . SER A 1 456 ? 69.258 16.128 -124.067 1.00 53.66 456 SER A N 1
ATOM 3553 C CA . SER A 1 456 ? 70.701 16.243 -124.309 1.00 53.66 456 SER A CA 1
ATOM 3554 C C . SER A 1 456 ? 71.508 15.042 -123.795 1.00 53.66 456 SER A C 1
ATOM 3556 O O . SER A 1 456 ? 72.699 14.949 -124.091 1.00 53.66 456 SER A O 1
ATOM 3558 N N . THR A 1 457 ? 70.903 14.130 -123.023 1.00 59.97 457 THR A N 1
ATOM 3559 C CA . THR A 1 457 ? 71.584 12.940 -122.493 1.00 59.97 457 THR A CA 1
ATOM 3560 C C . THR A 1 457 ? 72.065 12.054 -123.651 1.00 59.97 457 THR A C 1
ATOM 3562 O O . THR A 1 457 ? 71.243 11.636 -124.474 1.00 59.97 457 THR A O 1
ATOM 3565 N N . PRO A 1 458 ? 73.374 11.744 -123.756 1.00 60.94 458 PRO A N 1
ATOM 3566 C CA . PRO A 1 458 ? 73.895 10.965 -124.872 1.00 60.94 458 PRO A CA 1
ATOM 3567 C C . PRO A 1 458 ? 73.223 9.594 -124.993 1.00 60.94 458 PRO A C 1
ATOM 3569 O O . PRO A 1 458 ? 73.035 8.884 -124.008 1.00 60.94 458 PRO A O 1
ATOM 3572 N N . THR A 1 459 ? 72.912 9.191 -126.223 1.00 64.50 459 THR A N 1
ATOM 3573 C CA . THR A 1 459 ? 72.456 7.832 -126.548 1.00 64.50 459 THR A CA 1
ATOM 3574 C C . THR A 1 459 ? 73.620 7.010 -127.093 1.00 64.50 459 THR A C 1
ATOM 3576 O O . THR A 1 459 ? 74.455 7.521 -127.843 1.00 64.50 459 THR A O 1
ATOM 3579 N N . ARG A 1 460 ? 73.699 5.727 -126.714 1.00 69.38 460 ARG A N 1
ATOM 3580 C CA . ARG A 1 460 ? 74.810 4.846 -127.099 1.00 69.38 460 ARG A CA 1
ATOM 3581 C C . ARG A 1 460 ? 74.800 4.601 -128.612 1.00 69.38 460 ARG A C 1
ATOM 3583 O O . ARG A 1 460 ? 73.923 3.913 -129.125 1.00 69.38 460 ARG A O 1
ATOM 3590 N N . ARG A 1 461 ? 75.784 5.162 -129.319 1.00 65.25 461 ARG A N 1
ATOM 3591 C CA . ARG A 1 461 ? 76.001 4.973 -130.764 1.00 65.25 461 ARG A CA 1
ATOM 3592 C C . ARG A 1 461 ? 77.218 4.085 -131.005 1.00 65.25 461 ARG A C 1
ATOM 3594 O O . ARG A 1 461 ? 78.191 4.153 -130.261 1.00 65.25 461 ARG A O 1
ATOM 3601 N N . GLN A 1 462 ? 77.158 3.271 -132.053 1.00 63.22 462 GLN A N 1
ATOM 3602 C CA . GLN A 1 462 ? 78.267 2.423 -132.483 1.00 63.22 462 GLN A CA 1
ATOM 3603 C C . GLN A 1 462 ? 79.216 3.231 -133.380 1.00 63.22 462 GLN A C 1
ATOM 3605 O O . GLN A 1 462 ? 78.782 3.806 -134.378 1.00 63.22 462 GLN A O 1
ATOM 3610 N N . ILE A 1 463 ? 80.495 3.299 -133.006 1.00 67.88 463 ILE A N 1
ATOM 3611 C CA . ILE A 1 463 ? 81.542 4.016 -133.745 1.00 67.88 463 ILE A CA 1
ATOM 3612 C C . ILE A 1 463 ? 82.349 2.981 -134.536 1.00 67.88 463 ILE A C 1
ATOM 3614 O O . ILE A 1 463 ? 82.937 2.075 -133.952 1.00 67.88 463 ILE A O 1
ATOM 3618 N N . ASN A 1 464 ? 82.367 3.105 -135.864 1.00 68.06 464 ASN A N 1
ATOM 3619 C CA . ASN A 1 464 ? 83.133 2.217 -136.740 1.00 68.06 464 ASN A CA 1
ATOM 3620 C C . ASN A 1 464 ? 84.518 2.820 -137.007 1.00 68.06 464 ASN A C 1
ATOM 3622 O O . ASN A 1 464 ? 84.631 3.834 -137.695 1.00 68.06 464 ASN A O 1
ATOM 3626 N N . ILE A 1 465 ? 85.561 2.186 -136.474 1.00 66.12 465 ILE A N 1
ATOM 3627 C CA . ILE A 1 465 ? 86.952 2.641 -136.591 1.00 66.12 465 ILE A CA 1
ATOM 3628 C C . ILE A 1 465 ? 87.575 2.073 -137.887 1.00 66.12 465 ILE A C 1
ATOM 3630 O O . ILE A 1 465 ? 87.491 0.863 -138.110 1.00 66.12 465 ILE A O 1
ATOM 3634 N N . PRO A 1 466 ? 88.187 2.898 -138.765 1.00 63.97 466 PRO A N 1
ATOM 3635 C CA . PRO A 1 466 ? 88.815 2.419 -140.001 1.00 63.97 466 PRO A CA 1
ATOM 3636 C C . PRO A 1 466 ? 90.004 1.478 -139.761 1.00 63.97 466 PRO A C 1
ATOM 3638 O O . PRO A 1 466 ? 90.790 1.673 -138.834 1.00 63.97 466 PRO A O 1
ATOM 3641 N N . SER A 1 467 ? 90.188 0.485 -140.637 1.00 68.69 467 SER A N 1
ATOM 3642 C CA . SER A 1 467 ? 91.330 -0.435 -140.545 1.00 68.69 467 SER A CA 1
ATOM 3643 C C . SER A 1 467 ? 92.632 0.216 -141.030 1.00 68.69 467 SER A C 1
ATOM 3645 O O . SER A 1 467 ? 92.619 0.996 -141.984 1.00 68.69 467 SER A O 1
ATOM 3647 N N . SER A 1 468 ? 93.772 -0.150 -140.432 1.00 62.50 468 SER A N 1
ATOM 3648 C CA . SER A 1 468 ? 95.085 0.400 -140.814 1.00 62.50 468 SER A CA 1
ATOM 3649 C C . SER A 1 468 ? 95.426 0.190 -142.297 1.00 62.50 468 SER A C 1
ATOM 3651 O O . SER A 1 468 ? 95.971 1.094 -142.925 1.00 62.50 468 SER A O 1
ATOM 3653 N N . GLN A 1 469 ? 95.026 -0.944 -142.888 1.00 61.03 469 GLN A N 1
ATOM 3654 C CA . GLN A 1 469 ? 95.242 -1.243 -144.313 1.00 61.03 469 GLN A CA 1
ATOM 3655 C C . GLN A 1 469 ? 94.516 -0.274 -145.260 1.00 61.03 469 GLN A C 1
ATOM 3657 O O . GLN A 1 469 ? 94.966 -0.057 -146.382 1.00 61.03 469 GLN A O 1
ATOM 3662 N N . SER A 1 470 ? 93.410 0.337 -144.824 1.00 60.47 470 SER A N 1
ATOM 3663 C CA . SER A 1 470 ? 92.659 1.305 -145.634 1.00 60.47 470 SER A CA 1
ATOM 3664 C C . SER A 1 470 ? 93.348 2.673 -145.747 1.00 60.47 470 SER A C 1
ATOM 3666 O O . SER A 1 470 ? 92.934 3.481 -146.573 1.00 60.47 470 SER A O 1
ATOM 3668 N N . ILE A 1 471 ? 94.379 2.944 -144.936 1.00 61.47 471 ILE A N 1
ATOM 3669 C CA . ILE A 1 471 ? 95.074 4.242 -144.885 1.00 61.47 471 ILE A CA 1
ATOM 3670 C C . ILE A 1 471 ? 96.262 4.287 -145.865 1.00 61.47 471 ILE A C 1
ATOM 3672 O O . ILE A 1 471 ? 96.560 5.342 -146.419 1.00 61.47 471 ILE A O 1
ATOM 3676 N N . GLU A 1 472 ? 96.925 3.156 -146.128 1.00 60.62 472 GLU A N 1
ATOM 3677 C CA . GLU A 1 472 ? 98.139 3.110 -146.964 1.00 60.62 472 GLU A CA 1
ATOM 3678 C C . GLU A 1 472 ? 97.862 3.139 -148.483 1.00 60.62 472 GLU A C 1
ATOM 3680 O O . GLU A 1 472 ? 98.739 3.500 -149.266 1.00 60.62 472 GLU A O 1
ATOM 3685 N N . GLY A 1 473 ? 96.647 2.797 -148.924 1.00 59.78 473 GLY A N 1
ATOM 3686 C CA . GLY A 1 473 ? 96.300 2.588 -150.341 1.00 59.78 473 GLY A CA 1
ATOM 3687 C C . GLY A 1 473 ? 96.030 3.840 -151.196 1.00 59.78 473 GLY A C 1
ATOM 3688 O O . GLY A 1 473 ? 95.346 3.723 -152.209 1.00 59.78 473 GLY A O 1
ATOM 3689 N N . LEU A 1 474 ? 96.494 5.030 -150.795 1.00 60.78 474 LEU A N 1
ATOM 3690 C CA . LEU A 1 474 ? 96.044 6.333 -151.330 1.00 60.78 474 LEU A CA 1
ATOM 3691 C C . LEU A 1 474 ? 97.120 7.144 -152.097 1.00 60.78 474 LEU A C 1
ATOM 3693 O O . LEU A 1 474 ? 97.025 8.367 -152.184 1.00 60.78 474 LEU A O 1
ATOM 3697 N N . VAL A 1 475 ? 98.144 6.489 -152.660 1.00 54.16 475 VAL A N 1
ATOM 3698 C CA . VAL A 1 475 ? 99.319 7.136 -153.295 1.00 54.16 475 VAL A CA 1
ATOM 3699 C C . VAL A 1 475 ? 99.432 6.790 -154.789 1.00 54.16 475 VAL A C 1
ATOM 3701 O O . VAL A 1 475 ? 99.302 5.625 -155.154 1.00 54.16 475 VAL A O 1
ATOM 3704 N N . THR A 1 476 ? 99.723 7.778 -155.655 1.00 53.06 476 THR A N 1
ATOM 3705 C CA . THR A 1 476 ? 99.918 7.571 -157.116 1.00 53.06 476 THR A CA 1
ATOM 3706 C C . THR A 1 476 ? 100.989 8.519 -157.715 1.00 53.06 476 THR A C 1
ATOM 3708 O O . THR A 1 476 ? 100.959 9.701 -157.372 1.00 53.06 476 THR A O 1
ATOM 3711 N N . PRO A 1 477 ? 101.916 8.064 -158.597 1.00 54.47 477 PRO A N 1
ATOM 3712 C CA . PRO A 1 477 ? 102.964 8.910 -159.212 1.00 54.47 477 PRO A CA 1
ATOM 3713 C C . PRO A 1 477 ? 102.506 9.827 -160.369 1.00 54.47 477 PRO A C 1
ATOM 3715 O O . PRO A 1 477 ? 101.337 9.838 -160.749 1.00 54.47 477 PRO A O 1
ATOM 3718 N N . LEU A 1 478 ? 103.440 10.619 -160.922 1.00 54.44 478 LEU A N 1
ATOM 3719 C CA . LEU A 1 478 ? 103.149 11.845 -161.685 1.00 54.44 478 LEU A CA 1
ATOM 3720 C C . LEU A 1 478 ? 103.219 11.718 -163.225 1.00 54.44 478 LEU A C 1
ATOM 3722 O O . LEU A 1 478 ? 102.566 12.497 -163.920 1.00 54.44 478 LEU A O 1
ATOM 3726 N N . GLU A 1 479 ? 103.988 10.778 -163.781 1.00 54.00 479 GLU A N 1
ATOM 3727 C CA . GLU A 1 479 ? 104.306 10.736 -165.221 1.00 54.00 479 GLU A CA 1
ATOM 3728 C C . GLU A 1 479 ? 103.099 10.511 -166.161 1.00 54.00 479 GLU A C 1
ATOM 3730 O O . GLU A 1 479 ? 103.073 11.065 -167.264 1.00 54.00 479 GLU A O 1
ATOM 3735 N N . ASP A 1 480 ? 102.088 9.733 -165.759 1.00 58.47 480 ASP A N 1
ATOM 3736 C CA . ASP A 1 480 ? 101.003 9.310 -166.666 1.00 58.47 480 ASP A CA 1
ATOM 3737 C C . ASP A 1 480 ? 100.021 10.435 -167.053 1.00 58.47 480 ASP A C 1
ATOM 3739 O O . ASP A 1 480 ? 99.348 10.358 -168.088 1.00 58.47 480 ASP A O 1
ATOM 3743 N N . LEU A 1 481 ? 99.951 11.521 -166.273 1.00 59.31 481 LEU A N 1
ATOM 3744 C CA . LEU A 1 481 ? 98.930 12.564 -166.448 1.00 59.31 481 LEU A CA 1
ATOM 3745 C C . LEU A 1 481 ? 99.134 13.429 -167.709 1.00 59.31 481 LEU A C 1
ATOM 3747 O O . LEU A 1 481 ? 98.204 14.090 -168.164 1.00 59.31 481 LEU A O 1
ATOM 3751 N N . VAL A 1 482 ? 100.328 13.416 -168.311 1.00 55.78 482 VAL A N 1
ATOM 3752 C CA . VAL A 1 482 ? 100.653 14.237 -169.496 1.00 55.78 482 VAL A CA 1
ATOM 3753 C C . VAL A 1 482 ? 100.159 13.597 -170.805 1.00 55.78 482 VAL A C 1
ATOM 3755 O O . VAL A 1 482 ? 99.968 14.290 -171.806 1.00 55.78 482 VAL A O 1
ATOM 3758 N N . LYS A 1 483 ? 99.915 12.279 -170.824 1.00 52.94 483 LYS A N 1
ATOM 3759 C CA . LYS A 1 483 ? 99.574 11.540 -172.054 1.00 52.94 483 LYS A CA 1
ATOM 3760 C C . LYS A 1 483 ? 98.071 11.499 -172.363 1.00 52.94 483 LYS A C 1
ATOM 3762 O O . LYS A 1 483 ? 97.692 11.241 -173.501 1.00 52.94 483 LYS A O 1
ATOM 3767 N N . SER A 1 484 ? 97.217 11.801 -171.386 1.00 56.53 484 SER A N 1
ATOM 3768 C CA . SER A 1 484 ? 95.750 11.761 -171.505 1.00 56.53 484 SER A CA 1
ATOM 3769 C C . SER A 1 484 ? 95.123 12.982 -172.200 1.00 56.53 484 SER A C 1
ATOM 3771 O O . SER A 1 484 ? 93.915 13.001 -172.421 1.00 56.53 484 SER A O 1
ATOM 3773 N N . PHE A 1 485 ? 95.915 13.998 -172.568 1.00 49.00 485 PHE A N 1
ATOM 3774 C CA . PHE A 1 485 ? 95.407 15.311 -172.997 1.00 49.00 485 PHE A CA 1
ATOM 3775 C C . PHE A 1 485 ? 95.396 15.559 -174.524 1.00 49.00 485 PHE A C 1
ATOM 3777 O O . PHE A 1 485 ? 95.170 16.695 -174.940 1.00 49.00 485 PHE A O 1
ATOM 3784 N N . ARG A 1 486 ? 95.679 14.559 -175.385 1.00 46.97 486 ARG A N 1
ATOM 3785 C CA . ARG A 1 486 ? 95.913 14.809 -176.833 1.00 46.97 486 ARG A CA 1
ATOM 3786 C C . ARG A 1 486 ? 94.946 14.218 -177.865 1.00 46.97 486 ARG A C 1
ATOM 3788 O O . ARG A 1 486 ? 94.784 14.866 -178.895 1.00 46.97 486 ARG A O 1
ATOM 3795 N N . ASP A 1 487 ? 94.284 13.082 -177.628 1.00 39.09 487 ASP A N 1
ATOM 3796 C CA . ASP A 1 487 ? 93.596 12.346 -178.709 1.00 39.09 487 ASP A CA 1
ATOM 3797 C C . ASP A 1 487 ? 92.133 11.955 -178.406 1.00 39.09 487 ASP A C 1
ATOM 3799 O O . ASP A 1 487 ? 91.863 11.184 -177.491 1.00 39.09 487 ASP A O 1
ATOM 3803 N N . SER A 1 488 ? 91.203 12.403 -179.272 1.00 38.78 488 SER A N 1
ATOM 3804 C CA . SER A 1 488 ? 89.752 12.075 -179.344 1.00 38.78 488 SER A CA 1
ATOM 3805 C C . SER A 1 488 ? 88.884 12.425 -178.107 1.00 38.78 488 SER A C 1
ATOM 3807 O O . SER A 1 488 ? 89.212 12.100 -176.979 1.00 38.78 488 SER A O 1
ATOM 3809 N N . ARG A 1 489 ? 87.737 13.122 -178.167 1.00 33.56 489 ARG A N 1
ATOM 3810 C CA . ARG A 1 489 ? 86.834 13.615 -179.237 1.00 33.56 489 ARG A CA 1
ATOM 3811 C C . ARG A 1 489 ? 85.833 12.619 -179.865 1.00 33.56 489 ARG A C 1
ATOM 3813 O O . ARG A 1 489 ? 85.828 12.456 -181.078 1.00 33.56 489 ARG A O 1
ATOM 3820 N N . THR A 1 490 ? 84.869 12.162 -179.044 1.00 30.70 490 THR A N 1
ATOM 3821 C CA . THR A 1 490 ? 83.470 11.742 -179.390 1.00 30.70 490 THR A CA 1
ATOM 3822 C C . THR A 1 490 ? 83.243 10.505 -180.294 1.00 30.70 490 THR A C 1
ATOM 3824 O O . THR A 1 490 ? 84.070 10.251 -181.160 1.00 30.70 490 THR A O 1
ATOM 3827 N N . PRO A 1 491 ? 82.064 9.825 -180.257 1.00 39.38 491 PRO A N 1
ATOM 3828 C CA . PRO A 1 491 ? 81.031 9.706 -179.203 1.00 39.38 491 PRO A CA 1
ATOM 3829 C C . PRO A 1 491 ? 80.528 8.243 -178.957 1.00 39.38 491 PRO A C 1
ATOM 3831 O O . PRO A 1 491 ? 80.937 7.307 -179.625 1.00 39.38 491 PRO A O 1
ATOM 3834 N N . SER A 1 492 ? 79.498 8.095 -178.103 1.00 25.70 492 SER A N 1
ATOM 3835 C CA . SER A 1 492 ? 78.448 7.042 -178.150 1.00 25.70 492 SER A CA 1
ATOM 3836 C C . SER A 1 492 ? 78.735 5.586 -177.697 1.00 25.70 492 SER A C 1
ATOM 3838 O O . SER A 1 492 ? 79.274 4.789 -178.449 1.00 25.70 492 SER A O 1
ATOM 3840 N N . LYS A 1 493 ? 78.096 5.220 -176.567 1.00 28.39 493 LYS A N 1
ATOM 3841 C CA . LYS A 1 493 ? 77.389 3.945 -176.249 1.00 28.39 493 LYS A CA 1
ATOM 3842 C C . LYS A 1 493 ? 78.073 2.586 -176.537 1.00 28.39 493 LYS A C 1
ATOM 3844 O O . LYS A 1 493 ? 78.171 2.204 -177.696 1.00 28.39 493 LYS A O 1
ATOM 3849 N N . LEU A 1 494 ? 78.178 1.736 -175.501 1.00 28.22 494 LEU A N 1
ATOM 3850 C CA . LEU A 1 494 ? 77.412 0.468 -175.395 1.00 28.22 494 LEU A CA 1
ATOM 3851 C C . LEU A 1 494 ? 77.512 -0.179 -173.982 1.00 28.22 494 LEU A C 1
ATOM 3853 O O . LEU A 1 494 ? 78.515 0.015 -173.314 1.00 28.22 494 LEU A O 1
ATOM 3857 N N . VAL A 1 495 ? 76.457 -0.918 -173.573 1.00 33.25 495 VAL A N 1
ATOM 3858 C CA . VAL A 1 495 ? 76.439 -2.254 -172.887 1.00 33.25 495 VAL A CA 1
ATOM 3859 C C . VAL A 1 495 ? 77.398 -2.522 -171.693 1.00 33.25 495 VAL A C 1
ATOM 3861 O O . VAL A 1 495 ? 78.600 -2.364 -171.828 1.00 33.25 495 VAL A O 1
ATOM 3864 N N . THR A 1 496 ? 76.991 -3.035 -170.516 1.00 37.47 496 THR A N 1
ATOM 3865 C CA . THR A 1 496 ? 75.672 -3.403 -169.921 1.00 37.47 496 THR A CA 1
ATOM 3866 C C . THR A 1 496 ? 75.793 -3.493 -168.390 1.00 37.47 496 THR A C 1
ATOM 3868 O O . THR A 1 496 ? 76.806 -3.984 -167.904 1.00 37.47 496 THR A O 1
ATOM 3871 N N . GLY A 1 497 ? 74.736 -3.147 -167.638 1.00 30.28 497 GLY A N 1
ATOM 3872 C CA . GLY A 1 497 ? 74.651 -3.429 -166.193 1.00 30.28 497 GLY A CA 1
ATOM 3873 C C . GLY A 1 497 ? 73.643 -2.559 -165.426 1.00 30.28 497 GLY A C 1
ATOM 3874 O O . GLY A 1 497 ? 74.020 -1.515 -164.918 1.00 30.28 497 GLY A O 1
ATOM 3875 N N . ASN A 1 498 ? 72.379 -3.003 -165.360 1.00 33.34 498 ASN A N 1
ATOM 3876 C CA . ASN A 1 498 ? 71.286 -2.590 -164.449 1.00 33.34 498 ASN A CA 1
ATOM 3877 C C . ASN A 1 498 ? 71.161 -1.095 -164.051 1.00 33.34 498 ASN A C 1
ATOM 3879 O O . ASN A 1 498 ? 71.863 -0.624 -163.160 1.00 33.34 498 ASN A O 1
ATOM 3883 N N . ALA A 1 499 ? 70.173 -0.364 -164.601 1.00 33.47 499 ALA A N 1
ATOM 3884 C CA . ALA A 1 499 ? 69.911 1.031 -164.210 1.00 33.47 499 ALA A CA 1
ATOM 3885 C C . ALA A 1 499 ? 68.454 1.534 -164.411 1.00 33.47 499 ALA A C 1
ATOM 3887 O O . ALA A 1 499 ? 67.803 1.179 -165.388 1.00 33.47 499 ALA A O 1
ATOM 3888 N N . LYS A 1 500 ? 68.052 2.486 -163.542 1.00 33.97 500 LYS A N 1
ATOM 3889 C CA . LYS A 1 500 ? 66.982 3.521 -163.653 1.00 33.97 500 LYS A CA 1
ATOM 3890 C C . LYS A 1 500 ? 65.480 3.150 -163.646 1.00 33.97 500 LYS A C 1
ATOM 3892 O O . LYS A 1 500 ? 64.911 2.811 -164.677 1.00 33.97 500 LYS A O 1
ATOM 3897 N N . ARG A 1 501 ? 64.813 3.506 -162.536 1.00 27.77 501 ARG A N 1
ATOM 3898 C CA . ARG A 1 501 ? 63.842 4.631 -162.341 1.00 27.77 501 ARG A CA 1
ATOM 3899 C C . ARG A 1 501 ? 63.593 4.759 -160.818 1.00 27.77 501 ARG A C 1
ATOM 3901 O O . ARG A 1 501 ? 63.632 3.734 -160.152 1.00 27.77 501 ARG A O 1
ATOM 3908 N N . LEU A 1 502 ? 63.435 5.905 -160.144 1.00 38.78 502 LEU A N 1
ATOM 3909 C CA . LEU A 1 502 ? 63.339 7.332 -160.509 1.00 38.78 502 LEU A CA 1
ATOM 3910 C C . LEU A 1 502 ? 62.074 7.735 -161.293 1.00 38.78 502 LEU A C 1
ATOM 3912 O O . LEU A 1 502 ? 62.056 7.564 -162.501 1.00 38.78 502 LEU A O 1
ATOM 3916 N N . ASP A 1 503 ? 61.052 8.248 -160.598 1.00 32.62 503 ASP A N 1
ATOM 3917 C CA . ASP A 1 503 ? 60.065 9.268 -161.027 1.00 32.62 503 ASP A CA 1
ATOM 3918 C C . ASP A 1 503 ? 59.093 9.549 -159.843 1.00 32.62 503 ASP A C 1
ATOM 3920 O O . ASP A 1 503 ? 59.038 8.768 -158.894 1.00 32.62 503 ASP A O 1
ATOM 3924 N N . LEU A 1 504 ? 58.439 10.719 -159.794 1.00 40.69 504 LEU A N 1
ATOM 3925 C CA . LEU A 1 504 ? 58.798 11.771 -158.822 1.00 40.69 504 LEU A CA 1
ATOM 3926 C C . LEU A 1 504 ? 57.712 12.877 -158.666 1.00 40.69 504 LEU A C 1
ATOM 3928 O O . LEU A 1 504 ? 57.486 13.635 -159.605 1.00 40.69 504 LEU A O 1
ATOM 3932 N N . ALA A 1 505 ? 57.085 13.004 -157.484 1.00 33.56 505 ALA A N 1
ATOM 3933 C CA . ALA A 1 505 ? 56.176 14.104 -157.074 1.00 33.56 505 ALA A CA 1
ATOM 3934 C C . ALA A 1 505 ? 56.160 14.206 -155.518 1.00 33.56 505 ALA A C 1
ATOM 3936 O O . ALA A 1 505 ? 56.273 13.160 -154.883 1.00 33.56 505 ALA A O 1
ATOM 3937 N N . ILE A 1 506 ? 56.200 15.354 -154.807 1.00 39.38 506 ILE A N 1
ATOM 3938 C CA . ILE A 1 506 ? 55.456 16.647 -154.901 1.00 39.38 506 ILE A CA 1
ATOM 3939 C C . ILE A 1 506 ? 53.994 16.424 -154.444 1.00 39.38 506 ILE A C 1
ATOM 3941 O O . ILE A 1 506 ? 53.367 15.508 -154.960 1.00 39.38 506 ILE A O 1
ATOM 3945 N N . GLU A 1 507 ? 53.421 17.085 -153.419 1.00 33.78 507 GLU A N 1
ATOM 3946 C CA . GLU A 1 507 ? 53.427 18.506 -152.956 1.00 33.78 507 GLU A CA 1
ATOM 3947 C C . GLU A 1 507 ? 53.329 18.574 -151.385 1.00 33.78 507 GLU A C 1
ATOM 3949 O O . GLU A 1 507 ? 52.842 17.618 -150.791 1.00 33.78 507 GLU A O 1
ATOM 3954 N N . MET A 1 508 ? 54.026 19.457 -150.631 1.00 33.12 508 MET A N 1
ATOM 3955 C CA . MET A 1 508 ? 53.596 20.736 -149.960 1.00 33.12 508 MET A CA 1
ATOM 3956 C C . MET A 1 508 ? 52.308 20.676 -149.078 1.00 33.12 508 MET A C 1
ATOM 3958 O O . MET A 1 508 ? 51.416 19.908 -149.397 1.00 33.12 508 MET A O 1
ATOM 3962 N N . GLU A 1 509 ? 52.108 21.382 -147.939 1.00 32.94 509 GLU A N 1
ATOM 3963 C CA . GLU A 1 509 ? 52.648 22.625 -147.298 1.00 32.94 509 GLU A CA 1
ATOM 3964 C C . GLU A 1 509 ? 52.887 22.434 -145.756 1.00 32.94 509 GLU A C 1
ATOM 3966 O O . GLU A 1 509 ? 52.292 21.543 -145.162 1.00 32.94 509 GLU A O 1
ATOM 3971 N N . ARG A 1 510 ? 53.887 23.024 -145.056 1.00 32.31 510 ARG A N 1
ATOM 3972 C CA . ARG A 1 510 ? 53.997 24.352 -144.349 1.00 32.31 510 ARG A CA 1
ATOM 3973 C C . ARG A 1 510 ? 52.827 24.724 -143.385 1.00 32.31 510 ARG A C 1
ATOM 3975 O O . ARG A 1 510 ? 51.702 24.788 -143.845 1.00 32.31 510 ARG A O 1
ATOM 3982 N N . VAL A 1 511 ? 52.981 24.853 -142.042 1.00 43.28 511 VAL A N 1
ATOM 3983 C CA . VAL A 1 511 ? 53.770 25.799 -141.163 1.00 43.28 511 VAL A CA 1
ATOM 3984 C C . VAL A 1 511 ? 53.148 27.218 -141.139 1.00 43.28 511 VAL A C 1
ATOM 3986 O O . VAL A 1 511 ? 53.005 27.751 -142.238 1.00 43.28 511 VAL A O 1
ATOM 3989 N N . PRO A 1 512 ? 52.757 27.845 -139.984 1.00 53.28 512 PRO A N 1
ATOM 3990 C CA . PRO A 1 512 ? 53.560 28.225 -138.776 1.00 53.28 512 PRO A CA 1
ATOM 3991 C C . PRO A 1 512 ? 52.913 27.824 -137.403 1.00 53.28 512 PRO A C 1
ATOM 3993 O O . PRO A 1 512 ? 51.853 27.211 -137.419 1.00 53.28 512 PRO A O 1
ATOM 3996 N N . LEU A 1 513 ? 53.491 27.939 -136.183 1.00 37.16 513 LEU A N 1
ATOM 3997 C CA . LEU A 1 513 ? 54.269 28.976 -135.436 1.00 37.16 513 LEU A CA 1
ATOM 3998 C C . LEU A 1 513 ? 53.464 30.249 -135.050 1.00 37.16 513 LEU A C 1
ATOM 4000 O O . LEU A 1 513 ? 52.617 30.682 -135.820 1.00 37.16 513 LEU A O 1
ATOM 4004 N N . THR A 1 514 ? 53.692 30.932 -133.912 1.00 41.06 514 THR A N 1
ATOM 4005 C CA . THR A 1 514 ? 54.645 30.702 -132.789 1.00 41.06 514 THR A CA 1
ATOM 4006 C C . THR A 1 514 ? 53.985 29.994 -131.572 1.00 41.06 514 THR A C 1
ATOM 4008 O O . THR A 1 514 ? 53.505 28.894 -131.817 1.00 41.06 514 THR A O 1
ATOM 4011 N N . THR A 1 515 ? 53.915 30.396 -130.282 1.00 37.19 515 THR A N 1
ATOM 4012 C CA . THR A 1 515 ? 54.287 31.593 -129.464 1.00 37.19 515 THR A CA 1
ATOM 4013 C C . THR A 1 515 ? 54.470 31.172 -127.975 1.00 37.19 515 THR A C 1
ATOM 4015 O O . THR A 1 515 ? 54.184 30.027 -127.640 1.00 37.19 515 THR A O 1
ATOM 4018 N N . ILE A 1 516 ? 54.932 32.067 -127.084 1.00 40.31 516 ILE A N 1
ATOM 4019 C CA . ILE A 1 516 ? 55.102 31.876 -125.619 1.00 40.31 516 ILE A CA 1
ATOM 4020 C C . ILE A 1 516 ? 54.226 32.880 -124.848 1.00 40.31 516 ILE A C 1
ATOM 4022 O O . ILE A 1 516 ? 54.168 34.037 -125.268 1.00 40.31 516 ILE A O 1
ATOM 4026 N N . ASN A 1 517 ? 53.634 32.467 -123.717 1.00 43.53 517 ASN A N 1
ATOM 4027 C CA . ASN A 1 517 ? 53.578 33.242 -122.462 1.00 43.53 517 ASN A CA 1
ATOM 4028 C C . ASN A 1 517 ? 53.271 32.321 -121.269 1.00 43.53 517 ASN A C 1
ATOM 4030 O O . ASN A 1 517 ? 52.470 31.385 -121.478 1.00 43.53 517 ASN A O 1
#

Foldseek 3Di:
DVVVLVVLVVVLVVVVVVLVVVVVVVVVVVVQVVVLVVVLVVLVVVLVVLLVVLVVVLVVLVVVLVVVLVVLVVVLVVLVVVLVVLVVVLVVVLVVLVVVLVVVLVVLVVVLVVLVCVLVVLLVVLVVVLVVLVVVLVVLLVVLVVVLVVLVVVLVVVLVVLVVVLVVLVVVLVVVLVVLVVVLVVLVVVLVVLLVVLVVLLVVLVVVLVVLVVVLVVVVVVLVVVLVVLVVVLVVVVPPPPDPDPPPCPVPSVVVNVVSVVVSVVVNVVSVVVSVVSNVVSVVSNVVSVVVNVVSVVVSVVSVVVSVVVSVVSVVVSVVSVVVSVVVSVVSVVVSVVSVVVSVVVSVVSVVVSVVSSVVSVVVSVVSVVVSVVSVVVSVVVSVVSVVVSVVVSVVSVVVSVVSVVVSVVVVVVSVVVSVVSVVVSVVSVVVSCVVSVVSCCVSPVVDDDDDCPPPNDDDDDDDRDDSVVSPPPDDDDPPPVPPPDDDDDDDDDDDDDDDDDDDDDDDDDDDDDDDD

pLDDT: mean 82.01, std 17.07, range [25.7, 97.31]